Protein AF-A0A1F9G1N9-F1 (afdb_monomer)

Secondary structure (DSSP, 8-state):
---S-BHHHHHHHHHHHHH-TTS-----TT-PBPSS-EEEEEEEEE-SSS-EEEEEEEEEGGG--HHHHHHHHHHHSSTT---TT-EEEEEEEEEE--PPEEEEEEEEE--SGGGHHHHHHHHHHHHHHHHHHHHBSEEEEEEEEETTTT---S----S----TTSTTT--EEEEES-HHHHHHTTSS-TT---SS------SSGGG--S---HHHHHHHHTSPPPTT---S-S-BSS--TTSPBTT-EEEEEEEESS--SSS-TTTHHHHHHHHHHHHHTSSSSEEEEEEEEPPTT--SSS---SS-HHHHHHHHHT-EEEETT-HHHHHHHHHHHHHHHHHHT-SEE-SS--EEEEEEEEE-TT-BSS---TTSB-B-SSSEEEEETTTTEEEEEGGGSBPGGGTT-EEEEEEEEEE---S-SSPPPTT-GGGGG--TTEEEETTTTEEEE---PPPPTTEEEETTTTEEEE-TTT----TT-EEETTTTEEEPPTHHHHTS-TTTEEEETTTTEEEE----

Nearest PDB structures (foldseek):
  3vi3-assembly2_D  TM=4.507E-01  e=3.009E-08  Homo sapiens
  8xf6-assembly1_B  TM=4.567E-01  e=3.066E-07  Homo sapiens
  9cza-assembly1_B  TM=4.750E-01  e=1.279E-06  Homo sapiens
  3ze2-assembly2_D  TM=4.640E-01  e=1.070E-06  Homo sapiens
  8xfg-assembly1_B  TM=3.814E-01  e=1.723E-06  Homo sapiens

pLDDT: mean 81.79, std 12.93, range [35.31, 98.19]

Structure (mmCIF, N/CA/C/O backbone):
data_AF-A0A1F9G1N9-F1
#
_entry.id   AF-A0A1F9G1N9-F1
#
loop_
_atom_site.group_PDB
_atom_site.id
_atom_site.type_symbol
_atom_site.label_atom_id
_atom_site.label_alt_id
_atom_site.label_comp_id
_atom_site.label_asym_id
_atom_site.label_entity_id
_atom_site.label_seq_id
_atom_site.pdbx_PDB_ins_code
_atom_site.Cartn_x
_atom_site.Cartn_y
_atom_site.Cartn_z
_atom_site.occupancy
_atom_site.B_iso_or_equiv
_atom_site.auth_seq_id
_atom_site.auth_comp_id
_atom_site.auth_asym_id
_atom_site.auth_atom_id
_atom_site.pdbx_PDB_model_num
ATOM 1 N N . MET A 1 1 ? 4.122 -13.692 -18.248 1.00 40.03 1 MET A N 1
ATOM 2 C CA . MET A 1 1 ? 4.914 -14.676 -19.034 1.00 40.03 1 MET A CA 1
ATOM 3 C C . MET A 1 1 ? 3.956 -15.496 -19.894 1.00 40.03 1 MET A C 1
ATOM 5 O O . MET A 1 1 ? 3.489 -16.522 -19.420 1.00 40.03 1 MET A O 1
ATOM 9 N N . ALA A 1 2 ? 3.642 -15.071 -21.120 1.00 35.31 2 ALA A N 1
ATOM 10 C CA . ALA A 1 2 ? 2.861 -15.904 -22.041 1.00 35.31 2 ALA A CA 1
ATOM 11 C C . ALA A 1 2 ? 3.707 -17.114 -22.476 1.00 35.31 2 ALA A C 1
ATOM 13 O O . ALA A 1 2 ? 4.859 -16.945 -22.889 1.00 35.31 2 ALA A O 1
ATOM 14 N N . GLY A 1 3 ? 3.192 -18.338 -22.344 1.00 46.09 3 GLY A N 1
ATOM 15 C CA . GLY A 1 3 ? 3.965 -19.530 -22.684 1.00 46.09 3 GLY A CA 1
ATOM 16 C C . GLY A 1 3 ? 3.161 -20.823 -22.654 1.00 46.09 3 GLY A C 1
ATOM 17 O O . GLY A 1 3 ? 2.331 -21.034 -21.786 1.00 46.09 3 GLY A O 1
ATOM 18 N N . THR A 1 4 ? 3.480 -21.721 -23.586 1.00 58.44 4 THR A N 1
ATOM 19 C CA . THR A 1 4 ? 2.909 -23.058 -23.836 1.00 58.44 4 THR A CA 1
ATOM 20 C C . THR A 1 4 ? 3.150 -24.081 -22.708 1.00 58.44 4 THR A C 1
ATOM 22 O O . THR A 1 4 ? 3.419 -25.252 -22.970 1.00 58.44 4 THR A O 1
ATOM 25 N N . THR A 1 5 ? 3.171 -23.645 -21.453 1.00 76.88 5 THR A N 1
ATOM 26 C CA . THR A 1 5 ? 3.522 -24.446 -20.278 1.00 76.88 5 THR A CA 1
ATOM 27 C C . THR A 1 5 ? 2.313 -24.496 -19.362 1.00 76.88 5 THR A C 1
ATOM 29 O O . THR A 1 5 ? 1.764 -23.448 -19.033 1.00 76.88 5 THR A O 1
ATOM 32 N N . GLY A 1 6 ? 1.892 -25.690 -18.957 1.00 84.56 6 GLY A N 1
ATOM 33 C CA . GLY A 1 6 ? 0.832 -25.819 -17.966 1.00 84.56 6 GLY A CA 1
ATOM 34 C C . GLY A 1 6 ? 1.316 -25.552 -16.540 1.00 84.56 6 GLY A C 1
ATOM 35 O O . GLY A 1 6 ? 2.519 -25.414 -16.271 1.00 84.56 6 GLY A O 1
ATOM 36 N N . THR A 1 7 ? 0.364 -25.420 -15.620 1.00 85.94 7 THR A N 1
ATOM 37 C CA . THR A 1 7 ? 0.605 -25.071 -14.214 1.00 85.94 7 THR A CA 1
ATOM 38 C C . THR A 1 7 ? 1.517 -26.072 -13.520 1.00 85.94 7 THR A C 1
ATOM 40 O O . THR A 1 7 ? 2.440 -25.674 -12.809 1.00 85.94 7 THR A O 1
ATOM 43 N N . LYS A 1 8 ? 1.314 -27.374 -13.743 1.00 87.38 8 LYS A N 1
ATOM 44 C CA . LYS A 1 8 ? 2.110 -28.432 -13.101 1.00 87.38 8 LYS A CA 1
ATOM 45 C C . LYS A 1 8 ? 3.550 -28.416 -13.605 1.00 87.38 8 LYS A C 1
ATOM 47 O O . LYS A 1 8 ? 4.487 -28.522 -12.815 1.00 87.38 8 LYS A O 1
ATOM 52 N N . ALA A 1 9 ? 3.744 -28.227 -14.907 1.00 87.81 9 ALA A N 1
ATOM 53 C CA . ALA A 1 9 ? 5.057 -28.096 -15.518 1.00 87.81 9 ALA A CA 1
ATOM 54 C C . ALA A 1 9 ? 5.789 -26.849 -15.001 1.00 87.81 9 ALA A C 1
ATOM 56 O O . ALA A 1 9 ? 6.985 -26.914 -14.707 1.00 87.81 9 ALA A O 1
ATOM 57 N N . ARG A 1 10 ? 5.075 -25.729 -14.824 1.00 87.31 10 ARG A N 1
ATOM 58 C CA . ARG A 1 10 ? 5.639 -24.510 -14.231 1.00 87.31 10 ARG A CA 1
ATOM 59 C C . ARG A 1 10 ? 6.016 -24.707 -12.762 1.00 87.31 10 ARG A C 1
ATOM 61 O O . ARG A 1 10 ? 7.118 -24.317 -12.381 1.00 87.31 10 ARG A O 1
ATOM 68 N N . ALA A 1 11 ? 5.156 -25.347 -11.972 1.00 85.06 11 ALA A N 1
ATOM 69 C CA . ALA A 1 11 ? 5.431 -25.684 -10.577 1.00 85.06 11 ALA A CA 1
ATOM 70 C C . ALA A 1 11 ? 6.692 -26.546 -10.453 1.00 85.06 11 ALA A C 1
ATOM 72 O O . ALA A 1 11 ? 7.602 -26.211 -9.698 1.00 85.06 11 ALA A O 1
ATOM 73 N N . ASN A 1 12 ? 6.802 -27.594 -11.275 1.00 86.69 12 ASN A N 1
ATOM 74 C CA . ASN A 1 12 ? 7.985 -28.451 -11.322 1.00 86.69 12 ASN A CA 1
ATOM 75 C C . ASN A 1 12 ? 9.259 -27.657 -11.653 1.00 86.69 12 ASN A C 1
ATOM 77 O O . ASN A 1 12 ? 10.304 -27.907 -11.054 1.00 86.69 12 ASN A O 1
ATOM 81 N N . ALA A 1 13 ? 9.187 -26.693 -12.577 1.00 84.62 13 ALA A N 1
ATOM 82 C CA . ALA A 1 13 ? 10.326 -25.847 -12.928 1.00 84.62 13 ALA A CA 1
ATOM 83 C C . ALA A 1 13 ? 10.766 -24.947 -11.761 1.00 84.62 13 ALA A C 1
ATOM 85 O O . ALA A 1 13 ? 11.962 -24.843 -11.499 1.00 84.62 13 ALA A O 1
ATOM 86 N N . ILE A 1 14 ? 9.816 -24.342 -11.040 1.00 80.94 14 ILE A N 1
ATOM 87 C CA . ILE A 1 14 ? 10.099 -23.508 -9.861 1.00 80.94 14 ILE A CA 1
ATOM 88 C C . ILE A 1 14 ? 10.708 -24.355 -8.741 1.00 80.94 14 ILE A C 1
ATOM 90 O O . ILE A 1 14 ? 11.771 -24.017 -8.229 1.00 80.94 14 ILE A O 1
ATOM 94 N N . VAL A 1 15 ? 10.096 -25.496 -8.415 1.00 79.44 15 VAL A N 1
ATOM 95 C CA . VAL A 1 15 ? 10.607 -26.420 -7.391 1.00 79.44 15 VAL A CA 1
ATOM 96 C C . VAL A 1 15 ? 12.011 -26.910 -7.749 1.00 79.44 15 VAL A C 1
ATOM 98 O O . VAL A 1 15 ? 12.892 -26.914 -6.896 1.00 79.44 15 VAL A O 1
ATOM 101 N N . THR A 1 16 ? 12.254 -27.256 -9.016 1.00 80.75 16 THR A N 1
ATOM 102 C CA . THR A 1 16 ? 13.584 -27.684 -9.480 1.00 80.75 16 THR A CA 1
ATOM 103 C C . THR A 1 16 ? 14.614 -26.559 -9.381 1.00 80.75 16 THR A C 1
ATOM 105 O O . THR A 1 16 ? 15.767 -26.820 -9.051 1.00 80.75 16 THR A O 1
ATOM 108 N N . ALA A 1 17 ? 14.222 -25.311 -9.651 1.00 79.12 17 ALA A N 1
ATOM 109 C CA . ALA A 1 17 ? 15.111 -24.160 -9.517 1.00 79.12 17 ALA A CA 1
ATOM 110 C C . ALA A 1 17 ? 15.458 -23.855 -8.050 1.00 79.12 17 ALA A C 1
ATOM 112 O O . ALA A 1 17 ? 16.586 -23.460 -7.771 1.00 79.12 17 ALA A O 1
ATOM 113 N N . LEU A 1 18 ? 14.513 -24.062 -7.127 1.00 71.00 18 LEU A N 1
ATOM 114 C CA . LEU A 1 18 ? 14.698 -23.787 -5.699 1.00 71.00 18 LEU A CA 1
ATOM 115 C C . LEU A 1 18 ? 15.414 -24.919 -4.949 1.00 71.00 18 LEU A C 1
ATOM 117 O O . LEU A 1 18 ? 16.270 -24.649 -4.113 1.00 71.00 18 LEU A O 1
ATOM 121 N N . LEU A 1 19 ? 15.065 -26.177 -5.228 1.00 73.94 19 LEU A N 1
ATOM 122 C CA . LEU A 1 19 ? 15.500 -27.346 -4.448 1.00 73.94 19 LEU A CA 1
ATOM 123 C C . LEU A 1 19 ? 16.431 -28.292 -5.224 1.00 73.94 19 LEU A C 1
ATOM 125 O O . LEU A 1 19 ? 16.933 -29.266 -4.664 1.00 73.94 19 LEU A O 1
ATOM 129 N N . GLY A 1 20 ? 16.664 -28.032 -6.512 1.00 75.00 20 GLY A N 1
ATOM 130 C CA . GLY A 1 20 ? 17.349 -28.955 -7.412 1.00 75.00 20 GLY A CA 1
ATOM 131 C C . GLY A 1 20 ? 16.456 -30.109 -7.886 1.00 75.00 20 GLY A C 1
ATOM 132 O O . GLY A 1 20 ? 15.270 -30.209 -7.568 1.00 75.00 20 GLY A O 1
ATOM 133 N N . GLY A 1 21 ? 17.021 -31.004 -8.699 1.00 69.88 21 GLY A N 1
ATOM 134 C CA . GLY A 1 21 ? 16.305 -32.192 -9.169 1.00 69.88 21 GLY A CA 1
ATOM 135 C C . GLY A 1 21 ? 16.083 -33.211 -8.044 1.00 69.88 21 GLY A C 1
ATOM 136 O O . GLY A 1 21 ? 17.013 -33.519 -7.306 1.00 69.88 21 GLY A O 1
ATOM 137 N N . GLY A 1 22 ? 14.875 -33.782 -7.951 1.00 59.81 22 GLY A N 1
ATOM 138 C CA . GLY A 1 22 ? 14.576 -34.907 -7.047 1.00 59.81 22 GLY A CA 1
ATOM 139 C C . GLY A 1 22 ? 13.524 -34.652 -5.961 1.00 59.81 22 GLY A C 1
ATOM 140 O O . GLY A 1 22 ? 13.155 -35.597 -5.271 1.00 59.81 22 GLY A O 1
ATOM 141 N N . ALA A 1 23 ? 12.973 -33.440 -5.850 1.00 62.66 23 ALA A N 1
ATOM 142 C CA . ALA A 1 23 ? 11.947 -33.071 -4.859 1.00 62.66 23 ALA A CA 1
ATOM 143 C C . ALA A 1 23 ? 10.529 -33.644 -5.129 1.00 62.66 23 ALA A C 1
ATOM 145 O O . ALA A 1 23 ? 9.545 -33.178 -4.561 1.00 62.66 23 ALA A O 1
ATOM 146 N N . GLY A 1 24 ? 10.409 -34.664 -5.987 1.00 68.69 24 GLY A N 1
ATOM 147 C CA . GLY A 1 24 ? 9.132 -35.087 -6.568 1.00 68.69 24 GLY A CA 1
ATOM 148 C C . GLY A 1 24 ? 8.666 -34.128 -7.670 1.00 68.69 24 GLY A C 1
ATOM 149 O O . GLY A 1 24 ? 9.054 -32.964 -7.707 1.00 68.69 24 GLY A O 1
ATOM 150 N N . ALA A 1 25 ? 7.876 -34.632 -8.616 1.00 82.44 25 ALA A N 1
ATOM 151 C CA . ALA A 1 25 ? 7.341 -33.836 -9.716 1.00 82.44 25 ALA A CA 1
ATOM 152 C C . ALA A 1 25 ? 5.871 -34.189 -9.934 1.00 82.44 25 ALA A C 1
ATOM 154 O O . ALA A 1 25 ? 5.492 -35.361 -9.879 1.00 82.44 25 ALA A O 1
ATOM 155 N N . PHE A 1 26 ? 5.051 -33.177 -10.195 1.00 85.06 26 PHE A N 1
ATOM 156 C CA . PHE A 1 26 ? 3.680 -33.374 -10.639 1.00 85.06 26 PHE A CA 1
ATOM 157 C C . PHE A 1 26 ? 3.653 -34.040 -12.018 1.00 85.06 26 PHE A C 1
ATOM 159 O O . PHE A 1 26 ? 4.483 -33.725 -12.875 1.00 85.06 26 PHE A O 1
ATOM 166 N N . ASP A 1 27 ? 2.678 -34.925 -12.241 1.00 88.06 27 ASP A N 1
ATOM 167 C CA . ASP A 1 27 ? 2.424 -35.512 -13.558 1.00 88.06 27 ASP A CA 1
ATOM 168 C C . ASP A 1 27 ? 1.830 -34.463 -14.509 1.00 88.06 27 ASP A C 1
ATOM 170 O O . ASP A 1 27 ? 0.766 -33.891 -14.251 1.00 88.06 27 ASP A O 1
ATOM 174 N N . VAL A 1 28 ? 2.535 -34.222 -15.612 1.00 89.12 28 VAL A N 1
ATOM 175 C CA . VAL A 1 28 ? 2.215 -33.201 -16.616 1.00 89.12 28 VAL A CA 1
ATOM 176 C C . VAL A 1 28 ? 1.408 -33.745 -17.802 1.00 89.12 28 VAL A C 1
ATOM 178 O O . VAL A 1 28 ? 1.196 -33.013 -18.763 1.00 89.12 28 VAL A O 1
ATOM 181 N N . ALA A 1 29 ? 0.961 -35.008 -17.767 1.00 87.19 29 ALA A N 1
ATOM 182 C CA . ALA A 1 29 ? 0.202 -35.614 -18.867 1.00 87.19 29 ALA A CA 1
ATOM 183 C C . ALA A 1 29 ? -1.099 -34.854 -19.202 1.00 87.19 29 ALA A C 1
ATOM 185 O O . ALA A 1 29 ? -1.412 -34.669 -20.376 1.00 87.19 29 ALA A O 1
ATOM 186 N N . ASP A 1 30 ? -1.794 -34.354 -18.174 1.00 85.06 30 ASP A N 1
ATOM 187 C CA . ASP A 1 30 ? -3.026 -33.559 -18.272 1.00 85.06 30 ASP A CA 1
ATOM 188 C C . ASP A 1 30 ? -2.800 -32.153 -17.686 1.00 85.06 30 ASP A C 1
ATOM 190 O O . ASP A 1 30 ? -3.367 -31.788 -16.649 1.00 85.06 30 ASP A O 1
ATOM 194 N N . ASP A 1 31 ? -1.876 -31.395 -18.277 1.00 85.31 31 ASP A N 1
ATOM 195 C CA . ASP A 1 31 ? -1.491 -30.054 -17.819 1.00 85.31 31 ASP A CA 1
ATOM 196 C C . ASP A 1 31 ? -1.736 -29.009 -18.922 1.00 85.31 31 ASP A C 1
ATOM 198 O O . ASP A 1 31 ? -0.840 -28.744 -19.732 1.00 85.31 31 ASP A O 1
ATOM 202 N N . PRO A 1 32 ? -2.964 -28.458 -19.028 1.00 84.69 32 PRO A N 1
ATOM 203 C CA . PRO A 1 32 ? -3.291 -27.489 -20.067 1.00 84.69 32 PRO A CA 1
ATOM 204 C C . PRO A 1 32 ? -2.408 -26.248 -19.927 1.00 84.69 32 PRO A C 1
ATOM 206 O O . PRO A 1 32 ? -2.141 -25.786 -18.820 1.00 84.69 32 PRO A O 1
ATOM 209 N N . ALA A 1 33 ? -1.948 -25.718 -21.060 1.00 82.38 33 ALA A N 1
ATOM 210 C CA . ALA A 1 33 ? -1.106 -24.530 -21.072 1.00 82.38 33 ALA A CA 1
ATOM 211 C C . ALA A 1 33 ? -1.878 -23.307 -20.567 1.00 82.38 33 ALA A C 1
ATOM 213 O O . ALA A 1 33 ? -3.014 -23.097 -20.989 1.00 82.38 33 ALA A O 1
ATOM 214 N N . ALA A 1 34 ? -1.227 -22.497 -19.730 1.00 78.75 34 ALA A N 1
ATOM 215 C CA . ALA A 1 34 ? -1.748 -21.185 -19.380 1.00 78.75 34 ALA A CA 1
ATOM 216 C C . ALA A 1 34 ? -1.495 -20.215 -20.540 1.00 78.75 34 ALA A C 1
ATOM 218 O O . ALA A 1 34 ? -0.358 -20.087 -21.007 1.00 78.75 34 ALA A O 1
ATOM 219 N N . THR A 1 35 ? -2.534 -19.552 -21.039 1.00 77.75 35 THR A N 1
ATOM 220 C CA . THR A 1 35 ? -2.392 -18.672 -22.210 1.00 77.75 35 THR A CA 1
ATOM 221 C C . THR A 1 35 ? -1.836 -17.308 -21.835 1.00 77.75 35 THR A C 1
ATOM 223 O O . THR A 1 35 ? -1.015 -16.768 -22.580 1.00 77.75 35 THR A O 1
ATOM 226 N N . ASP A 1 36 ? -2.180 -16.819 -20.643 1.00 72.31 36 ASP A N 1
ATOM 227 C CA . ASP A 1 36 ? -1.871 -15.451 -20.210 1.00 72.31 36 ASP A CA 1
ATOM 228 C C . ASP A 1 36 ? -0.783 -15.414 -19.119 1.00 72.31 36 ASP A C 1
ATOM 230 O O . ASP A 1 36 ? -0.395 -14.366 -18.601 1.00 72.31 36 ASP A O 1
ATOM 234 N N . GLY A 1 37 ? -0.191 -16.574 -18.819 1.00 77.19 37 GLY A N 1
ATOM 235 C CA . GLY A 1 37 ? 0.848 -16.738 -17.809 1.00 77.19 37 GLY A CA 1
ATOM 236 C C . GLY A 1 37 ? 0.284 -17.148 -16.454 1.00 77.19 37 GLY A C 1
ATOM 237 O O . GLY A 1 37 ? -0.689 -17.886 -16.382 1.00 77.19 37 GLY A O 1
ATOM 238 N N . PHE A 1 38 ? 0.939 -16.732 -15.369 1.00 79.31 38 PHE A N 1
ATOM 239 C CA . PHE A 1 38 ? 0.602 -17.181 -14.018 1.00 79.31 38 PHE A CA 1
ATOM 240 C C . PHE A 1 38 ? 0.586 -16.009 -13.045 1.00 79.31 38 PHE A C 1
ATOM 242 O O . PHE A 1 38 ? 1.534 -15.220 -13.030 1.00 79.31 38 PHE A O 1
ATOM 249 N N . ALA A 1 39 ? -0.444 -15.961 -12.206 1.00 75.25 39 ALA A N 1
ATOM 250 C CA . ALA A 1 39 ? -0.373 -15.312 -10.910 1.00 75.25 39 ALA A CA 1
ATOM 251 C C . ALA A 1 39 ? 0.423 -16.225 -9.966 1.00 75.25 39 ALA A C 1
ATOM 253 O O . ALA A 1 39 ? 0.189 -17.438 -9.908 1.00 75.25 39 ALA A O 1
ATOM 254 N N . VAL A 1 40 ? 1.400 -15.642 -9.275 1.00 76.50 40 VAL A N 1
ATOM 255 C CA . VAL A 1 40 ? 2.262 -16.345 -8.325 1.00 76.50 40 VAL A CA 1
ATOM 256 C C . VAL A 1 40 ? 2.173 -15.612 -7.002 1.00 76.50 40 VAL A C 1
ATOM 258 O O . VAL A 1 40 ? 2.550 -14.445 -6.932 1.00 76.50 40 VAL A O 1
ATOM 261 N N . GLU A 1 41 ? 1.716 -16.300 -5.964 1.00 76.56 41 GLU A N 1
ATOM 262 C CA . GLU A 1 41 ? 1.859 -15.822 -4.593 1.00 76.56 41 GLU A CA 1
ATOM 263 C C . GLU A 1 41 ? 2.801 -16.769 -3.866 1.00 76.56 41 GLU A C 1
ATOM 265 O O . GLU A 1 41 ? 2.729 -17.990 -4.028 1.00 76.56 41 GLU A O 1
ATOM 270 N N . ALA A 1 42 ? 3.726 -16.207 -3.100 1.00 74.88 42 ALA A N 1
ATOM 271 C CA . ALA A 1 42 ? 4.661 -16.992 -2.328 1.00 74.88 42 ALA A CA 1
ATOM 272 C C . ALA A 1 42 ? 4.852 -16.378 -0.951 1.00 74.88 42 ALA A C 1
ATOM 274 O O . ALA A 1 42 ? 4.985 -15.164 -0.820 1.00 74.88 42 ALA A O 1
ATOM 275 N N . GLU A 1 43 ? 4.948 -17.239 0.049 1.00 74.56 43 GLU A N 1
ATOM 276 C CA . GLU A 1 43 ? 5.362 -16.867 1.388 1.00 74.56 43 GLU A CA 1
ATOM 277 C C . GLU A 1 43 ? 6.523 -17.745 1.811 1.00 74.56 43 GLU A C 1
ATOM 279 O O . GLU A 1 43 ? 6.595 -18.949 1.538 1.00 74.56 43 GLU A O 1
ATOM 284 N N . VAL A 1 44 ? 7.466 -17.093 2.471 1.00 72.69 44 VAL A N 1
ATOM 285 C CA . VAL A 1 44 ? 8.679 -17.701 2.975 1.00 72.69 44 VAL A CA 1
ATOM 286 C C . VAL A 1 44 ? 8.642 -17.566 4.484 1.00 72.69 44 VAL A C 1
ATOM 288 O O . VAL A 1 44 ? 8.931 -16.507 5.036 1.00 72.69 44 VAL A O 1
ATOM 291 N N . VAL A 1 45 ? 8.304 -18.655 5.163 1.00 70.50 45 VAL A N 1
ATOM 292 C CA . VAL A 1 45 ? 8.279 -18.693 6.620 1.00 70.50 45 VAL A CA 1
ATOM 293 C C . VAL A 1 45 ? 9.574 -19.301 7.116 1.00 70.50 45 VAL A C 1
ATOM 295 O O . VAL A 1 45 ? 9.826 -20.502 6.979 1.00 70.50 45 VAL A O 1
ATOM 298 N N . ARG A 1 46 ? 10.408 -18.462 7.732 1.00 62.66 46 ARG A N 1
ATOM 299 C CA . ARG A 1 46 ? 11.564 -18.926 8.497 1.00 62.66 46 ARG A CA 1
ATOM 300 C C . ARG A 1 46 ? 11.044 -19.557 9.786 1.00 62.66 46 ARG A C 1
ATOM 302 O O . ARG A 1 46 ? 10.728 -18.864 10.747 1.00 62.66 46 ARG A O 1
ATOM 309 N N . ARG A 1 47 ? 10.921 -20.883 9.785 1.00 65.19 47 ARG A N 1
ATOM 310 C CA . ARG A 1 47 ? 10.469 -21.662 10.945 1.00 65.19 47 ARG A CA 1
ATOM 311 C C . ARG A 1 47 ? 11.525 -21.672 12.045 1.00 65.19 47 ARG A C 1
ATOM 313 O O . ARG A 1 47 ? 11.183 -21.721 13.220 1.00 65.19 47 ARG A O 1
ATOM 320 N N . SER A 1 48 ? 12.797 -21.616 11.659 1.00 57.31 48 SER A N 1
ATOM 321 C CA . SER A 1 48 ? 13.923 -21.593 12.585 1.00 57.31 48 SER A CA 1
ATOM 322 C C . SER A 1 48 ? 15.210 -21.094 11.926 1.00 57.31 48 SER A C 1
ATOM 324 O O . SER A 1 48 ? 15.245 -20.703 10.758 1.00 57.31 48 SER A O 1
ATOM 326 N N . ALA A 1 49 ? 16.313 -21.175 12.668 1.00 52.62 49 ALA A N 1
ATOM 327 C CA . ALA A 1 49 ? 17.660 -20.979 12.149 1.00 52.62 49 ALA A CA 1
ATOM 328 C C . ALA A 1 49 ? 18.053 -21.960 11.021 1.00 52.62 49 ALA A C 1
ATOM 330 O O . ALA A 1 49 ? 19.016 -21.681 10.307 1.00 52.62 49 ALA A O 1
ATOM 331 N N . GLN A 1 50 ? 17.354 -23.092 10.880 1.00 53.16 50 GLN A N 1
ATOM 332 C CA . GLN A 1 50 ? 17.691 -24.194 9.965 1.00 53.16 50 GLN A CA 1
ATOM 333 C C . GLN A 1 50 ? 16.609 -24.508 8.936 1.00 53.16 50 GLN A C 1
ATOM 335 O O . GLN A 1 50 ? 16.898 -25.145 7.924 1.00 53.16 50 GLN A O 1
ATOM 340 N N . THR A 1 51 ? 15.373 -24.095 9.197 1.00 62.34 51 THR A N 1
ATOM 341 C CA . THR A 1 51 ? 14.227 -24.504 8.399 1.00 62.34 51 THR A CA 1
ATOM 342 C C . THR A 1 51 ? 13.508 -23.278 7.873 1.00 62.34 51 THR A C 1
ATOM 344 O O . THR A 1 51 ? 12.991 -22.457 8.633 1.00 62.34 51 THR A O 1
ATOM 347 N N . THR A 1 52 ? 13.412 -23.208 6.552 1.00 71.50 52 THR A N 1
ATOM 348 C CA . THR A 1 52 ? 12.540 -22.275 5.849 1.00 71.50 52 THR A CA 1
ATOM 349 C C . THR A 1 52 ? 11.497 -23.085 5.106 1.00 71.50 52 THR A C 1
ATOM 351 O O . THR A 1 52 ? 11.835 -24.008 4.365 1.00 71.50 52 THR A O 1
ATOM 354 N N . VAL A 1 53 ? 10.230 -22.747 5.308 1.00 74.81 53 VAL A N 1
ATOM 355 C CA . VAL A 1 53 ? 9.132 -23.313 4.535 1.00 74.81 53 VAL A CA 1
ATOM 356 C C . VAL A 1 53 ? 8.723 -22.285 3.497 1.00 74.81 53 VAL A C 1
ATOM 358 O O . VAL A 1 53 ? 8.425 -21.145 3.837 1.00 74.81 53 VAL A O 1
ATOM 361 N N . VAL A 1 54 ? 8.749 -22.688 2.231 1.00 76.12 54 VAL A N 1
ATOM 362 C CA . VAL A 1 54 ? 8.314 -21.852 1.114 1.00 76.12 54 VAL A CA 1
ATOM 363 C C . VAL A 1 54 ? 7.001 -22.416 0.601 1.00 76.12 54 VAL A C 1
ATOM 365 O O . VAL A 1 54 ? 6.960 -23.559 0.139 1.00 76.12 54 VAL A O 1
ATOM 368 N N . LEU A 1 55 ? 5.935 -21.629 0.694 1.00 77.94 55 LEU A N 1
ATOM 369 C CA . LEU A 1 55 ? 4.647 -21.949 0.098 1.00 77.94 55 LEU A CA 1
ATOM 370 C C . LEU A 1 55 ? 4.514 -21.104 -1.148 1.00 77.94 55 LEU A C 1
ATOM 372 O O . LEU A 1 55 ? 4.717 -19.899 -1.099 1.00 77.94 55 LEU A O 1
ATOM 376 N N . VAL A 1 56 ? 4.206 -21.751 -2.265 1.00 77.94 56 VAL A N 1
ATOM 377 C CA . VAL A 1 56 ? 3.991 -21.075 -3.541 1.00 77.94 56 VAL A CA 1
ATOM 378 C C . VAL A 1 56 ? 2.656 -21.543 -4.087 1.00 77.94 56 VAL A C 1
ATOM 380 O O . VAL A 1 56 ? 2.464 -22.740 -4.314 1.00 77.94 56 VAL A O 1
ATOM 383 N N . SER A 1 57 ? 1.746 -20.604 -4.313 1.00 82.06 57 SER A N 1
ATOM 384 C CA . SER A 1 57 ? 0.541 -20.829 -5.095 1.00 82.06 57 SER A CA 1
ATOM 385 C C . SER A 1 57 ? 0.785 -20.357 -6.532 1.00 82.06 57 SER A C 1
ATOM 387 O O . SER A 1 57 ? 1.447 -19.350 -6.791 1.00 82.06 57 SER A O 1
ATOM 389 N N . LEU A 1 58 ? 0.311 -21.152 -7.490 1.00 83.00 58 LEU A N 1
ATOM 390 C CA . LEU A 1 58 ? 0.439 -20.884 -8.919 1.00 83.00 58 LEU A CA 1
ATOM 391 C C . LEU A 1 58 ? -0.930 -21.045 -9.554 1.00 83.00 58 LEU A C 1
ATOM 393 O O . LEU A 1 58 ? -1.475 -22.152 -9.569 1.00 83.00 58 LEU A O 1
ATOM 397 N N . THR A 1 59 ? -1.442 -19.963 -10.125 1.00 83.12 59 THR A N 1
ATOM 398 C CA . THR A 1 59 ? -2.752 -19.947 -10.779 1.00 83.12 59 THR A CA 1
ATOM 399 C C . THR A 1 59 ? -2.595 -19.381 -12.180 1.00 83.1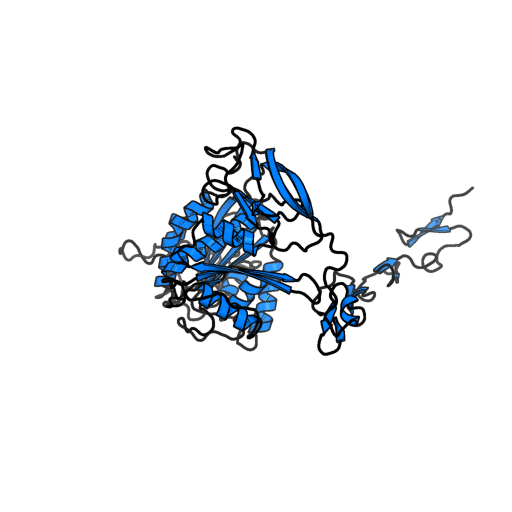2 59 THR A C 1
ATOM 401 O O . THR A 1 59 ? -1.967 -18.330 -12.322 1.00 83.12 59 THR A O 1
ATOM 404 N N . PRO A 1 60 ? -3.104 -20.051 -13.233 1.00 84.69 60 PRO A N 1
ATOM 405 C CA . PRO A 1 60 ? -3.178 -19.453 -14.564 1.00 84.69 60 PRO A CA 1
ATOM 406 C C . PRO A 1 60 ? -3.827 -18.073 -14.477 1.00 84.69 60 PRO A C 1
ATOM 408 O O . PRO A 1 60 ? -4.860 -17.935 -13.824 1.00 84.69 60 PRO A O 1
ATOM 411 N N . ALA A 1 61 ? -3.213 -17.058 -15.080 1.00 78.44 61 ALA A N 1
ATOM 412 C CA . ALA A 1 61 ? -3.663 -15.673 -14.931 1.00 78.44 61 ALA A CA 1
ATOM 413 C C . ALA A 1 61 ? -5.124 -15.495 -15.382 1.00 78.44 61 ALA A C 1
ATOM 415 O O . ALA A 1 61 ? -5.890 -14.789 -14.736 1.00 78.44 61 ALA A O 1
ATOM 416 N N . GLU A 1 62 ? -5.538 -16.224 -16.418 1.00 77.25 62 GLU A N 1
ATOM 417 C CA . GLU A 1 62 ? -6.910 -16.263 -16.932 1.00 77.25 62 GLU A CA 1
ATOM 418 C C . GLU A 1 62 ? -7.948 -16.858 -15.958 1.00 77.25 62 GLU A C 1
ATOM 420 O O . GLU A 1 62 ? -9.151 -16.698 -16.160 1.00 77.25 62 GLU A O 1
ATOM 425 N N . LEU A 1 63 ? -7.497 -17.564 -14.916 1.00 78.75 63 LEU A N 1
ATOM 426 C CA . LEU A 1 63 ? -8.337 -18.151 -13.869 1.00 78.75 63 LEU A CA 1
ATOM 427 C C . LEU A 1 63 ? -8.190 -17.436 -12.524 1.00 78.75 63 LEU A C 1
ATOM 429 O O . LEU A 1 63 ? -8.863 -17.827 -11.575 1.00 78.75 63 LEU A O 1
ATOM 433 N N . PHE A 1 64 ? -7.301 -16.445 -12.422 1.00 76.88 64 PHE A N 1
ATOM 434 C CA . PHE A 1 64 ? -7.072 -15.705 -11.190 1.00 76.88 64 PHE A CA 1
ATOM 435 C C . PHE A 1 64 ? -8.121 -14.595 -11.047 1.00 76.88 64 PHE A C 1
ATOM 437 O O . PHE A 1 64 ? -8.062 -13.556 -11.703 1.00 76.88 64 PHE A O 1
ATOM 444 N N . ASP A 1 65 ? -9.101 -14.843 -10.188 1.00 73.62 65 ASP A N 1
ATOM 445 C CA . ASP A 1 65 ? -10.243 -13.988 -9.875 1.00 73.62 65 ASP A CA 1
ATOM 446 C C . ASP A 1 65 ? -10.396 -13.797 -8.355 1.00 73.62 65 ASP A C 1
ATOM 448 O O . ASP A 1 65 ? -9.563 -14.252 -7.574 1.00 73.62 65 ASP A O 1
ATOM 452 N N . GLY A 1 66 ? -11.459 -13.118 -7.910 1.00 66.94 66 GLY A N 1
ATOM 453 C CA . GLY A 1 66 ? -11.698 -12.880 -6.481 1.00 66.94 66 GLY A CA 1
ATOM 454 C C . GLY A 1 66 ? -11.668 -14.174 -5.648 1.00 66.94 66 GLY A C 1
ATOM 455 O O . GLY A 1 66 ? -10.812 -14.301 -4.772 1.00 66.94 66 GLY A O 1
ATOM 456 N N . PRO A 1 67 ? -12.551 -15.158 -5.917 1.00 67.94 67 PRO A N 1
ATOM 457 C CA . PRO A 1 67 ? -12.585 -16.426 -5.187 1.00 67.94 67 PRO A CA 1
ATOM 458 C C . PRO A 1 67 ? -11.268 -17.213 -5.200 1.00 67.94 67 PRO A C 1
ATOM 460 O O . PRO A 1 67 ? -10.841 -17.690 -4.148 1.00 67.94 67 PRO A O 1
ATOM 463 N N . SER A 1 68 ? -10.617 -17.365 -6.356 1.00 66.81 68 SER A N 1
ATOM 464 C CA . SER A 1 68 ? -9.341 -18.090 -6.442 1.00 66.81 68 SER A CA 1
ATOM 465 C C . SER A 1 68 ? -8.195 -17.334 -5.776 1.00 66.81 68 SER A C 1
ATOM 467 O O . SER A 1 68 ? -7.380 -17.970 -5.115 1.00 66.81 68 SER A O 1
ATOM 469 N N . GLY A 1 69 ? -8.177 -16.002 -5.841 1.00 71.19 69 GLY A N 1
ATOM 470 C CA . GLY A 1 69 ? -7.210 -15.157 -5.143 1.00 71.19 69 GLY A CA 1
ATOM 471 C C . GLY A 1 69 ? -7.251 -15.342 -3.627 1.00 71.19 69 GLY A C 1
ATOM 472 O O . GLY A 1 69 ? -6.210 -15.529 -3.004 1.00 71.19 69 GLY A O 1
ATOM 473 N N . PHE A 1 70 ? -8.446 -15.400 -3.029 1.00 74.69 70 PHE A N 1
ATOM 474 C CA . PHE A 1 70 ? -8.574 -15.706 -1.598 1.00 74.69 70 PHE A CA 1
ATOM 475 C C . PHE A 1 70 ? -8.062 -17.105 -1.247 1.00 74.69 70 PHE A C 1
ATOM 477 O O . PHE A 1 70 ? -7.400 -17.266 -0.229 1.00 74.69 70 PHE A O 1
ATOM 484 N N . LEU A 1 71 ? -8.341 -18.117 -2.076 1.00 74.00 71 LEU A N 1
ATOM 485 C CA . LEU A 1 71 ? -7.873 -19.487 -1.830 1.00 74.00 71 LEU A CA 1
ATOM 486 C C . LEU A 1 71 ? -6.355 -19.621 -1.991 1.00 74.00 71 LEU A C 1
ATOM 488 O O . LEU A 1 71 ? -5.715 -20.333 -1.220 1.00 74.00 71 LEU A O 1
ATOM 492 N N . CYS A 1 72 ? -5.786 -18.953 -2.995 1.00 75.62 72 CYS A N 1
ATOM 493 C CA . CYS A 1 72 ? -4.347 -18.889 -3.223 1.00 75.62 72 CYS A CA 1
ATOM 494 C C . CYS A 1 72 ? -3.636 -18.242 -2.045 1.00 75.62 72 CYS A C 1
ATOM 496 O O . CYS A 1 72 ? -2.654 -18.807 -1.560 1.00 75.62 72 CYS A O 1
ATOM 498 N N . ARG A 1 73 ? -4.193 -17.136 -1.547 1.00 77.19 73 ARG A N 1
ATOM 499 C CA . ARG A 1 73 ? -3.682 -16.446 -0.376 1.00 77.19 73 ARG A CA 1
ATOM 500 C C . ARG A 1 73 ? -3.809 -17.308 0.863 1.00 77.19 73 ARG A C 1
ATOM 502 O O . ARG A 1 73 ? -2.803 -17.565 1.490 1.00 77.19 73 ARG A O 1
ATOM 509 N N . ASP A 1 74 ? -4.988 -17.845 1.159 1.00 80.19 74 ASP A N 1
ATOM 510 C CA . ASP A 1 74 ? -5.185 -18.725 2.317 1.00 80.19 74 ASP A CA 1
ATOM 511 C C . ASP A 1 74 ? -4.239 -19.926 2.314 1.00 80.19 74 ASP A C 1
ATOM 513 O O . ASP A 1 74 ? -3.841 -20.423 3.362 1.00 80.19 74 ASP A O 1
ATOM 517 N N . LEU A 1 75 ? -3.887 -20.440 1.137 1.00 77.62 75 LEU A N 1
ATOM 518 C CA . LEU A 1 75 ? -2.893 -21.495 1.040 1.00 77.62 75 LEU A CA 1
ATOM 519 C C . LEU A 1 75 ? -1.486 -20.965 1.332 1.00 77.62 75 LEU A C 1
ATOM 521 O O . LEU A 1 75 ? -0.721 -21.637 2.017 1.00 77.62 75 LEU A O 1
ATOM 525 N N . ALA A 1 76 ? -1.144 -19.809 0.770 1.00 75.88 76 ALA A N 1
ATOM 526 C CA . ALA A 1 76 ? 0.194 -19.238 0.778 1.00 75.88 76 ALA A CA 1
ATOM 527 C C . ALA A 1 76 ? 0.441 -18.225 1.904 1.00 75.88 76 ALA A C 1
ATOM 529 O O . ALA A 1 76 ? 1.467 -17.580 1.864 1.00 75.88 76 ALA A O 1
ATOM 530 N N . ASP A 1 77 ? -0.450 -18.052 2.876 1.00 73.62 77 ASP A N 1
ATOM 531 C CA . ASP A 1 77 ? -0.347 -17.036 3.940 1.00 73.62 77 ASP A CA 1
ATOM 532 C C . ASP A 1 77 ? -0.000 -17.623 5.318 1.00 73.62 77 ASP A C 1
ATOM 534 O O . ASP A 1 77 ? -0.251 -17.021 6.370 1.00 73.62 77 ASP A O 1
ATOM 538 N N . GLY A 1 78 ? 0.488 -18.860 5.295 1.00 71.19 78 GLY A N 1
ATOM 539 C CA . GLY A 1 78 ? 1.014 -19.559 6.451 1.00 71.19 78 GLY A CA 1
ATOM 540 C C . GLY A 1 78 ? -0.057 -20.318 7.215 1.00 71.19 78 GLY A C 1
ATOM 541 O O . GLY A 1 78 ? 0.266 -21.131 8.088 1.00 71.19 78 GLY A O 1
ATOM 542 N N . SER A 1 79 ? -1.335 -20.160 6.854 1.00 72.56 79 SER A N 1
ATOM 543 C CA . SER A 1 79 ? -2.428 -20.877 7.508 1.00 72.56 79 SER A CA 1
ATOM 544 C C . SER A 1 79 ? -2.328 -22.402 7.339 1.00 72.56 79 SER A C 1
ATOM 546 O O . SER A 1 79 ? -2.855 -23.147 8.168 1.00 72.56 79 SER A O 1
ATOM 548 N N . ALA A 1 80 ? -1.578 -22.879 6.340 1.00 69.75 80 ALA A N 1
ATOM 549 C CA . ALA A 1 80 ? -1.339 -24.294 6.052 1.00 69.75 80 ALA A CA 1
ATOM 550 C C . ALA A 1 80 ? -0.070 -24.892 6.707 1.00 69.75 80 ALA A C 1
ATOM 552 O O . ALA A 1 80 ? 0.294 -26.030 6.407 1.00 69.75 80 ALA A O 1
ATOM 553 N N . LEU A 1 81 ? 0.622 -24.168 7.596 1.00 76.25 81 LEU A N 1
ATOM 554 C CA . LEU A 1 81 ? 1.963 -24.543 8.076 1.00 76.25 81 LEU A CA 1
ATOM 555 C C . LEU A 1 81 ? 2.040 -25.448 9.316 1.00 76.25 81 LEU A C 1
ATOM 557 O O . LEU A 1 81 ? 3.142 -25.673 9.823 1.00 76.25 81 LEU A O 1
ATOM 561 N N . ALA A 1 82 ? 0.930 -25.998 9.800 1.00 76.75 82 ALA A N 1
ATOM 562 C CA . ALA A 1 82 ? 0.924 -26.831 11.005 1.00 76.75 82 ALA A CA 1
ATOM 563 C C . ALA A 1 82 ? 1.867 -28.045 10.943 1.00 76.75 82 ALA A C 1
ATOM 565 O O . ALA A 1 82 ? 2.054 -28.679 9.901 1.00 76.75 82 ALA A O 1
ATOM 566 N N . GLN A 1 83 ? 2.422 -28.412 12.093 1.00 75.31 83 GLN A N 1
ATOM 567 C CA . GLN A 1 83 ? 3.168 -29.645 12.312 1.00 75.31 83 GLN A CA 1
ATOM 568 C C . GLN A 1 83 ? 2.252 -30.756 12.840 1.00 75.31 83 GLN A C 1
ATOM 570 O O . GLN A 1 83 ? 1.166 -30.519 13.358 1.00 75.31 83 GLN A O 1
ATOM 575 N N . ALA A 1 84 ? 2.712 -32.005 12.733 1.00 76.19 84 ALA A N 1
ATOM 576 C CA . ALA A 1 84 ? 1.946 -33.176 13.160 1.00 76.19 84 ALA A CA 1
ATOM 577 C C . ALA A 1 84 ? 1.426 -33.145 14.618 1.00 76.19 84 ALA A C 1
ATOM 579 O O . ALA A 1 84 ? 0.339 -33.684 14.836 1.00 76.19 84 ALA A O 1
ATOM 580 N N . PRO A 1 85 ? 2.148 -32.594 15.619 1.00 78.12 85 PRO A N 1
ATOM 581 C CA . PRO A 1 85 ? 1.615 -32.505 16.974 1.00 78.12 85 PRO A CA 1
ATOM 582 C C . PRO A 1 85 ? 0.730 -31.275 17.198 1.00 78.12 85 PRO A C 1
ATOM 584 O O . PRO A 1 85 ? 0.049 -31.241 18.219 1.00 78.12 85 PRO A O 1
ATOM 587 N N . ASP A 1 86 ? 0.729 -30.292 16.294 1.00 81.38 86 ASP A N 1
ATOM 588 C CA . ASP A 1 86 ? 0.001 -29.043 16.492 1.00 81.38 86 ASP A CA 1
ATOM 589 C C . ASP A 1 86 ? -1.505 -29.291 16.552 1.00 81.38 86 ASP A C 1
ATOM 591 O O . ASP A 1 86 ? -2.070 -30.159 15.879 1.00 81.38 86 ASP A O 1
ATOM 595 N N . SER A 1 87 ? -2.179 -28.479 17.356 1.00 82.69 87 SER A N 1
ATOM 596 C CA . SER A 1 87 ? -3.636 -28.471 17.439 1.00 82.69 87 SER A CA 1
ATOM 597 C C . SER A 1 87 ? -4.189 -27.104 17.069 1.00 82.69 87 SER A C 1
ATOM 599 O O . SER A 1 87 ? -3.452 -26.145 16.849 1.00 82.69 87 SER A O 1
ATOM 601 N N . THR A 1 88 ? -5.513 -27.001 16.966 1.00 86.81 88 THR A N 1
ATOM 602 C CA . THR A 1 88 ? -6.178 -25.722 16.704 1.00 86.81 88 THR A CA 1
ATOM 603 C C . THR A 1 88 ? -6.808 -25.158 17.971 1.00 86.81 88 THR A C 1
ATOM 605 O O . THR A 1 88 ? -7.533 -25.871 18.669 1.00 86.81 88 THR A O 1
ATOM 608 N N . GLY A 1 89 ? -6.614 -23.866 18.216 1.00 84.06 89 GLY A N 1
ATOM 609 C CA . GLY A 1 89 ? -7.368 -23.074 19.184 1.00 84.06 89 GLY A CA 1
ATOM 610 C C . GLY A 1 89 ? -8.546 -22.340 18.539 1.00 84.06 89 GLY A C 1
ATOM 611 O O . GLY A 1 89 ? -8.610 -22.203 17.318 1.00 84.06 89 GLY A O 1
ATOM 612 N N . VAL A 1 90 ? -9.471 -21.851 19.368 1.00 89.88 90 VAL A N 1
ATOM 613 C CA . VAL A 1 90 ? -10.551 -20.937 18.957 1.00 89.88 90 VAL A CA 1
ATOM 614 C C . VAL A 1 90 ? -10.266 -19.559 19.543 1.00 89.88 90 VAL A C 1
ATOM 616 O O . VAL A 1 90 ? -9.939 -19.451 20.725 1.00 89.88 90 VAL A O 1
ATOM 619 N N . GLN A 1 91 ? -10.418 -18.522 18.726 1.00 91.50 91 GLN A N 1
ATOM 620 C CA . GLN A 1 91 ? -10.278 -17.124 19.108 1.00 91.50 91 GLN A CA 1
ATOM 621 C C . GLN A 1 91 ? -11.532 -16.350 18.677 1.00 91.50 91 GLN A C 1
ATOM 623 O O . GLN A 1 91 ? -12.145 -16.649 17.650 1.00 91.50 91 GLN A O 1
ATOM 628 N N . CYS A 1 92 ? -11.945 -15.386 19.498 1.00 93.81 92 CYS A N 1
ATOM 629 C CA . CYS A 1 92 ? -13.038 -14.476 19.184 1.00 93.81 92 CYS A CA 1
ATOM 630 C C . CYS A 1 92 ? -12.663 -13.081 19.673 1.00 93.81 92 CYS A C 1
ATOM 632 O O . CYS A 1 92 ? -12.749 -12.794 20.869 1.00 93.81 92 CYS A O 1
ATOM 634 N N . ASP A 1 93 ? -12.299 -12.219 18.737 1.00 93.62 93 ASP A N 1
ATOM 635 C CA . ASP A 1 93 ? -11.944 -10.840 19.019 1.00 93.62 93 ASP A CA 1
ATOM 636 C C . ASP A 1 93 ? -13.211 -9.997 18.966 1.00 93.62 93 ASP A C 1
ATOM 638 O O . ASP A 1 93 ? -14.019 -10.093 18.039 1.00 93.62 93 ASP A O 1
ATOM 642 N N . ARG A 1 94 ? -13.407 -9.170 19.991 1.00 94.00 94 ARG A N 1
ATOM 643 C CA . ARG A 1 94 ? -14.460 -8.157 20.002 1.00 94.00 94 ARG A CA 1
ATOM 644 C C . ARG A 1 94 ? -13.810 -6.805 19.806 1.00 94.00 94 ARG A C 1
ATOM 646 O O . ARG A 1 94 ? -12.954 -6.409 20.596 1.00 94.00 94 ARG A O 1
ATOM 653 N N . ARG A 1 95 ? -14.220 -6.118 18.751 1.00 94.69 95 ARG A N 1
ATOM 654 C CA . ARG A 1 95 ? -13.782 -4.769 18.404 1.00 94.69 95 ARG A CA 1
ATOM 655 C C . ARG A 1 95 ? -14.996 -3.852 18.342 1.00 94.69 95 ARG A C 1
ATOM 657 O O . ARG A 1 95 ? -16.142 -4.301 18.359 1.00 94.69 95 ARG A O 1
ATOM 664 N N . THR A 1 96 ? -14.734 -2.561 18.285 1.00 94.62 96 THR A N 1
ATOM 665 C CA . THR A 1 96 ? -15.746 -1.539 18.025 1.00 94.62 96 THR A CA 1
ATOM 666 C C . THR A 1 96 ? -15.405 -0.841 16.724 1.00 94.62 96 THR A C 1
ATOM 668 O O . THR A 1 96 ? -14.220 -0.630 16.463 1.00 94.62 96 THR A O 1
ATOM 671 N N . SER A 1 97 ? -16.413 -0.477 15.931 1.00 93.25 97 SER A N 1
ATOM 672 C CA . SER A 1 97 ? -16.202 0.300 14.714 1.00 93.25 97 SER A CA 1
ATOM 673 C C . SER A 1 97 ? -15.459 1.595 15.033 1.00 93.25 97 SER A C 1
ATOM 675 O O . SER A 1 97 ? -15.785 2.300 15.995 1.00 93.25 97 SER A O 1
ATOM 677 N N . GLN A 1 98 ? -14.433 1.872 14.237 1.00 90.88 98 GLN A N 1
ATOM 678 C CA . GLN A 1 98 ? -13.620 3.079 14.300 1.00 90.88 98 GLN A CA 1
ATOM 679 C C . GLN A 1 98 ? -13.870 3.948 13.066 1.00 90.88 98 GLN A C 1
ATOM 681 O O . GLN A 1 98 ? -14.454 3.488 12.082 1.00 90.88 98 GLN A O 1
ATOM 686 N N . GLY A 1 99 ? -13.448 5.212 13.149 1.00 87.38 99 GLY A N 1
ATOM 687 C CA . GLY A 1 99 ? -13.455 6.118 12.004 1.00 87.38 99 GLY A CA 1
ATOM 688 C C . GLY A 1 99 ? -12.536 5.624 10.889 1.00 87.38 99 GLY A C 1
ATOM 689 O O . GLY A 1 99 ? -11.726 4.716 11.084 1.00 87.38 99 GLY A O 1
ATOM 690 N N . PHE A 1 100 ? -12.683 6.221 9.713 1.00 91.06 100 PHE A N 1
ATOM 691 C CA . PHE A 1 100 ? -11.847 5.887 8.570 1.00 91.06 100 PHE A CA 1
ATOM 692 C C . PHE A 1 100 ? -10.420 6.395 8.778 1.00 91.06 100 PHE A C 1
ATOM 694 O O . PHE A 1 100 ? -10.206 7.470 9.342 1.00 91.06 100 PHE A O 1
ATOM 701 N N . ALA A 1 101 ? -9.446 5.599 8.341 1.00 91.94 101 ALA A N 1
ATOM 702 C CA . ALA A 1 101 ? -8.041 5.975 8.413 1.00 91.94 101 ALA A CA 1
ATOM 703 C C . ALA A 1 101 ? -7.720 7.035 7.348 1.00 91.94 101 ALA A C 1
ATOM 705 O O . ALA A 1 101 ? -8.221 6.950 6.227 1.00 91.94 101 ALA A O 1
ATOM 706 N N . GLN A 1 102 ? -6.876 8.012 7.683 1.00 94.50 102 GLN A N 1
ATOM 707 C CA . GLN A 1 102 ? -6.397 9.009 6.720 1.00 94.50 102 GLN A CA 1
ATOM 708 C C . GLN A 1 102 ? -5.290 8.398 5.858 1.00 94.50 102 GLN A C 1
ATOM 710 O O . GLN A 1 102 ? -4.268 7.968 6.396 1.00 94.50 102 GLN A O 1
ATOM 715 N N . LEU A 1 103 ? -5.481 8.362 4.540 1.00 96.62 103 LEU A N 1
ATOM 716 C CA . LEU A 1 103 ? -4.529 7.824 3.572 1.00 96.62 103 LEU A CA 1
ATOM 717 C C . LEU A 1 103 ? -4.119 8.897 2.557 1.00 96.62 103 LEU A C 1
ATOM 719 O O . LEU A 1 103 ? -4.875 9.269 1.658 1.00 96.62 103 LEU A O 1
ATOM 723 N N . ASP A 1 104 ? -2.870 9.329 2.657 1.00 97.88 104 ASP A N 1
ATOM 724 C CA . ASP A 1 104 ? -2.230 10.195 1.679 1.00 97.88 104 ASP A CA 1
ATOM 725 C C . ASP A 1 104 ? -1.511 9.332 0.644 1.00 97.88 104 ASP A C 1
ATOM 727 O O . ASP A 1 104 ? -0.711 8.464 0.989 1.00 97.88 104 ASP A O 1
ATOM 731 N N . ILE A 1 105 ? -1.794 9.553 -0.638 1.00 98.06 105 ILE A N 1
ATOM 732 C CA . ILE A 1 105 ? -1.180 8.809 -1.741 1.00 98.06 105 ILE A CA 1
ATOM 733 C C . ILE A 1 105 ? -0.353 9.781 -2.573 1.00 98.06 105 ILE A C 1
ATOM 735 O O . ILE A 1 105 ? -0.898 10.685 -3.203 1.00 98.06 105 ILE A O 1
ATOM 739 N N . LEU A 1 106 ? 0.961 9.591 -2.601 1.00 97.50 106 LEU A N 1
ATOM 740 C CA . LEU A 1 106 ? 1.876 10.367 -3.424 1.00 97.50 106 LEU A CA 1
ATOM 741 C C . LEU A 1 106 ? 2.343 9.529 -4.613 1.00 97.50 106 LEU A C 1
ATOM 743 O O . LEU A 1 106 ? 2.919 8.460 -4.442 1.00 97.50 106 LEU A O 1
ATOM 747 N N . TRP A 1 107 ? 2.140 10.037 -5.820 1.00 96.94 107 TRP A N 1
ATOM 748 C CA . TRP A 1 107 ? 2.700 9.465 -7.038 1.00 96.94 107 TRP A CA 1
ATOM 749 C C . TRP A 1 107 ? 4.002 10.163 -7.399 1.00 96.94 107 TRP A C 1
ATOM 751 O O . TRP A 1 107 ? 4.019 11.377 -7.562 1.00 96.94 107 TRP A O 1
ATOM 761 N N . ALA A 1 108 ? 5.080 9.409 -7.555 1.00 94.81 108 ALA A N 1
ATOM 762 C CA . ALA A 1 108 ? 6.345 9.900 -8.077 1.00 94.81 108 ALA A CA 1
ATOM 763 C C . ALA A 1 108 ? 6.527 9.365 -9.499 1.00 94.81 108 ALA A C 1
ATOM 765 O O . ALA A 1 108 ? 6.694 8.162 -9.704 1.00 94.81 108 ALA A O 1
ATOM 766 N N . VAL A 1 109 ? 6.423 10.267 -10.471 1.00 92.38 109 VAL A N 1
ATOM 767 C CA . VAL A 1 109 ? 6.166 9.942 -11.876 1.00 92.38 109 VAL A CA 1
ATOM 768 C C . VAL A 1 109 ? 7.310 10.400 -12.758 1.00 92.38 109 VAL A C 1
ATOM 770 O O . VAL A 1 109 ? 7.720 11.557 -12.728 1.00 92.38 109 VAL A O 1
ATOM 773 N N . ASP A 1 110 ? 7.791 9.509 -13.602 1.00 89.19 110 ASP A N 1
ATOM 774 C CA . ASP A 1 110 ? 8.679 9.875 -14.680 1.00 89.19 110 ASP A CA 1
ATOM 775 C C . ASP A 1 110 ? 7.928 10.643 -15.774 1.00 89.19 110 ASP A C 1
ATOM 777 O O . ASP A 1 110 ? 6.964 10.139 -16.358 1.00 89.19 110 ASP A O 1
ATOM 781 N N . ASN A 1 111 ? 8.360 11.884 -16.019 1.00 84.50 111 ASN A N 1
ATOM 782 C CA . ASN A 1 111 ? 7.795 12.771 -17.033 1.00 84.50 111 ASN A CA 1
ATOM 783 C C . ASN A 1 111 ? 8.602 12.818 -18.346 1.00 84.50 111 ASN A C 1
ATOM 785 O O . ASN A 1 111 ? 8.464 13.754 -19.148 1.00 84.50 111 ASN A O 1
ATOM 789 N N . SER A 1 112 ? 9.446 11.808 -18.577 1.00 81.44 112 SER A N 1
ATOM 790 C CA . SER A 1 112 ? 10.152 11.585 -19.837 1.00 81.44 112 SER A CA 1
ATOM 791 C C . SER A 1 112 ? 9.186 11.310 -21.002 1.00 81.44 112 SER A C 1
ATOM 793 O O . SER A 1 112 ? 8.048 10.876 -20.834 1.00 81.44 112 SER A O 1
ATOM 795 N N . THR A 1 113 ? 9.621 11.589 -22.235 1.00 80.81 113 THR A N 1
ATOM 796 C CA . THR A 1 113 ? 8.777 11.412 -23.440 1.00 80.81 113 THR A CA 1
ATOM 797 C C . THR A 1 113 ? 8.391 9.952 -23.696 1.00 80.81 113 THR A C 1
ATOM 799 O O . THR A 1 113 ? 7.364 9.699 -24.322 1.00 80.81 113 THR A O 1
ATOM 802 N N . SER A 1 114 ? 9.202 8.993 -23.248 1.00 83.38 114 SER A N 1
ATOM 803 C CA . SER A 1 114 ? 8.933 7.563 -23.427 1.00 83.38 114 SER A CA 1
ATOM 804 C C . SER A 1 114 ? 7.763 7.057 -22.588 1.00 83.38 114 SER A C 1
ATOM 806 O O . SER A 1 114 ? 7.194 6.044 -22.961 1.00 83.38 114 SER A O 1
ATOM 808 N N . MET A 1 115 ? 7.360 7.789 -21.547 1.00 87.56 115 MET A N 1
ATOM 809 C CA . MET A 1 115 ? 6.333 7.384 -20.580 1.00 87.56 115 MET A CA 1
ATOM 810 C C . MET A 1 115 ? 4.890 7.718 -20.983 1.00 87.56 115 MET A C 1
ATOM 812 O O . MET A 1 115 ? 3.986 7.628 -20.152 1.00 87.56 115 MET A O 1
ATOM 816 N N . ASN A 1 116 ? 4.647 8.171 -22.217 1.00 85.12 116 ASN A N 1
ATOM 817 C CA . ASN A 1 116 ? 3.328 8.675 -22.616 1.00 85.12 116 ASN A CA 1
ATOM 818 C C . ASN A 1 116 ? 2.233 7.599 -22.512 1.00 85.12 116 ASN A C 1
ATOM 820 O O . ASN A 1 116 ? 1.196 7.830 -21.891 1.00 85.12 116 ASN A O 1
ATOM 824 N N . ASP A 1 117 ? 2.491 6.414 -23.067 1.00 88.12 117 ASP A N 1
ATOM 825 C CA . ASP A 1 117 ? 1.516 5.321 -23.102 1.00 88.12 117 ASP A CA 1
ATOM 826 C C . ASP A 1 117 ? 1.280 4.761 -21.685 1.00 88.12 117 ASP A C 1
ATOM 828 O O . ASP A 1 117 ? 0.152 4.449 -21.299 1.00 88.12 117 ASP A O 1
ATOM 832 N N . GLU A 1 118 ? 2.334 4.664 -20.873 1.00 90.81 118 GLU A N 1
ATOM 833 C CA . GLU A 1 118 ? 2.288 4.180 -19.494 1.00 90.81 118 GLU A CA 1
ATOM 834 C C . GLU A 1 118 ? 1.531 5.143 -18.573 1.00 90.81 118 GLU A C 1
ATOM 836 O O . GLU A 1 118 ? 0.711 4.701 -17.762 1.00 90.81 118 GLU A O 1
ATOM 841 N N . GLN A 1 119 ? 1.761 6.455 -18.710 1.00 89.19 119 GLN A N 1
ATOM 842 C CA . GLN A 1 119 ? 0.967 7.466 -18.016 1.00 89.19 119 GLN A CA 1
ATOM 843 C C . GLN A 1 119 ? -0.506 7.352 -18.435 1.00 89.19 119 GLN A C 1
ATOM 845 O O . GLN A 1 119 ? -1.366 7.247 -17.559 1.00 89.19 119 GLN A O 1
ATOM 850 N N . GLU A 1 120 ? -0.813 7.251 -19.733 1.00 88.69 120 GLU A N 1
ATOM 851 C CA . GLU A 1 120 ? -2.196 7.095 -20.205 1.00 88.69 120 GLU A CA 1
ATOM 852 C C . GLU A 1 120 ? -2.897 5.895 -19.541 1.00 88.69 120 GLU A C 1
ATOM 854 O O . GLU A 1 120 ? -4.035 6.023 -19.077 1.00 88.69 120 GLU A O 1
ATOM 859 N N . GLN A 1 121 ? -2.212 4.754 -19.389 1.00 90.75 121 GLN A N 1
ATOM 860 C CA . GLN A 1 121 ? -2.770 3.595 -18.681 1.00 90.75 121 GLN A CA 1
ATOM 861 C C . GLN A 1 121 ? -3.062 3.860 -17.199 1.00 90.75 121 GLN A C 1
ATOM 863 O O . GLN A 1 121 ? -4.066 3.365 -16.681 1.00 90.75 121 GLN A O 1
ATOM 868 N N . VAL A 1 122 ? -2.237 4.648 -16.504 1.00 92.12 122 VAL A N 1
ATOM 869 C CA . VAL A 1 122 ? -2.535 5.077 -15.125 1.00 92.12 122 VAL A CA 1
ATOM 870 C C . VAL A 1 122 ? -3.764 5.986 -15.096 1.00 92.12 122 VAL A C 1
ATOM 872 O O . VAL A 1 122 ? -4.641 5.803 -14.249 1.00 92.12 122 VAL A O 1
ATOM 875 N N . GLY A 1 123 ? -3.890 6.899 -16.063 1.00 89.06 123 GLY A N 1
ATOM 876 C CA . GLY A 1 123 ? -5.090 7.719 -16.240 1.00 89.06 123 GLY A CA 1
ATOM 877 C C . GLY A 1 123 ? -6.354 6.875 -16.444 1.00 89.06 123 GLY A C 1
ATOM 878 O O . GLY A 1 123 ? -7.375 7.120 -15.803 1.00 89.06 123 GLY A O 1
ATOM 879 N N . LEU A 1 124 ? -6.285 5.830 -17.274 1.00 88.69 124 LEU A N 1
ATOM 880 C CA . LEU A 1 124 ? -7.386 4.879 -17.488 1.00 88.69 124 LEU A CA 1
ATOM 881 C C . LEU A 1 124 ? -7.700 4.041 -16.235 1.00 88.69 124 LEU A C 1
ATOM 883 O O . LEU A 1 124 ? -8.861 3.702 -15.988 1.00 88.69 124 LEU A O 1
ATOM 887 N N . ALA A 1 125 ? -6.694 3.739 -15.410 1.00 90.31 125 ALA A N 1
ATOM 888 C CA . ALA A 1 125 ? -6.867 3.007 -14.158 1.00 90.31 125 ALA A CA 1
ATOM 889 C C . ALA A 1 125 ? -7.584 3.824 -13.065 1.00 90.31 125 ALA A C 1
ATOM 891 O O . ALA A 1 125 ? -8.105 3.231 -12.115 1.00 90.31 125 ALA A O 1
ATOM 892 N N . ALA A 1 126 ? -7.677 5.152 -13.197 1.00 89.88 126 ALA A N 1
ATOM 893 C CA . ALA A 1 126 ? -8.263 6.036 -12.188 1.00 89.88 126 ALA A CA 1
ATOM 894 C C . ALA A 1 126 ? -9.719 5.684 -11.831 1.00 89.88 126 ALA A C 1
ATOM 896 O O . ALA A 1 126 ? -10.102 5.760 -10.664 1.00 89.88 126 ALA A O 1
ATOM 897 N N . ALA A 1 127 ? -10.525 5.218 -12.794 1.00 87.19 127 ALA A N 1
ATOM 898 C CA . ALA A 1 127 ? -11.888 4.756 -12.520 1.00 87.19 127 ALA A CA 1
ATOM 899 C C . ALA A 1 127 ? -11.904 3.534 -11.583 1.00 87.19 127 ALA A C 1
ATOM 901 O O . ALA A 1 127 ? -12.701 3.466 -10.650 1.00 87.19 127 ALA A O 1
ATOM 902 N N . ALA A 1 128 ? -10.979 2.593 -11.782 1.00 86.69 128 ALA A N 1
ATOM 903 C CA . ALA A 1 128 ? -10.846 1.423 -10.923 1.00 86.69 128 ALA A CA 1
ATOM 904 C C . ALA A 1 128 ? -10.210 1.768 -9.563 1.00 86.69 128 ALA A C 1
ATOM 906 O O . ALA A 1 128 ? -10.526 1.125 -8.560 1.00 86.69 128 ALA A O 1
ATOM 907 N N . MET A 1 129 ? -9.330 2.776 -9.506 1.00 91.56 129 MET A N 1
ATOM 908 C CA . MET A 1 129 ? -8.836 3.338 -8.242 1.00 91.56 129 MET A CA 1
ATOM 909 C C . MET A 1 129 ? -9.979 3.956 -7.441 1.00 91.56 129 MET A C 1
ATOM 911 O O . MET A 1 129 ? -10.097 3.685 -6.251 1.00 91.56 129 MET A O 1
ATOM 915 N N . ARG A 1 130 ? -10.851 4.726 -8.104 1.00 91.50 130 ARG A N 1
ATOM 916 C CA . ARG A 1 130 ? -12.034 5.343 -7.499 1.00 91.50 130 ARG A CA 1
ATOM 917 C C . ARG A 1 130 ? -12.925 4.311 -6.846 1.00 91.50 130 ARG A C 1
ATOM 919 O O . ARG A 1 130 ? -13.184 4.423 -5.656 1.00 91.50 130 ARG A O 1
ATOM 926 N N . THR A 1 131 ? -13.320 3.277 -7.586 1.00 88.50 131 THR A N 1
ATOM 927 C CA . THR A 1 131 ? -14.146 2.203 -7.028 1.00 88.50 131 THR A CA 1
ATOM 928 C C . THR A 1 131 ? -13.506 1.594 -5.781 1.00 88.50 131 THR A C 1
ATOM 930 O O . THR A 1 131 ? -14.191 1.431 -4.779 1.00 88.50 131 THR A O 1
ATOM 933 N N . ARG A 1 132 ? -12.194 1.321 -5.791 1.00 90.06 132 ARG A N 1
ATOM 934 C CA . ARG A 1 132 ? -11.495 0.759 -4.623 1.00 90.06 132 ARG A CA 1
ATOM 935 C C . ARG A 1 132 ? -11.473 1.715 -3.435 1.00 90.06 132 ARG A C 1
ATOM 937 O O . ARG A 1 132 ? -11.896 1.333 -2.347 1.00 90.06 132 ARG A O 1
ATOM 944 N N . LEU A 1 133 ? -11.023 2.947 -3.642 1.00 92.81 133 LEU A N 1
ATOM 945 C CA . LEU A 1 133 ? -10.872 3.945 -2.585 1.00 92.81 133 LEU A CA 1
ATOM 946 C C . LEU A 1 133 ? -12.226 4.342 -1.976 1.00 92.81 133 LEU A C 1
ATOM 948 O O . LEU A 1 133 ? -12.355 4.382 -0.757 1.00 92.81 133 LEU A O 1
ATOM 952 N N . GLU A 1 134 ? -13.260 4.531 -2.800 1.00 90.62 134 GLU A N 1
ATOM 953 C CA . GLU A 1 134 ? -14.630 4.806 -2.341 1.00 90.62 134 GLU A CA 1
ATOM 954 C C . GLU A 1 134 ? -15.300 3.581 -1.699 1.00 90.62 134 GLU A C 1
ATOM 956 O O . GLU A 1 134 ? -16.270 3.729 -0.949 1.00 90.62 134 GLU A O 1
ATOM 961 N N . SER A 1 135 ? -14.809 2.367 -1.979 1.00 89.81 135 SER A N 1
ATOM 962 C CA . SER A 1 135 ? -15.278 1.135 -1.340 1.00 89.81 135 SER A CA 1
ATOM 963 C C . SER A 1 135 ? -14.624 0.875 0.026 1.00 89.81 135 SER A C 1
ATOM 965 O O . SER A 1 135 ? -15.210 0.160 0.832 1.00 89.81 135 SER A O 1
ATOM 967 N N . ALA A 1 136 ? -13.474 1.466 0.344 1.00 91.94 136 ALA A N 1
ATOM 968 C CA . ALA A 1 136 ? -12.712 1.132 1.548 1.00 91.94 136 ALA A CA 1
ATOM 969 C C . ALA A 1 136 ? -13.026 2.018 2.770 1.00 91.94 136 ALA A C 1
ATOM 971 O O . ALA A 1 136 ? -13.729 3.023 2.684 1.00 91.94 136 ALA A O 1
ATOM 972 N N . THR A 1 137 ? -12.504 1.634 3.940 1.00 92.12 137 THR A N 1
ATOM 973 C CA . THR A 1 137 ? -12.626 2.380 5.210 1.00 92.12 137 THR A CA 1
ATOM 974 C C . THR A 1 137 ? -11.531 3.434 5.380 1.00 92.12 137 THR A C 1
ATOM 976 O O . THR A 1 137 ? -10.861 3.483 6.416 1.00 92.12 137 THR A O 1
ATOM 979 N N . VAL A 1 138 ? -11.316 4.252 4.350 1.00 93.31 138 VAL A N 1
ATOM 980 C CA . VAL A 1 138 ? -10.289 5.300 4.344 1.00 93.31 138 VAL A CA 1
ATOM 981 C C . VAL A 1 138 ? -10.863 6.636 3.899 1.00 93.31 138 VAL A C 1
ATOM 983 O O . VAL A 1 138 ? -11.759 6.699 3.059 1.00 93.31 138 VAL A O 1
ATOM 986 N N . GLU A 1 139 ? -10.311 7.708 4.443 1.00 93.12 139 GLU A N 1
ATOM 987 C CA . GLU A 1 139 ? -10.389 9.039 3.857 1.00 93.12 139 GLU A CA 1
ATOM 988 C C . GLU A 1 139 ? -9.097 9.250 3.080 1.00 93.12 139 GLU A C 1
ATOM 990 O O . GLU A 1 139 ? -8.010 9.180 3.648 1.00 93.12 139 GLU A O 1
ATOM 995 N N . TYR A 1 140 ? -9.205 9.422 1.764 1.00 95.19 140 TYR A N 1
ATOM 996 C CA . TYR A 1 140 ? -8.042 9.446 0.890 1.00 95.19 140 TYR A CA 1
ATOM 997 C C . TYR A 1 140 ? -7.863 10.797 0.211 1.00 95.19 140 TYR A C 1
ATOM 999 O O . TYR A 1 140 ? -8.821 11.521 -0.078 1.00 95.19 140 TYR A O 1
ATOM 1007 N N . ARG A 1 141 ? -6.615 11.084 -0.138 1.00 96.19 141 ARG A N 1
ATOM 1008 C CA . ARG A 1 141 ? -6.262 12.133 -1.091 1.00 96.19 141 ARG A CA 1
ATOM 1009 C C . ARG A 1 141 ? -4.996 11.759 -1.840 1.00 96.19 141 ARG A C 1
ATOM 1011 O O . ARG A 1 141 ? -4.111 11.093 -1.311 1.00 96.19 141 ARG A O 1
ATOM 1018 N N . VAL A 1 142 ? -4.934 12.182 -3.091 1.00 96.19 142 VAL A N 1
ATOM 1019 C CA . VAL A 1 142 ? -3.869 11.850 -4.029 1.00 96.19 142 VAL A CA 1
ATOM 1020 C C . VAL A 1 142 ? -3.119 13.110 -4.435 1.00 96.19 142 VAL A C 1
ATOM 1022 O O . VAL A 1 142 ? -3.728 14.150 -4.673 1.00 96.19 142 VAL A O 1
ATOM 1025 N N . ALA A 1 143 ? -1.803 13.010 -4.519 1.00 94.56 143 ALA A N 1
ATOM 1026 C CA . ALA A 1 143 ? -0.893 14.035 -5.006 1.00 94.56 143 ALA A CA 1
ATOM 1027 C C . ALA A 1 143 ? 0.112 13.407 -5.974 1.00 94.56 143 ALA A C 1
ATOM 1029 O O . ALA A 1 143 ? 0.233 12.181 -6.054 1.00 94.56 143 ALA A O 1
ATOM 1030 N N . ALA A 1 144 ? 0.848 14.242 -6.701 1.00 92.81 144 ALA A N 1
ATOM 1031 C CA . ALA A 1 144 ? 1.885 13.775 -7.610 1.00 92.81 144 ALA A CA 1
ATOM 1032 C C . ALA A 1 144 ? 3.125 14.671 -7.573 1.00 92.81 144 ALA A C 1
ATOM 1034 O O . ALA A 1 144 ? 3.043 15.863 -7.288 1.00 92.81 144 ALA A O 1
ATOM 1035 N N . VAL A 1 145 ? 4.271 14.100 -7.905 1.00 89.62 145 VAL A N 1
ATOM 1036 C CA . VAL A 1 145 ? 5.554 14.766 -8.115 1.00 89.62 145 VAL A CA 1
ATOM 1037 C C . VAL A 1 145 ? 6.232 14.109 -9.303 1.00 89.62 145 VAL A C 1
ATOM 1039 O O . VAL A 1 145 ? 6.112 12.899 -9.480 1.00 89.62 145 VAL A O 1
ATOM 1042 N N . THR A 1 146 ? 6.913 14.881 -10.140 1.00 87.69 146 THR A N 1
ATOM 1043 C CA . THR A 1 146 ? 7.591 14.330 -11.314 1.00 87.69 146 THR A CA 1
ATOM 1044 C C . THR A 1 146 ? 9.094 14.189 -11.108 1.00 87.69 146 THR A C 1
ATOM 1046 O O . THR A 1 146 ? 9.686 14.830 -10.236 1.00 87.69 146 THR A O 1
ATOM 1049 N N . SER A 1 147 ? 9.731 13.374 -11.948 1.00 84.62 147 SER A N 1
ATOM 1050 C CA . SER A 1 147 ? 11.173 13.118 -11.932 1.00 84.62 147 SER A CA 1
ATOM 1051 C C . SER A 1 147 ? 12.030 14.372 -12.135 1.00 84.62 147 SER A C 1
ATOM 1053 O O . SER A 1 147 ? 13.161 14.411 -11.659 1.00 84.62 147 SER A O 1
ATOM 1055 N N . GLY A 1 148 ? 11.501 15.441 -12.741 1.00 76.19 148 GLY A N 1
ATOM 1056 C CA . GLY A 1 148 ? 12.193 16.734 -12.802 1.00 76.19 148 GLY A CA 1
ATOM 1057 C C . GLY A 1 148 ? 12.030 17.658 -11.599 1.00 76.19 148 GLY A C 1
ATOM 1058 O O . GLY A 1 148 ? 12.555 18.771 -11.641 1.00 76.19 148 GLY A O 1
ATOM 1059 N N . PHE A 1 149 ? 11.363 17.241 -10.519 1.00 76.94 149 PHE A N 1
ATOM 1060 C CA . PHE A 1 149 ? 11.372 17.968 -9.241 1.00 76.94 149 PHE A CA 1
ATOM 1061 C C . PHE A 1 149 ? 12.718 17.816 -8.490 1.00 76.94 149 PHE A C 1
ATOM 1063 O O . PHE A 1 149 ? 12.771 17.895 -7.270 1.00 76.94 149 PHE A O 1
ATOM 1070 N N . TYR A 1 150 ? 13.833 17.589 -9.191 1.00 71.25 150 TYR A N 1
ATOM 1071 C CA . TYR A 1 150 ? 15.155 17.413 -8.577 1.00 71.25 150 TYR A CA 1
ATOM 1072 C C . TYR A 1 150 ? 15.883 18.720 -8.249 1.00 71.25 150 TYR A C 1
ATOM 1074 O O . TYR A 1 150 ? 16.860 18.730 -7.503 1.00 71.25 150 TYR A O 1
ATOM 1082 N N . ASP A 1 151 ? 15.447 19.837 -8.832 1.00 68.19 151 ASP A N 1
ATOM 1083 C CA . ASP A 1 151 ? 16.095 21.138 -8.658 1.00 68.19 151 ASP A CA 1
ATOM 1084 C C . ASP A 1 151 ? 15.056 22.272 -8.615 1.00 68.19 151 ASP A C 1
ATOM 1086 O O . ASP A 1 151 ? 14.949 23.066 -9.560 1.00 68.19 151 ASP A O 1
ATOM 1090 N N . PRO A 1 152 ? 14.250 22.356 -7.536 1.00 61.56 152 PRO A N 1
ATOM 1091 C CA . PRO A 1 152 ? 13.242 23.397 -7.367 1.00 61.56 152 PRO A CA 1
ATOM 1092 C C . PRO A 1 152 ? 13.917 24.750 -7.066 1.00 61.56 152 PRO A C 1
ATOM 1094 O O . PRO A 1 152 ? 13.913 25.243 -5.937 1.00 61.56 152 PRO A O 1
ATOM 1097 N N . ARG A 1 153 ? 14.566 25.378 -8.057 1.00 54.38 153 ARG A N 1
ATOM 1098 C CA . ARG A 1 153 ? 15.228 26.677 -7.854 1.00 54.38 153 ARG A CA 1
ATOM 1099 C C . ARG A 1 153 ? 14.207 27.807 -7.721 1.00 54.38 153 ARG A C 1
ATOM 1101 O O . ARG A 1 153 ? 13.695 28.307 -8.718 1.00 54.38 153 ARG A O 1
ATOM 1108 N N . GLY A 1 154 ? 14.057 28.314 -6.499 1.00 50.19 154 GLY A N 1
ATOM 1109 C CA . GLY A 1 154 ? 13.826 29.738 -6.241 1.00 50.19 154 GLY A CA 1
ATOM 1110 C C . GLY A 1 154 ? 12.421 30.304 -6.463 1.00 50.19 154 GLY A C 1
ATOM 1111 O O . GLY A 1 154 ? 12.325 31.522 -6.620 1.00 50.19 154 GLY A O 1
ATOM 1112 N N . GLN A 1 155 ? 11.349 29.506 -6.439 1.00 51.19 155 GLN A N 1
ATOM 1113 C CA . GLN A 1 155 ? 9.986 30.053 -6.441 1.00 51.19 155 GLN A CA 1
ATOM 1114 C C . GLN A 1 155 ? 9.063 29.396 -5.412 1.00 51.19 155 GLN A C 1
ATOM 1116 O O . GLN A 1 155 ? 8.922 28.181 -5.345 1.00 51.19 155 GLN A O 1
ATOM 1121 N N . ALA A 1 156 ? 8.410 30.263 -4.634 1.00 49.50 156 ALA A N 1
ATOM 1122 C CA . ALA A 1 156 ? 7.460 29.954 -3.568 1.00 49.50 156 ALA A CA 1
ATOM 1123 C C . ALA A 1 156 ? 6.029 29.695 -4.085 1.00 49.50 156 ALA A C 1
ATOM 1125 O O . ALA A 1 156 ? 5.065 29.839 -3.336 1.00 49.50 156 ALA A O 1
ATOM 1126 N N . SER A 1 157 ? 5.860 29.385 -5.371 1.00 53.09 157 SER A N 1
ATOM 1127 C CA . SER A 1 157 ? 4.552 29.301 -6.030 1.00 53.09 157 SER A CA 1
ATOM 1128 C C . SER A 1 157 ? 3.875 27.933 -5.895 1.00 53.09 157 SER A C 1
ATOM 1130 O O . SER A 1 157 ? 3.139 27.555 -6.792 1.00 53.09 157 SER A O 1
ATOM 1132 N N . GLY A 1 158 ? 4.071 27.215 -4.782 1.00 60.00 158 GLY A N 1
ATOM 1133 C CA . GLY A 1 158 ? 3.313 25.993 -4.466 1.00 60.00 158 GLY A CA 1
ATOM 1134 C C . GLY A 1 158 ? 3.411 24.874 -5.516 1.00 60.00 158 GLY A C 1
ATOM 1135 O O . GLY A 1 158 ? 4.077 24.993 -6.543 1.00 60.00 158 GLY A O 1
ATOM 1136 N N . CYS A 1 159 ? 2.736 23.752 -5.268 1.00 70.00 159 CYS A N 1
ATOM 1137 C CA . CYS A 1 159 ? 2.406 22.849 -6.369 1.00 70.00 159 CYS A CA 1
ATOM 1138 C C . CYS A 1 159 ? 1.355 23.536 -7.243 1.00 70.00 159 CYS A C 1
ATOM 1140 O O . CYS A 1 159 ? 0.382 24.079 -6.720 1.00 70.00 159 CYS A O 1
ATOM 1142 N N . THR A 1 160 ? 1.525 23.515 -8.566 1.00 60.88 160 THR A N 1
ATOM 1143 C CA . THR A 1 160 ? 0.562 24.154 -9.476 1.00 60.88 160 THR A CA 1
ATOM 1144 C C . THR A 1 160 ? -0.255 23.121 -10.230 1.00 60.88 160 THR A C 1
ATOM 1146 O O . THR A 1 160 ? 0.199 22.007 -10.490 1.00 60.88 160 THR A O 1
ATOM 1149 N N . ASN A 1 161 ? -1.464 23.524 -10.609 1.00 55.38 161 ASN A N 1
ATOM 1150 C CA . ASN A 1 161 ? -2.340 22.755 -11.493 1.00 55.38 161 ASN A CA 1
ATOM 1151 C C . ASN A 1 161 ? -2.188 23.155 -12.960 1.00 55.38 161 ASN A C 1
ATOM 1153 O O . ASN A 1 161 ? -3.025 22.776 -13.771 1.00 55.38 161 ASN A O 1
ATOM 1157 N N . LEU A 1 162 ? -1.189 23.977 -13.282 1.00 55.25 162 LEU A N 1
ATOM 1158 C CA . LEU A 1 162 ? -1.029 24.522 -14.620 1.00 55.25 162 LEU A CA 1
ATOM 1159 C C . LEU A 1 162 ? -0.372 23.499 -15.536 1.00 55.25 162 LEU A C 1
ATOM 1161 O O . LEU A 1 162 ? 0.332 22.586 -15.083 1.00 55.25 162 LEU A O 1
ATOM 1165 N N . ALA A 1 163 ? -0.634 23.659 -16.831 1.00 54.03 163 ALA A N 1
ATOM 1166 C CA . ALA A 1 163 ? -0.080 22.776 -17.825 1.00 54.03 163 ALA A CA 1
ATOM 1167 C C . ALA A 1 163 ? 1.436 22.846 -17.858 1.00 54.03 163 ALA A C 1
ATOM 1169 O O . ALA A 1 163 ? 2.088 23.845 -17.542 1.00 54.03 163 ALA A O 1
ATOM 1170 N N . CYS A 1 164 ? 1.979 21.728 -18.301 1.00 55.06 164 CYS A N 1
ATOM 1171 C CA . CYS A 1 164 ? 3.330 21.611 -18.773 1.00 55.06 164 CYS A CA 1
ATOM 1172 C C . CYS A 1 164 ? 3.791 22.845 -19.592 1.00 55.06 164 CYS A C 1
ATOM 1174 O O . CYS A 1 164 ? 3.360 23.013 -20.730 1.00 55.06 164 CYS A O 1
ATOM 1176 N N . GLY A 1 165 ? 4.675 23.700 -19.047 1.00 50.12 165 GLY A N 1
ATOM 1177 C CA . GLY A 1 165 ? 5.218 24.859 -19.782 1.00 50.12 165 GLY A CA 1
ATOM 1178 C C . GLY A 1 165 ? 5.553 26.119 -18.983 1.00 50.12 165 GLY A C 1
ATOM 1179 O O . GLY A 1 165 ? 6.316 26.954 -19.475 1.00 50.12 165 GLY A O 1
ATOM 1180 N N . GLU A 1 166 ? 5.099 26.250 -17.735 1.00 51.53 166 GLU A N 1
ATOM 1181 C CA . GLU A 1 166 ? 5.577 27.322 -16.852 1.00 51.53 166 GLU A CA 1
ATOM 1182 C C . GLU A 1 166 ? 6.968 26.983 -16.281 1.00 51.53 166 GLU A C 1
ATOM 1184 O O . GLU A 1 166 ? 7.121 26.130 -15.409 1.00 51.53 166 GLU A O 1
ATOM 1189 N N . THR A 1 167 ? 8.008 27.603 -16.851 1.00 49.81 167 THR A N 1
ATOM 1190 C CA . THR A 1 167 ? 9.434 27.588 -16.450 1.00 49.81 167 THR A CA 1
ATOM 1191 C C . THR A 1 167 ? 9.885 26.480 -15.484 1.00 49.81 167 THR A C 1
ATOM 1193 O O . THR A 1 167 ? 10.295 26.813 -14.386 1.00 49.81 167 THR A O 1
ATOM 1196 N N . THR A 1 168 ? 9.873 25.190 -15.853 1.00 46.09 168 THR A N 1
ATOM 1197 C CA . THR A 1 168 ? 10.533 24.049 -15.145 1.00 46.09 168 THR A CA 1
ATOM 1198 C C . THR A 1 168 ? 10.317 23.890 -13.619 1.00 46.09 168 THR A C 1
ATOM 1200 O O . THR A 1 168 ? 10.863 22.960 -13.034 1.00 46.09 168 THR A O 1
ATOM 1203 N N . GLN A 1 169 ? 9.539 24.755 -12.966 1.00 48.72 169 GLN A N 1
ATOM 1204 C CA . GLN A 1 169 ? 9.564 25.014 -11.518 1.00 48.72 169 GLN A CA 1
ATOM 1205 C C . GLN A 1 169 ? 8.322 24.462 -10.799 1.00 48.72 169 GLN A C 1
ATOM 1207 O O . GLN A 1 169 ? 8.297 24.437 -9.574 1.00 48.72 169 GLN A O 1
ATOM 1212 N N . ASN A 1 170 ? 7.344 23.933 -11.546 1.00 56.00 170 ASN A N 1
ATOM 1213 C CA . ASN A 1 170 ? 6.027 23.532 -11.041 1.00 56.00 170 ASN A CA 1
ATOM 1214 C C . ASN A 1 170 ? 5.721 22.033 -11.276 1.00 56.00 170 ASN A C 1
ATOM 1216 O O . ASN A 1 170 ? 4.729 21.660 -11.902 1.00 56.00 170 ASN A O 1
ATOM 1220 N N . GLN A 1 171 ? 6.606 21.164 -10.786 1.00 74.75 171 GLN A N 1
ATOM 1221 C CA . GLN A 1 171 ? 6.644 19.720 -11.072 1.00 74.75 171 GLN A CA 1
ATOM 1222 C C . GLN A 1 171 ? 5.987 18.836 -9.997 1.00 74.75 171 GLN A C 1
ATOM 1224 O O . GLN A 1 171 ? 6.358 17.684 -9.788 1.00 74.75 171 GLN A O 1
ATOM 1229 N N . CYS A 1 172 ? 4.988 19.382 -9.308 1.00 82.50 172 CYS A N 1
ATOM 1230 C CA . CYS A 1 172 ? 4.154 18.641 -8.370 1.00 82.50 172 CYS A CA 1
ATOM 1231 C C . CYS A 1 172 ? 2.682 19.054 -8.482 1.00 82.50 172 CYS A C 1
ATOM 1233 O O . CYS A 1 172 ? 2.347 20.101 -9.045 1.00 82.50 172 CYS A O 1
ATOM 1235 N N . ARG A 1 173 ? 1.800 18.210 -7.950 1.00 86.50 173 ARG A N 1
ATOM 1236 C CA . ARG A 1 173 ? 0.354 18.392 -7.847 1.00 86.50 173 ARG A CA 1
ATOM 1237 C C . ARG A 1 173 ? -0.036 18.274 -6.383 1.00 86.50 173 ARG A C 1
ATOM 1239 O O . ARG A 1 173 ? 0.325 17.299 -5.729 1.00 86.50 173 ARG A O 1
ATOM 1246 N N . ALA A 1 174 ? -0.758 19.277 -5.899 1.00 89.50 174 ALA A N 1
ATOM 1247 C CA . ALA A 1 174 ? -1.304 19.304 -4.551 1.00 89.50 174 ALA A CA 1
ATOM 1248 C C . ALA A 1 174 ? -2.309 18.159 -4.341 1.00 89.50 174 ALA A C 1
ATOM 1250 O O . ALA A 1 174 ? -2.916 17.668 -5.299 1.00 89.50 174 ALA A O 1
ATOM 1251 N N . PHE A 1 175 ? -2.500 17.765 -3.087 1.00 93.12 175 PHE A N 1
ATOM 1252 C CA . PHE A 1 175 ? -3.456 16.747 -2.695 1.00 93.12 175 PHE A CA 1
ATOM 1253 C C . PHE A 1 175 ? -4.881 17.099 -3.132 1.00 93.12 175 PHE A C 1
ATOM 1255 O O . PHE A 1 175 ? -5.372 18.214 -2.957 1.00 93.12 175 PHE A O 1
ATOM 1262 N N . THR A 1 176 ? -5.583 16.107 -3.665 1.00 92.94 176 THR A N 1
ATOM 1263 C CA . THR A 1 176 ? -7.002 16.194 -4.001 1.00 92.94 176 THR A CA 1
ATOM 1264 C C . THR A 1 176 ? -7.692 14.859 -3.751 1.00 92.94 176 THR A C 1
ATOM 1266 O O . THR A 1 176 ? -7.068 13.808 -3.824 1.00 92.94 176 THR A O 1
ATOM 1269 N N . ASN A 1 177 ? -8.987 14.880 -3.460 1.00 93.81 177 ASN A N 1
ATOM 1270 C CA . ASN A 1 177 ? -9.835 13.685 -3.454 1.00 93.81 177 ASN A CA 1
ATOM 1271 C C . ASN A 1 177 ? -10.617 13.519 -4.774 1.00 93.81 177 ASN A C 1
ATOM 1273 O O . ASN A 1 177 ? -11.335 12.535 -4.947 1.00 93.81 177 ASN A O 1
ATOM 1277 N N . ASP A 1 178 ? -10.463 14.460 -5.712 1.00 91.94 178 ASP A N 1
ATOM 1278 C CA . ASP A 1 178 ? -11.070 14.411 -7.038 1.00 91.94 178 ASP A CA 1
ATOM 1279 C C . ASP A 1 178 ? -10.237 13.518 -7.968 1.00 91.94 178 ASP A C 1
ATOM 1281 O O . ASP A 1 178 ? -9.177 13.904 -8.470 1.00 91.94 178 ASP A O 1
ATOM 1285 N N . LEU A 1 179 ? -10.726 12.297 -8.194 1.00 91.38 179 LEU A N 1
ATOM 1286 C CA . LEU A 1 179 ? -10.037 11.328 -9.041 1.00 91.38 179 LEU A CA 1
ATOM 1287 C C . LEU A 1 179 ? -10.201 11.586 -10.545 1.00 91.38 179 LEU A C 1
ATOM 1289 O O . LEU A 1 179 ? -9.420 11.035 -11.317 1.00 91.38 179 LEU A O 1
ATOM 1293 N N . ASP A 1 180 ? -11.133 12.446 -10.971 1.00 89.31 180 ASP A N 1
ATOM 1294 C CA . ASP A 1 180 ? -11.181 12.902 -12.367 1.00 89.31 180 ASP A CA 1
ATOM 1295 C C . ASP A 1 180 ? -10.063 13.916 -12.606 1.00 89.31 180 ASP A C 1
ATOM 1297 O O . ASP A 1 180 ? -9.333 13.832 -13.597 1.00 89.31 180 ASP A O 1
ATOM 1301 N N . ARG A 1 181 ? -9.843 14.814 -11.636 1.00 87.75 181 ARG A N 1
ATOM 1302 C CA . ARG A 1 181 ? -8.671 15.693 -11.639 1.00 87.75 181 ARG A CA 1
ATOM 1303 C C . ARG A 1 181 ? -7.373 14.888 -11.611 1.00 87.75 181 ARG A C 1
ATOM 1305 O O . ARG A 1 181 ? -6.488 15.186 -12.405 1.00 87.75 181 ARG A O 1
ATOM 1312 N N . PHE A 1 182 ? -7.259 13.860 -10.770 1.00 90.44 182 PHE A N 1
ATOM 1313 C CA . PHE A 1 182 ? -6.099 12.958 -10.785 1.00 90.44 182 PHE A CA 1
ATOM 1314 C C . PHE A 1 182 ? -5.894 12.294 -12.153 1.00 90.44 182 PHE A C 1
ATOM 1316 O O . PHE A 1 182 ? -4.791 12.341 -12.686 1.00 90.44 182 PHE A O 1
ATOM 1323 N N . ALA A 1 183 ? -6.946 11.724 -12.751 1.00 89.81 183 ALA A N 1
ATOM 1324 C CA . ALA A 1 183 ? -6.858 11.077 -14.061 1.00 89.81 183 ALA A CA 1
ATOM 1325 C C . ALA A 1 183 ? -6.335 12.038 -15.140 1.00 89.81 183 ALA A C 1
ATOM 1327 O O . ALA A 1 183 ? -5.476 11.671 -15.942 1.00 89.81 183 ALA A O 1
ATOM 1328 N N . SER A 1 184 ? -6.792 13.295 -15.107 1.00 85.62 184 SER A N 1
ATOM 1329 C CA . SER A 1 184 ? -6.359 14.333 -16.049 1.00 85.62 184 SER A CA 1
ATOM 1330 C C . SER A 1 184 ? -4.865 14.684 -15.951 1.00 85.62 184 SER A C 1
ATOM 1332 O O . SER A 1 184 ? -4.300 15.226 -16.898 1.00 85.62 184 SER A O 1
ATOM 1334 N N . TRP A 1 185 ? -4.185 14.344 -14.847 1.00 86.88 185 TRP A N 1
ATOM 1335 C CA . TRP A 1 185 ? -2.733 14.526 -14.716 1.00 86.88 185 TRP A CA 1
ATOM 1336 C C . TRP A 1 185 ? -1.935 13.589 -15.623 1.00 86.88 185 TRP A C 1
ATOM 1338 O O . TRP A 1 185 ? -0.791 13.890 -15.951 1.00 86.88 185 TRP A O 1
ATOM 1348 N N . PHE A 1 186 ? -2.534 12.487 -16.063 1.00 86.69 186 PHE A N 1
ATOM 1349 C CA . PHE A 1 186 ? -1.869 11.455 -16.853 1.00 86.69 186 PHE A CA 1
ATOM 1350 C C . PHE A 1 186 ? -2.335 11.405 -18.314 1.00 86.69 186 PHE A C 1
ATOM 1352 O O . PHE A 1 186 ? -1.910 10.537 -19.068 1.00 86.69 186 PHE A O 1
ATOM 1359 N N . GLN A 1 187 ? -3.205 12.329 -18.729 1.00 80.25 187 GLN A N 1
ATOM 1360 C CA . GLN A 1 187 ? -3.761 12.367 -20.080 1.00 80.25 187 GLN A CA 1
ATOM 1361 C C . GLN A 1 187 ? -3.286 13.627 -20.805 1.00 80.25 187 GLN A C 1
ATOM 1363 O O . GLN A 1 187 ? -3.571 14.751 -20.389 1.00 80.25 187 GLN A O 1
ATOM 1368 N N . GLN A 1 188 ? -2.553 13.436 -21.901 1.00 70.12 188 GLN A N 1
ATOM 1369 C CA . GLN A 1 188 ? -2.138 14.526 -22.778 1.00 70.12 188 GLN A CA 1
ATOM 1370 C C . GLN A 1 188 ? -3.360 15.032 -23.563 1.00 70.12 188 GLN A C 1
ATOM 1372 O O . GLN A 1 188 ? -3.882 14.295 -24.388 1.00 70.12 188 GLN A O 1
ATOM 1377 N N . ASP A 1 189 ? -3.814 16.263 -23.283 1.00 58.59 189 ASP A N 1
ATOM 1378 C CA . ASP A 1 189 ? -4.907 16.990 -23.973 1.00 58.59 189 ASP A CA 1
ATOM 1379 C C . ASP A 1 189 ? -5.989 16.086 -24.598 1.00 58.59 189 ASP A C 1
ATOM 1381 O O . ASP A 1 189 ? -6.078 15.938 -25.819 1.00 58.59 189 ASP A O 1
ATOM 1385 N N . ALA A 1 190 ? -6.835 15.496 -23.745 1.00 47.16 190 ALA A N 1
ATOM 1386 C CA . ALA A 1 190 ? -7.970 14.671 -24.166 1.00 47.16 190 ALA A CA 1
ATOM 1387 C C . ALA A 1 190 ? -8.964 15.416 -25.089 1.00 47.16 190 ALA A C 1
ATOM 1389 O O . ALA A 1 190 ? -9.735 14.774 -25.805 1.00 47.16 190 ALA A O 1
ATOM 1390 N N . ASP A 1 191 ? -8.928 16.755 -25.112 1.00 45.22 191 ASP A N 1
ATOM 1391 C CA . ASP A 1 191 ? -9.884 17.597 -25.832 1.00 45.22 191 ASP A CA 1
ATOM 1392 C C . ASP A 1 191 ? -9.340 18.162 -27.158 1.00 45.22 191 ASP A C 1
ATOM 1394 O O . ASP A 1 191 ? -10.093 18.784 -27.913 1.00 45.22 191 ASP A O 1
ATOM 1398 N N . GLY A 1 192 ? -8.057 17.946 -27.477 1.00 47.53 192 GLY A N 1
ATOM 1399 C CA . GLY A 1 192 ? -7.426 18.354 -28.740 1.00 47.53 192 GLY A CA 1
ATOM 1400 C C . GLY A 1 192 ? -7.478 19.860 -29.028 1.00 47.53 192 GLY A C 1
ATOM 1401 O O . GLY A 1 192 ? -7.360 20.271 -30.188 1.00 47.53 192 GLY A O 1
ATOM 1402 N N . ASN A 1 193 ? -7.692 20.682 -27.998 1.00 44.28 193 ASN A N 1
ATOM 1403 C CA . ASN A 1 193 ? -7.932 22.117 -28.139 1.00 44.28 193 ASN A CA 1
ATOM 1404 C C . ASN A 1 193 ? -6.671 22.966 -27.976 1.00 44.28 193 ASN A C 1
ATOM 1406 O O . ASN A 1 193 ? -6.762 24.181 -28.140 1.00 44.28 193 ASN A O 1
ATOM 1410 N N . GLY A 1 194 ? -5.509 22.354 -27.726 1.00 52.16 194 GLY A N 1
ATOM 1411 C CA . GLY A 1 194 ? -4.208 22.995 -27.862 1.00 52.16 194 GLY A CA 1
ATOM 1412 C C . GLY A 1 194 ? -4.096 24.332 -27.134 1.00 52.16 194 GLY A C 1
ATOM 1413 O O . GLY A 1 194 ? -3.884 25.344 -27.796 1.00 52.16 194 GLY A O 1
ATOM 1414 N N . VAL A 1 195 ? -4.224 24.352 -25.803 1.00 42.44 195 VAL A N 1
ATOM 1415 C CA . VAL A 1 195 ? -3.823 25.498 -24.966 1.00 42.44 195 VAL A CA 1
ATOM 1416 C C . VAL A 1 195 ? -3.437 25.030 -23.553 1.00 42.44 195 VAL A C 1
ATOM 1418 O O . VAL A 1 195 ? -4.086 24.155 -22.991 1.00 42.44 195 VAL A O 1
ATOM 1421 N N . ASP A 1 196 ? -2.384 25.654 -23.032 1.00 46.44 196 ASP A N 1
ATOM 1422 C CA . ASP A 1 196 ? -1.807 25.836 -21.682 1.00 46.44 196 ASP A CA 1
ATOM 1423 C C . ASP A 1 196 ? -2.592 25.517 -20.364 1.00 46.44 196 ASP A C 1
ATOM 1425 O O . ASP A 1 196 ? -2.108 25.894 -19.298 1.00 46.44 196 ASP A O 1
ATOM 1429 N N . ASP A 1 197 ? -3.721 24.792 -20.356 1.00 50.59 197 ASP A N 1
ATOM 1430 C CA . ASP A 1 197 ? -4.574 24.573 -19.158 1.00 50.59 197 ASP A CA 1
ATOM 1431 C C . ASP A 1 197 ? -4.818 23.094 -18.753 1.00 50.59 197 ASP A C 1
ATOM 1433 O O . ASP A 1 197 ? -5.565 22.825 -17.810 1.00 50.59 197 ASP A O 1
ATOM 1437 N N . VAL A 1 198 ? -4.199 22.105 -19.411 1.00 55.94 198 VAL A N 1
ATOM 1438 C CA . VAL A 1 198 ? -4.331 20.688 -19.002 1.00 55.94 198 VAL A CA 1
ATOM 1439 C C . VAL A 1 198 ? -3.345 20.381 -17.868 1.00 55.94 198 VAL A C 1
ATOM 1441 O O . VAL A 1 198 ? -2.144 20.507 -18.097 1.00 55.94 198 VAL A O 1
ATOM 1444 N N . PRO A 1 199 ? -3.769 19.898 -16.682 1.00 63.84 199 PRO A N 1
ATOM 1445 C CA . PRO A 1 199 ? -2.896 19.647 -15.523 1.00 63.84 199 PRO A CA 1
ATOM 1446 C C . PRO A 1 199 ? -1.969 18.423 -15.697 1.00 63.84 199 PRO A C 1
ATOM 1448 O O . PRO A 1 199 ? -1.473 17.860 -14.717 1.00 63.84 199 PRO A O 1
ATOM 1451 N N . TRP A 1 200 ? -1.717 18.019 -16.938 1.00 72.75 200 TRP A N 1
ATOM 1452 C CA . TRP A 1 200 ? -0.879 16.906 -17.357 1.00 72.75 200 TRP A CA 1
ATOM 1453 C C . TRP A 1 200 ? 0.552 17.030 -16.811 1.00 72.75 200 TRP A C 1
ATOM 1455 O O . TRP A 1 200 ? 1.157 18.104 -16.873 1.00 72.75 200 TRP A O 1
ATOM 1465 N N . LEU A 1 201 ? 1.090 15.944 -16.248 1.00 78.94 201 LEU A N 1
ATOM 1466 C CA . LEU A 1 201 ? 2.444 15.869 -15.676 1.00 78.94 201 LEU A CA 1
ATOM 1467 C C . LEU A 1 201 ? 3.532 15.987 -16.749 1.00 78.94 201 LEU A C 1
ATOM 1469 O O . LEU A 1 201 ? 4.636 16.458 -16.462 1.00 78.94 201 LEU A O 1
ATOM 1473 N N . GLY A 1 202 ? 3.188 15.634 -17.987 1.00 68.19 202 GLY A N 1
ATOM 1474 C CA . GLY A 1 202 ? 4.090 15.679 -19.121 1.00 68.19 202 GLY A CA 1
ATOM 1475 C C . GLY A 1 202 ? 4.757 14.335 -19.376 1.00 68.19 202 GLY A C 1
ATOM 1476 O O . GLY A 1 202 ? 5.251 13.691 -18.466 1.00 68.19 202 GLY A O 1
ATOM 1477 N N . ALA A 1 203 ? 4.796 13.951 -20.640 1.00 59.09 203 ALA A N 1
ATOM 1478 C CA . ALA A 1 203 ? 5.710 13.000 -21.244 1.00 59.09 203 ALA A CA 1
ATOM 1479 C C . ALA A 1 203 ? 6.177 13.684 -22.535 1.00 59.09 203 ALA A C 1
ATOM 1481 O O . ALA A 1 203 ? 5.617 13.494 -23.614 1.00 59.09 203 ALA A O 1
ATOM 1482 N N . GLY A 1 204 ? 7.128 14.616 -22.413 1.00 57.59 204 GLY A N 1
ATOM 1483 C CA . GLY A 1 204 ? 7.700 15.321 -23.565 1.00 57.59 204 GLY A CA 1
ATOM 1484 C C . GLY A 1 204 ? 7.487 16.836 -23.653 1.00 57.59 204 GLY A C 1
ATOM 1485 O O . GLY A 1 204 ? 6.965 17.497 -22.755 1.00 57.59 204 GLY A O 1
ATOM 1486 N N . GLY A 1 205 ? 7.971 17.419 -24.756 1.00 62.06 205 GLY A N 1
ATOM 1487 C CA . GLY A 1 205 ? 7.922 18.863 -25.009 1.00 62.06 205 GLY A CA 1
ATOM 1488 C C . GLY A 1 205 ? 8.723 19.681 -23.988 1.00 62.06 205 GLY A C 1
ATOM 1489 O O . GLY A 1 205 ? 9.850 19.332 -23.643 1.00 62.06 205 GLY A O 1
ATOM 1490 N N . VAL A 1 206 ? 8.138 20.780 -23.506 1.00 59.50 206 VAL A N 1
ATOM 1491 C CA . VAL A 1 206 ? 8.730 21.667 -22.483 1.00 59.50 206 VAL A CA 1
ATOM 1492 C C . VAL A 1 206 ? 8.772 21.050 -21.076 1.00 59.50 206 VAL A C 1
ATOM 1494 O O . VAL A 1 206 ? 9.420 21.618 -20.198 1.00 59.50 206 VAL A O 1
ATOM 1497 N N . CYS A 1 207 ? 8.141 19.887 -20.867 1.00 64.44 207 CYS A N 1
ATOM 1498 C CA . CYS A 1 207 ? 8.217 19.121 -19.614 1.00 64.44 207 CYS A CA 1
ATOM 1499 C C . CYS A 1 207 ? 9.136 17.932 -19.668 1.00 64.44 207 CYS A C 1
ATOM 1501 O O . CYS A 1 207 ? 9.311 17.290 -18.641 1.00 64.44 207 CYS A O 1
ATOM 1503 N N . ASN A 1 208 ? 9.731 17.648 -20.825 1.00 69.81 208 ASN A N 1
ATOM 1504 C CA . ASN A 1 208 ? 10.718 16.595 -20.889 1.00 69.81 208 ASN A CA 1
ATOM 1505 C C . ASN A 1 208 ? 11.909 16.973 -20.015 1.00 69.81 208 ASN A C 1
ATOM 1507 O O . ASN A 1 208 ? 12.521 18.028 -20.215 1.00 69.81 208 ASN A O 1
ATOM 1511 N N . GLN A 1 209 ? 12.258 16.096 -19.088 1.00 72.38 209 GLN A N 1
ATOM 1512 C CA . GLN A 1 209 ? 13.401 16.306 -18.219 1.00 72.38 209 GLN A CA 1
ATOM 1513 C C . GLN A 1 209 ? 14.549 15.416 -18.672 1.00 72.38 209 GLN A C 1
ATOM 1515 O O . GLN A 1 209 ? 14.328 14.286 -19.095 1.00 72.38 209 GLN A O 1
ATOM 1520 N N . PRO A 1 210 ? 15.790 15.927 -18.651 1.00 70.94 210 PRO A N 1
ATOM 1521 C CA . PRO A 1 210 ? 16.948 15.148 -19.066 1.00 70.94 210 PRO A CA 1
ATOM 1522 C C . PRO A 1 210 ? 17.443 14.197 -17.969 1.00 70.94 210 PRO A C 1
ATOM 1524 O O . PRO A 1 210 ? 18.401 13.468 -18.216 1.00 70.94 210 PRO A O 1
ATOM 1527 N N . ARG A 1 211 ? 16.879 14.278 -16.755 1.00 79.75 211 ARG A N 1
ATOM 1528 C CA . ARG A 1 211 ? 17.251 13.451 -15.607 1.00 79.75 211 ARG A CA 1
ATOM 1529 C C . ARG A 1 211 ? 16.005 12.862 -14.965 1.00 79.75 211 ARG A C 1
ATOM 1531 O O . ARG A 1 211 ? 15.067 13.597 -14.667 1.00 79.75 211 ARG A O 1
ATOM 1538 N N . GLU A 1 212 ? 16.052 11.564 -14.715 1.00 85.12 212 GLU A N 1
ATOM 1539 C CA . GLU A 1 212 ? 14.940 10.776 -14.183 1.00 85.12 212 GLU A CA 1
ATOM 1540 C C . GLU A 1 212 ? 15.175 10.510 -12.687 1.00 85.12 212 GLU A C 1
ATOM 1542 O O . GLU A 1 212 ? 15.538 9.418 -12.256 1.00 85.12 212 GLU A O 1
ATOM 1547 N N . GLU A 1 213 ? 15.054 11.557 -11.866 1.00 88.00 213 GLU A N 1
ATOM 1548 C CA . GLU A 1 213 ? 15.364 11.499 -10.430 1.00 88.00 213 GLU A CA 1
ATOM 1549 C C . GLU A 1 213 ? 14.109 11.275 -9.570 1.00 88.00 213 GLU A C 1
ATOM 1551 O O . GLU A 1 213 ? 13.765 12.069 -8.692 1.00 88.00 213 GLU A O 1
ATOM 1556 N N . ILE A 1 214 ? 13.380 10.198 -9.863 1.00 91.06 214 ILE A N 1
ATOM 1557 C CA . ILE A 1 214 ? 12.024 9.940 -9.350 1.00 91.06 214 ILE A CA 1
ATOM 1558 C C . ILE A 1 214 ? 11.980 9.895 -7.811 1.00 91.06 214 ILE A C 1
ATOM 1560 O O . ILE A 1 214 ? 11.206 10.626 -7.183 1.00 91.06 214 ILE A O 1
ATOM 1564 N N . ALA A 1 215 ? 12.815 9.059 -7.180 1.00 92.81 215 ALA A N 1
ATOM 1565 C CA . ALA A 1 215 ? 12.830 8.941 -5.720 1.00 92.81 215 ALA A CA 1
ATOM 1566 C C . ALA A 1 215 ? 13.443 10.178 -5.049 1.00 92.81 215 ALA A C 1
ATOM 1568 O O . ALA A 1 215 ? 12.960 10.608 -3.998 1.00 92.81 215 ALA A O 1
ATOM 1569 N N . HIS A 1 216 ? 14.443 10.814 -5.667 1.00 90.12 216 HIS A N 1
ATOM 1570 C CA . HIS A 1 216 ? 14.978 12.078 -5.169 1.00 90.12 216 HIS A CA 1
ATOM 1571 C C . HIS A 1 216 ? 13.935 13.208 -5.170 1.00 90.12 216 HIS A C 1
ATOM 1573 O O . HIS A 1 216 ? 13.799 13.897 -4.159 1.00 90.12 216 HIS A O 1
ATOM 1579 N N . GLY A 1 217 ? 13.155 13.366 -6.244 1.00 88.00 217 GLY A N 1
ATOM 1580 C CA . GLY A 1 217 ? 12.078 14.357 -6.323 1.00 88.00 217 GLY A CA 1
ATOM 1581 C C . GLY A 1 217 ? 11.021 14.146 -5.236 1.00 88.00 217 GLY A C 1
ATOM 1582 O O . GLY A 1 217 ? 10.658 15.085 -4.525 1.00 88.00 217 GLY A O 1
ATOM 1583 N N . ALA A 1 218 ? 10.603 12.895 -5.016 1.00 93.06 218 ALA A N 1
ATOM 1584 C CA . ALA A 1 218 ? 9.709 12.543 -3.913 1.00 93.06 218 ALA A CA 1
ATOM 1585 C C . ALA A 1 218 ? 10.316 12.860 -2.540 1.00 93.06 218 ALA A C 1
ATOM 1587 O O . ALA A 1 218 ? 9.635 13.403 -1.671 1.00 93.06 218 ALA A O 1
ATOM 1588 N N . ARG A 1 219 ? 11.605 12.561 -2.341 1.00 92.75 219 ARG A N 1
ATOM 1589 C CA . ARG A 1 219 ? 12.326 12.905 -1.112 1.00 92.75 219 ARG A CA 1
ATOM 1590 C C . ARG A 1 219 ? 12.363 14.413 -0.875 1.00 92.75 219 ARG A C 1
ATOM 1592 O O . ARG A 1 219 ? 12.145 14.829 0.256 1.00 92.75 219 ARG A O 1
ATOM 1599 N N . LEU A 1 220 ? 12.648 15.222 -1.897 1.00 87.62 220 LEU A N 1
ATOM 1600 C CA . LEU A 1 220 ? 12.6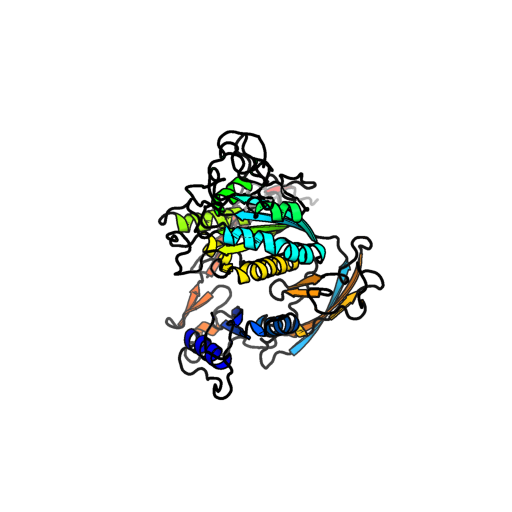82 16.681 -1.766 1.00 87.62 220 LEU A CA 1
ATOM 1601 C C . LEU A 1 220 ? 11.314 17.227 -1.357 1.00 87.62 220 LEU A C 1
ATOM 1603 O O . LEU A 1 220 ? 11.234 18.012 -0.412 1.00 87.62 220 LEU A O 1
ATOM 1607 N N . LEU A 1 221 ? 10.243 16.757 -2.003 1.00 88.81 221 LEU A N 1
ATOM 1608 C CA . LEU A 1 221 ? 8.881 17.164 -1.663 1.00 88.81 221 LEU A CA 1
ATOM 1609 C C . LEU A 1 221 ? 8.482 16.730 -0.245 1.00 88.81 221 LEU A C 1
ATOM 1611 O O . LEU A 1 221 ? 7.724 17.424 0.418 1.00 88.81 221 LEU A O 1
ATOM 1615 N N . LEU A 1 222 ? 9.013 15.610 0.243 1.00 92.69 222 LEU A N 1
ATOM 1616 C CA . LEU A 1 222 ? 8.780 15.102 1.596 1.00 92.69 222 LEU A CA 1
ATOM 1617 C C . LEU A 1 222 ? 9.864 15.530 2.600 1.00 92.69 222 LEU A C 1
ATOM 1619 O O . LEU A 1 222 ? 10.005 14.893 3.637 1.00 92.69 222 LEU A O 1
ATOM 1623 N N . SER A 1 223 ? 10.665 16.556 2.311 1.00 89.12 223 SER A N 1
ATOM 1624 C CA . SER A 1 223 ? 11.719 17.042 3.215 1.00 89.12 223 SER A CA 1
ATOM 1625 C C . SER A 1 223 ? 11.383 18.415 3.780 1.00 89.12 223 SER A C 1
ATOM 1627 O O . SER A 1 223 ? 10.650 19.167 3.147 1.00 89.12 223 SER A O 1
ATOM 1629 N N . ASP A 1 224 ? 11.915 18.767 4.954 1.00 78.44 224 ASP A N 1
ATOM 1630 C CA . ASP A 1 224 ? 11.718 20.111 5.509 1.00 78.44 224 ASP A CA 1
ATOM 1631 C C . ASP A 1 224 ? 12.101 21.182 4.473 1.00 78.44 224 ASP A C 1
ATOM 1633 O O . ASP A 1 224 ? 13.186 21.104 3.881 1.00 78.44 224 ASP A O 1
ATOM 1637 N N . PRO A 1 225 ? 11.244 22.193 4.241 1.00 69.00 225 PRO A N 1
ATOM 1638 C CA . PRO A 1 225 ? 11.465 23.146 3.170 1.00 69.00 225 PRO A CA 1
ATOM 1639 C C . PRO A 1 225 ? 12.750 23.938 3.425 1.00 69.00 225 PRO A C 1
ATOM 1641 O O . PRO A 1 225 ? 12.848 24.739 4.361 1.00 69.00 225 PRO A O 1
ATOM 1644 N N . ALA A 1 226 ? 13.738 23.789 2.541 1.00 60.53 226 ALA A N 1
ATOM 1645 C CA . ALA A 1 226 ? 14.780 24.798 2.409 1.00 60.53 226 ALA A CA 1
ATOM 1646 C C . ALA A 1 226 ? 14.098 26.105 1.964 1.00 60.53 226 ALA A C 1
ATOM 1648 O O . ALA A 1 226 ? 13.234 26.069 1.089 1.00 60.53 226 ALA A O 1
ATOM 1649 N N . GLN A 1 227 ? 14.436 27.241 2.589 1.00 55.44 227 GLN A N 1
ATOM 1650 C CA . GLN A 1 227 ? 13.731 28.529 2.446 1.00 55.44 227 GLN A CA 1
ATOM 1651 C C . GLN A 1 227 ? 13.164 28.777 1.032 1.00 55.44 227 GLN A C 1
ATOM 1653 O O . GLN A 1 227 ? 13.912 29.060 0.098 1.00 55.44 227 GLN A O 1
ATOM 1658 N N . GLY A 1 228 ? 11.833 28.704 0.899 1.00 59.03 228 GLY A N 1
ATOM 1659 C CA . GLY A 1 228 ? 11.105 29.017 -0.336 1.00 59.03 228 GLY A CA 1
ATOM 1660 C C . GLY 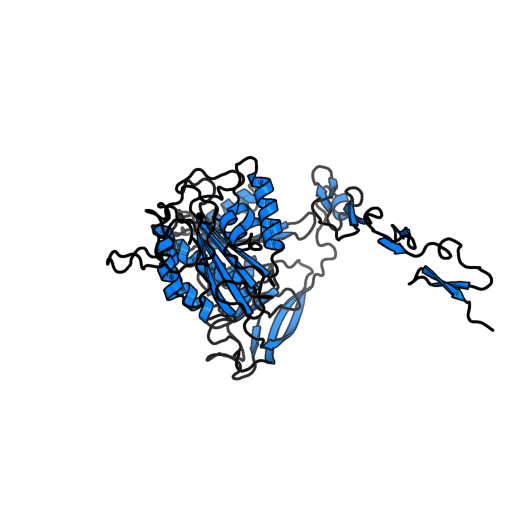A 1 228 ? 10.839 27.847 -1.292 1.00 59.03 228 GLY A C 1
ATOM 1661 O O . GLY A 1 228 ? 10.293 28.097 -2.362 1.00 59.03 228 GLY A O 1
ATOM 1662 N N . THR A 1 229 ? 11.196 26.609 -0.934 1.00 69.12 229 THR A N 1
ATOM 1663 C CA . THR A 1 229 ? 10.817 25.396 -1.685 1.00 69.12 229 THR A CA 1
ATOM 1664 C C . THR A 1 229 ? 9.466 24.853 -1.226 1.00 69.12 229 THR A C 1
ATOM 1666 O O . THR A 1 229 ? 9.098 24.982 -0.057 1.00 69.12 229 THR A O 1
ATOM 1669 N N . VAL A 1 230 ? 8.712 24.271 -2.159 1.00 77.31 230 VAL A N 1
ATOM 1670 C CA . VAL A 1 230 ? 7.458 23.572 -1.857 1.00 77.31 230 VAL A CA 1
ATOM 1671 C C . VAL A 1 230 ? 7.787 22.261 -1.160 1.00 77.31 230 VAL A C 1
ATOM 1673 O O . VAL A 1 230 ? 8.653 21.520 -1.621 1.00 77.31 230 VAL A O 1
ATOM 1676 N N . SER A 1 231 ? 7.087 21.984 -0.067 1.00 86.38 231 SER A N 1
ATOM 1677 C CA . SER A 1 231 ? 7.220 20.755 0.700 1.00 86.38 231 SER A CA 1
ATOM 1678 C C . SER A 1 231 ? 5.861 20.333 1.235 1.00 86.38 231 SER A C 1
ATOM 1680 O O . SER A 1 231 ? 5.027 21.187 1.523 1.00 86.38 231 SER A O 1
ATOM 1682 N N . PHE A 1 232 ? 5.674 19.022 1.369 1.00 91.25 232 PHE A N 1
ATOM 1683 C CA . PHE A 1 232 ? 4.556 18.395 2.062 1.00 91.25 232 PHE A CA 1
ATOM 1684 C C . PHE A 1 232 ? 4.805 18.171 3.556 1.00 91.25 232 PHE A C 1
ATOM 1686 O O . PHE A 1 232 ? 3.946 17.631 4.258 1.00 91.25 232 PHE A O 1
ATOM 1693 N N . LEU A 1 233 ? 5.966 18.607 4.045 1.00 89.88 233 LEU A N 1
ATOM 1694 C CA . LEU A 1 233 ? 6.325 18.656 5.451 1.00 89.88 233 LEU A CA 1
ATOM 1695 C C . LEU A 1 233 ? 6.460 20.109 5.947 1.00 89.88 233 LEU A C 1
ATOM 1697 O O . LEU A 1 233 ? 6.795 21.005 5.170 1.00 89.88 233 LEU A O 1
ATOM 1701 N N . PRO A 1 234 ? 6.238 20.361 7.252 1.00 91.19 234 PRO A N 1
ATOM 1702 C CA . PRO A 1 234 ? 5.924 19.388 8.306 1.00 91.19 234 PRO A CA 1
ATOM 1703 C C . PRO A 1 234 ? 4.501 18.822 8.195 1.00 91.19 234 PRO A C 1
ATOM 1705 O O . PRO A 1 234 ? 3.610 19.456 7.638 1.00 91.19 234 PRO A O 1
ATOM 1708 N N . THR A 1 235 ? 4.268 17.635 8.756 1.00 92.88 235 THR A N 1
ATOM 1709 C CA . THR A 1 235 ? 2.916 17.062 8.842 1.00 92.88 235 THR A CA 1
ATOM 1710 C C . THR A 1 235 ? 1.982 17.943 9.667 1.00 92.88 235 THR A C 1
ATOM 1712 O O . THR A 1 235 ? 2.415 18.589 10.624 1.00 92.88 235 THR A O 1
ATOM 1715 N N . GLN A 1 236 ? 0.688 17.916 9.352 1.00 92.19 236 GLN A N 1
ATOM 1716 C CA . GLN A 1 236 ? -0.328 18.718 10.036 1.00 92.19 236 GLN A CA 1
ATOM 1717 C C . GLN A 1 236 ? -1.534 17.871 10.451 1.00 92.19 236 GLN A C 1
ATOM 1719 O O . GLN A 1 236 ? -1.999 17.035 9.684 1.00 92.19 236 GLN A O 1
ATOM 1724 N N . ALA A 1 237 ? -2.084 18.113 11.645 1.00 89.12 237 ALA A N 1
ATOM 1725 C CA . ALA A 1 237 ? -3.284 17.415 12.128 1.00 89.12 237 ALA A CA 1
ATOM 1726 C C . ALA A 1 237 ? -4.550 17.722 11.303 1.00 89.12 237 ALA A C 1
ATOM 1728 O O . ALA A 1 237 ? -5.443 16.888 11.204 1.00 89.12 237 ALA A O 1
ATOM 1729 N N . ALA A 1 238 ? -4.626 18.919 10.719 1.00 90.69 238 ALA A N 1
ATOM 1730 C CA . ALA A 1 238 ? -5.662 19.323 9.771 1.00 90.69 238 ALA A CA 1
ATOM 1731 C C . ALA A 1 238 ? -4.964 19.888 8.526 1.00 90.69 238 ALA A C 1
ATOM 1733 O O . ALA A 1 238 ? -4.820 21.108 8.418 1.00 90.69 238 ALA A O 1
ATOM 1734 N N . PRO A 1 239 ? -4.433 19.013 7.660 1.00 90.44 239 PRO A N 1
ATOM 1735 C CA . PRO A 1 239 ? -3.574 19.441 6.573 1.00 90.44 239 PRO A CA 1
ATOM 1736 C C . PRO A 1 239 ? -4.355 20.175 5.486 1.00 90.44 239 PRO A C 1
ATOM 1738 O O . PRO A 1 239 ? -5.491 19.828 5.157 1.00 90.44 239 PRO A O 1
ATOM 1741 N N . ASP A 1 240 ? -3.708 21.175 4.898 1.00 90.62 240 ASP A N 1
ATOM 1742 C CA . ASP A 1 240 ? -4.122 21.752 3.623 1.00 90.62 240 ASP A CA 1
ATOM 1743 C C . ASP A 1 240 ? -3.777 20.808 2.449 1.00 90.62 240 ASP A C 1
ATOM 1745 O O . ASP A 1 240 ? -3.415 19.643 2.633 1.00 90.62 240 ASP A O 1
ATOM 1749 N N . ASP A 1 241 ? -3.914 21.293 1.216 1.00 89.12 241 ASP A N 1
ATOM 1750 C CA . ASP A 1 241 ? -3.639 20.521 0.005 1.00 89.12 241 ASP A CA 1
ATOM 1751 C C . ASP A 1 241 ? -2.140 20.317 -0.278 1.00 89.12 241 ASP A C 1
ATOM 1753 O O . ASP A 1 241 ? -1.782 19.620 -1.224 1.00 89.12 241 ASP A O 1
ATOM 1757 N N . VAL A 1 242 ? -1.244 20.858 0.542 1.00 88.69 242 VAL A N 1
ATOM 1758 C CA . VAL A 1 242 ? 0.206 20.753 0.356 1.00 88.69 242 VAL A CA 1
ATOM 1759 C C . VAL A 1 242 ? 0.924 20.283 1.610 1.00 88.69 242 VAL A C 1
ATOM 1761 O O . VAL A 1 242 ? 2.121 20.475 1.692 1.00 88.69 242 VAL A O 1
ATOM 1764 N N . HIS A 1 243 ? 0.250 19.653 2.571 1.00 92.00 243 HIS A N 1
ATOM 1765 C CA . HIS A 1 243 ? 0.905 19.008 3.713 1.00 92.00 243 HIS A CA 1
ATOM 1766 C C . HIS A 1 243 ? 0.346 17.611 3.941 1.00 92.00 243 HIS A C 1
ATOM 1768 O O . HIS A 1 243 ? -0.836 17.387 3.712 1.00 92.00 243 HIS A O 1
ATOM 1774 N N . VAL A 1 244 ? 1.171 16.677 4.417 1.00 94.69 244 VAL A N 1
ATOM 1775 C CA . VAL A 1 244 ? 0.748 15.316 4.803 1.00 94.69 244 VAL A CA 1
ATOM 1776 C C . VAL A 1 244 ? 0.013 15.333 6.152 1.00 94.69 244 VAL A C 1
ATOM 1778 O O . VAL A 1 244 ? 0.311 16.154 7.027 1.00 94.69 244 VAL A O 1
ATOM 1781 N N . HIS A 1 245 ? -0.943 14.421 6.335 1.00 94.44 245 HIS A N 1
ATOM 1782 C CA . HIS A 1 245 ? -1.643 14.212 7.599 1.00 94.44 245 HIS A CA 1
ATOM 1783 C C . HIS A 1 245 ? -0.656 13.815 8.699 1.00 94.44 245 HIS A C 1
ATOM 1785 O O . HIS A 1 245 ? 0.074 12.830 8.586 1.00 94.44 245 HIS A O 1
ATOM 1791 N N . GLN A 1 246 ? -0.685 14.553 9.804 1.00 90.12 246 GLN A N 1
ATOM 1792 C CA . GLN A 1 246 ? -0.076 14.110 11.050 1.00 90.12 246 GLN A CA 1
ATOM 1793 C C . GLN A 1 246 ? -0.836 12.880 11.546 1.00 90.12 246 GLN A C 1
ATOM 1795 O O . GLN A 1 246 ? -2.066 12.880 11.556 1.00 90.12 246 GLN A O 1
ATOM 1800 N N . ASP A 1 247 ? -0.099 11.834 11.918 1.00 85.81 247 ASP A N 1
ATOM 1801 C CA . ASP A 1 247 ? -0.646 10.533 12.328 1.00 85.81 247 ASP A CA 1
ATOM 1802 C C . ASP A 1 247 ? -1.470 9.817 11.232 1.00 85.81 247 ASP A C 1
ATOM 1804 O O . ASP A 1 247 ? -2.131 8.815 11.502 1.00 85.81 247 ASP A O 1
ATOM 1808 N N . GLY A 1 248 ? -1.417 10.300 9.985 1.00 92.94 248 GLY A N 1
ATOM 1809 C CA . GLY A 1 248 ? -1.993 9.628 8.822 1.00 92.94 248 GLY A CA 1
ATOM 1810 C C . GLY A 1 248 ? -1.056 8.577 8.232 1.00 92.94 248 GLY A C 1
ATOM 1811 O O . GLY A 1 248 ? 0.104 8.446 8.627 1.00 92.94 248 GLY A O 1
ATOM 1812 N N . HIS A 1 249 ? -1.553 7.827 7.259 1.00 95.81 249 HIS A N 1
ATOM 1813 C CA . HIS A 1 249 ? -0.788 6.826 6.527 1.00 95.81 249 HIS A CA 1
ATOM 1814 C C . HIS A 1 249 ? -0.362 7.385 5.167 1.00 95.81 249 HIS A C 1
ATOM 1816 O O . HIS A 1 249 ? -1.165 8.023 4.491 1.00 95.81 249 HIS A O 1
ATOM 1822 N N . LEU A 1 250 ? 0.878 7.127 4.746 1.00 97.38 250 LEU A N 1
ATOM 1823 C CA . LEU A 1 250 ? 1.410 7.576 3.458 1.00 97.38 250 LEU A CA 1
ATOM 1824 C C . LEU A 1 250 ? 1.742 6.380 2.558 1.00 97.38 250 LEU A C 1
ATOM 1826 O O . LEU A 1 250 ? 2.529 5.510 2.933 1.00 97.38 250 LEU A O 1
ATOM 1830 N N . LEU A 1 251 ? 1.171 6.365 1.357 1.00 98.06 251 LEU A N 1
ATOM 1831 C CA . LEU A 1 251 ? 1.533 5.468 0.263 1.00 98.06 251 LEU A CA 1
ATOM 1832 C C . LEU A 1 251 ? 2.303 6.262 -0.795 1.00 98.06 251 LEU A C 1
ATOM 1834 O O . LEU A 1 251 ? 1.759 7.202 -1.368 1.00 98.06 251 LEU A O 1
ATOM 1838 N N . LEU A 1 252 ? 3.539 5.865 -1.094 1.00 98.19 252 LEU A N 1
ATOM 1839 C CA . LEU A 1 252 ? 4.307 6.405 -2.216 1.00 98.19 252 LEU A CA 1
ATOM 1840 C C . LEU A 1 252 ? 4.345 5.384 -3.364 1.00 98.19 252 LEU A C 1
ATOM 1842 O O . LEU A 1 252 ? 4.744 4.236 -3.174 1.00 98.19 252 LEU A O 1
ATOM 1846 N N . VAL A 1 253 ? 3.925 5.804 -4.559 1.00 98.06 253 VAL A N 1
ATOM 1847 C CA . VAL A 1 253 ? 3.894 4.971 -5.768 1.00 98.06 253 VAL A CA 1
ATOM 1848 C C . VAL A 1 253 ? 4.895 5.494 -6.791 1.00 98.06 253 VAL A C 1
ATOM 1850 O O . VAL A 1 253 ? 4.760 6.622 -7.260 1.00 98.06 253 VAL A O 1
ATOM 1853 N N . PHE A 1 254 ? 5.880 4.675 -7.157 1.00 96.62 254 PHE A N 1
ATOM 1854 C CA . PHE A 1 254 ? 6.816 4.979 -8.241 1.00 96.62 254 PHE A CA 1
ATOM 1855 C C . PHE A 1 254 ? 6.247 4.561 -9.600 1.00 96.62 254 PHE A C 1
ATOM 1857 O O . PHE A 1 254 ? 5.741 3.449 -9.747 1.00 96.62 254 PHE A O 1
ATOM 1864 N N . LEU A 1 255 ? 6.381 5.422 -10.605 1.00 94.62 255 LEU A N 1
ATOM 1865 C CA . LEU A 1 255 ? 6.030 5.138 -11.994 1.00 94.62 255 LEU A CA 1
ATOM 1866 C C . LEU A 1 255 ? 7.164 5.634 -12.894 1.00 94.62 255 LEU A C 1
ATOM 1868 O O . LEU A 1 255 ? 7.320 6.842 -13.027 1.00 94.62 255 LEU A O 1
ATOM 1872 N N . GLY A 1 256 ? 7.953 4.743 -13.499 1.00 91.38 256 GLY A N 1
ATOM 1873 C CA . GLY A 1 256 ? 9.059 5.176 -14.365 1.00 91.38 256 GLY A CA 1
ATOM 1874 C C . GLY A 1 256 ? 9.794 4.063 -15.103 1.00 91.38 256 GLY A C 1
ATOM 1875 O O . GLY A 1 256 ? 10.089 3.006 -14.533 1.00 91.38 256 GLY A O 1
ATOM 1876 N N . ASP A 1 257 ? 10.079 4.299 -16.384 1.00 87.88 257 ASP A N 1
ATOM 1877 C CA . ASP A 1 257 ? 10.846 3.407 -17.261 1.00 87.88 257 ASP A CA 1
ATOM 1878 C C . ASP A 1 257 ? 12.356 3.477 -16.993 1.00 87.88 257 ASP A C 1
ATOM 1880 O O . ASP A 1 257 ? 13.124 2.660 -17.522 1.00 87.88 257 ASP A O 1
ATOM 1884 N N . ALA A 1 258 ? 12.739 4.376 -16.086 1.00 86.56 258 ALA A N 1
ATOM 1885 C CA . ALA A 1 258 ? 14.077 4.598 -15.598 1.00 86.56 258 ALA A CA 1
ATOM 1886 C C . ALA A 1 258 ? 14.291 4.275 -14.112 1.00 86.56 258 ALA A C 1
ATOM 1888 O O . ALA A 1 258 ? 13.366 4.317 -13.300 1.00 86.56 258 ALA A O 1
ATOM 1889 N N . ASP A 1 259 ? 15.531 3.941 -13.743 1.00 87.69 259 ASP A N 1
ATOM 1890 C CA . ASP A 1 259 ? 15.954 3.914 -12.337 1.00 87.69 259 ASP A CA 1
ATOM 1891 C C . ASP A 1 259 ? 16.384 5.312 -11.856 1.00 87.69 259 ASP A C 1
ATOM 1893 O O . ASP A 1 259 ? 16.759 6.158 -12.663 1.00 87.69 2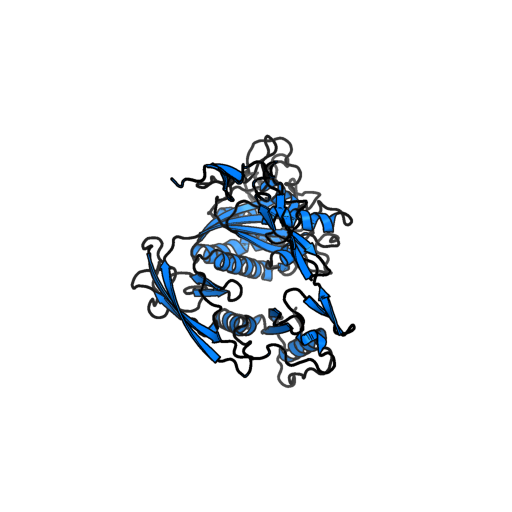59 ASP A O 1
ATOM 1897 N N . ASP A 1 260 ? 16.375 5.561 -10.540 1.00 89.75 260 ASP A N 1
ATOM 1898 C CA . ASP A 1 260 ? 16.681 6.893 -9.992 1.00 89.75 260 ASP A CA 1
ATOM 1899 C C . ASP A 1 260 ? 18.084 7.386 -10.402 1.00 89.75 260 ASP A C 1
ATOM 1901 O O . ASP A 1 260 ? 19.125 6.841 -10.012 1.00 89.75 260 ASP A O 1
ATOM 1905 N N . GLN A 1 261 ? 18.116 8.469 -11.183 1.00 88.19 261 GLN A N 1
ATOM 1906 C CA . GLN A 1 261 ? 19.339 9.009 -11.762 1.00 88.19 261 GLN A CA 1
ATOM 1907 C C . GLN A 1 261 ? 20.119 9.970 -10.851 1.00 88.19 261 GLN A C 1
ATOM 1909 O O . GLN A 1 261 ? 21.197 10.445 -11.255 1.00 88.19 261 GLN A O 1
ATOM 1914 N N . PHE A 1 262 ? 19.645 10.234 -9.629 1.00 90.06 262 PHE A N 1
ATOM 1915 C CA . PHE A 1 262 ? 20.356 11.087 -8.674 1.00 90.06 262 PHE A CA 1
ATOM 1916 C C . PHE A 1 262 ? 21.680 10.458 -8.212 1.00 90.06 262 PHE A C 1
ATOM 1918 O O . PHE A 1 262 ? 22.721 11.120 -8.223 1.00 90.06 262 PHE A O 1
ATOM 1925 N N . TYR A 1 263 ? 21.673 9.163 -7.876 1.00 88.25 263 TYR A N 1
ATOM 1926 C CA . TYR A 1 263 ? 22.851 8.440 -7.384 1.00 88.25 263 TYR A CA 1
ATOM 1927 C C . TYR A 1 263 ? 23.570 7.695 -8.504 1.00 88.25 263 TYR A C 1
ATOM 1929 O O . TYR A 1 263 ? 22.993 6.791 -9.105 1.00 88.25 263 TYR A 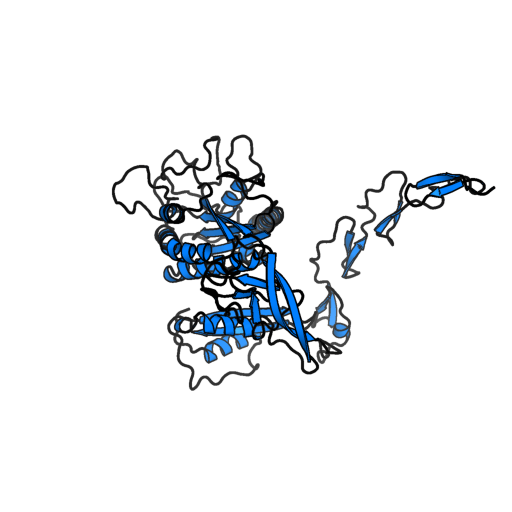O 1
ATOM 1937 N N . ASP A 1 264 ? 24.831 8.029 -8.789 1.00 89.19 264 ASP A N 1
ATOM 1938 C CA . ASP A 1 264 ? 25.642 7.246 -9.733 1.00 89.19 264 ASP A CA 1
ATOM 1939 C C . ASP A 1 264 ? 25.837 5.786 -9.265 1.00 89.19 264 ASP A C 1
ATOM 1941 O O . ASP A 1 264 ? 25.538 5.437 -8.125 1.00 89.19 264 ASP A O 1
ATOM 1945 N N . ASN A 1 265 ? 26.354 4.907 -10.132 1.00 88.38 265 ASN A N 1
ATOM 1946 C CA . ASN A 1 265 ? 26.523 3.484 -9.789 1.00 88.38 265 ASN A CA 1
ATOM 1947 C C . ASN A 1 265 ? 27.388 3.258 -8.533 1.00 88.38 265 ASN A C 1
ATOM 1949 O O . ASN A 1 265 ? 27.203 2.266 -7.833 1.00 88.38 265 ASN A O 1
ATOM 1953 N N . ALA A 1 266 ? 28.342 4.152 -8.247 1.00 90.19 266 ALA A N 1
ATOM 1954 C CA . ALA A 1 266 ? 29.193 4.044 -7.065 1.00 90.19 266 ALA A CA 1
ATOM 1955 C C . ALA A 1 266 ? 28.451 4.472 -5.785 1.00 90.19 266 ALA A C 1
ATOM 1957 O O . ALA A 1 266 ? 28.694 3.912 -4.718 1.00 90.19 266 ALA A O 1
ATOM 1958 N N . GLY A 1 267 ? 27.546 5.446 -5.894 1.00 90.31 267 GLY A N 1
ATOM 1959 C CA . GLY A 1 267 ? 26.736 5.979 -4.806 1.00 90.31 267 GLY A CA 1
ATOM 1960 C C . GLY A 1 267 ? 25.392 5.282 -4.602 1.00 90.31 267 GLY A C 1
ATOM 1961 O O . GLY A 1 267 ? 24.799 5.467 -3.545 1.00 90.31 267 GLY A O 1
ATOM 1962 N N . ALA A 1 268 ? 24.912 4.476 -5.554 1.00 90.56 268 ALA A N 1
ATOM 1963 C CA . ALA A 1 268 ? 23.569 3.890 -5.527 1.00 90.56 268 ALA A CA 1
ATOM 1964 C C . ALA A 1 268 ? 23.291 3.058 -4.265 1.00 90.56 268 ALA A C 1
ATOM 1966 O O . ALA A 1 268 ? 22.238 3.219 -3.659 1.00 90.56 268 ALA A O 1
ATOM 1967 N N . ALA A 1 269 ? 24.245 2.238 -3.804 1.00 91.62 269 ALA A N 1
ATOM 1968 C CA . ALA A 1 269 ? 24.080 1.456 -2.573 1.00 91.62 269 ALA A CA 1
ATOM 1969 C C . ALA A 1 269 ? 23.865 2.350 -1.336 1.00 91.62 269 ALA A C 1
ATOM 1971 O O . ALA A 1 269 ? 22.880 2.193 -0.620 1.00 91.62 269 ALA A O 1
ATOM 1972 N N . ALA A 1 270 ? 24.732 3.348 -1.141 1.00 91.25 270 ALA A N 1
ATOM 1973 C CA . ALA A 1 270 ? 24.588 4.316 -0.053 1.00 91.25 270 ALA A CA 1
ATOM 1974 C C . ALA A 1 270 ? 23.332 5.193 -0.218 1.00 91.25 270 ALA A C 1
ATOM 1976 O O . ALA A 1 270 ? 22.741 5.634 0.765 1.00 91.25 270 ALA A O 1
ATOM 1977 N N . GLY A 1 271 ? 22.918 5.449 -1.461 1.00 92.75 271 GLY A N 1
ATOM 1978 C CA . GLY A 1 271 ? 21.694 6.166 -1.789 1.00 92.75 271 GLY A CA 1
ATOM 1979 C C . GLY A 1 271 ? 20.436 5.412 -1.379 1.00 92.75 271 GLY A C 1
ATOM 1980 O O . GLY A 1 271 ? 19.547 6.018 -0.786 1.00 92.75 271 GLY A O 1
ATOM 1981 N N . ILE A 1 272 ? 20.394 4.097 -1.612 1.00 95.19 272 ILE A N 1
ATOM 1982 C CA . ILE A 1 272 ? 19.313 3.219 -1.147 1.00 95.19 272 ILE A CA 1
ATOM 1983 C C . ILE A 1 272 ? 19.212 3.280 0.380 1.00 95.19 272 ILE A C 1
ATOM 1985 O O . ILE A 1 272 ? 18.126 3.531 0.898 1.00 95.19 272 ILE A O 1
ATOM 1989 N N . ASP A 1 273 ? 20.332 3.123 1.095 1.00 95.75 273 ASP A N 1
ATOM 1990 C CA . ASP A 1 273 ? 20.352 3.182 2.563 1.00 95.75 273 ASP A CA 1
ATOM 1991 C C . ASP A 1 273 ? 19.869 4.549 3.081 1.00 95.75 273 ASP A C 1
ATOM 1993 O O . ASP A 1 273 ? 19.078 4.630 4.022 1.00 95.75 273 ASP A O 1
ATOM 1997 N N . ALA A 1 274 ? 20.303 5.639 2.441 1.00 95.38 274 ALA A N 1
ATOM 1998 C CA . ALA A 1 274 ? 19.902 6.991 2.813 1.00 95.38 274 ALA A CA 1
ATOM 1999 C C . ALA A 1 274 ? 18.413 7.267 2.544 1.00 95.38 274 ALA A C 1
ATOM 2001 O O . ALA A 1 274 ? 17.756 7.908 3.367 1.00 95.38 274 ALA A O 1
ATOM 2002 N N . LEU A 1 275 ? 17.880 6.808 1.407 1.00 95.94 275 LEU A N 1
ATOM 2003 C CA . LEU A 1 275 ? 16.465 6.947 1.058 1.00 95.94 275 LEU A CA 1
ATOM 2004 C C . LEU A 1 275 ? 15.583 6.107 1.981 1.00 95.94 275 LEU A C 1
ATOM 2006 O O . LEU A 1 275 ? 14.577 6.606 2.477 1.00 95.94 275 LEU A O 1
ATOM 2010 N N . GLU A 1 276 ? 15.975 4.868 2.271 1.00 96.62 276 GLU A N 1
ATOM 2011 C CA . GLU A 1 276 ? 15.256 4.027 3.224 1.00 96.62 276 GLU A CA 1
ATOM 2012 C C . GLU A 1 276 ? 15.209 4.670 4.611 1.00 96.62 276 GLU A C 1
ATOM 2014 O O . GLU A 1 276 ? 14.125 4.815 5.177 1.00 96.62 276 GLU A O 1
ATOM 2019 N N . ALA A 1 277 ? 16.362 5.084 5.147 1.00 96.56 277 ALA A N 1
ATOM 2020 C CA . ALA A 1 277 ? 16.431 5.726 6.456 1.00 96.56 277 ALA A CA 1
ATOM 2021 C C . ALA A 1 277 ? 15.557 6.987 6.511 1.00 96.56 277 ALA A C 1
ATOM 2023 O O . ALA A 1 277 ? 14.866 7.216 7.501 1.00 96.56 277 ALA A O 1
ATOM 2024 N N . PHE A 1 278 ? 15.550 7.773 5.432 1.00 96.12 278 PHE A N 1
ATOM 2025 C CA . PHE A 1 278 ? 14.695 8.946 5.300 1.00 96.12 278 PHE A CA 1
ATOM 2026 C C . PHE A 1 278 ? 13.204 8.585 5.340 1.00 96.12 278 PHE A C 1
ATOM 2028 O O . PHE A 1 278 ? 12.479 9.117 6.177 1.00 96.12 278 PHE A O 1
ATOM 2035 N N . TYR A 1 279 ? 12.743 7.665 4.488 1.00 95.56 279 TYR A N 1
ATOM 2036 C CA . TYR A 1 279 ? 11.323 7.310 4.416 1.00 95.56 279 TYR A CA 1
ATOM 2037 C C . TYR A 1 279 ? 10.820 6.637 5.700 1.00 95.56 279 TYR A C 1
ATOM 2039 O O . TYR A 1 279 ? 9.703 6.908 6.134 1.00 95.56 279 TYR A O 1
ATOM 2047 N N . ARG A 1 280 ? 11.653 5.816 6.358 1.00 95.06 280 ARG A N 1
ATOM 2048 C CA . ARG A 1 280 ? 11.329 5.222 7.669 1.00 95.06 280 ARG A CA 1
ATOM 2049 C C . ARG A 1 280 ? 11.235 6.256 8.794 1.00 95.06 280 ARG A C 1
ATOM 2051 O O . ARG A 1 280 ? 10.580 5.985 9.794 1.00 95.06 280 ARG A O 1
ATOM 2058 N N . ALA A 1 281 ? 11.892 7.406 8.648 1.00 94.62 281 ALA A N 1
ATOM 2059 C CA . ALA A 1 281 ? 11.897 8.479 9.638 1.00 94.62 281 ALA A CA 1
ATOM 2060 C C . ALA A 1 281 ? 10.787 9.525 9.423 1.00 94.62 281 ALA A C 1
ATOM 2062 O O . ALA A 1 281 ? 10.707 10.481 10.196 1.00 94.62 281 ALA A O 1
ATOM 2063 N N . LEU A 1 282 ? 9.946 9.378 8.390 1.00 93.50 282 LEU A N 1
ATOM 2064 C CA . LEU A 1 282 ? 8.845 10.308 8.148 1.00 93.50 282 LEU A CA 1
ATOM 2065 C C . LEU A 1 282 ? 7.853 10.306 9.329 1.00 93.50 282 LEU A C 1
ATOM 2067 O O . LEU A 1 282 ? 7.507 9.233 9.824 1.00 93.50 282 LEU A O 1
ATOM 2071 N N . PRO A 1 283 ? 7.355 11.479 9.767 1.00 92.94 283 PRO A N 1
ATOM 2072 C CA . PRO A 1 283 ? 6.471 11.606 10.929 1.00 92.94 283 PRO A CA 1
ATOM 2073 C C . PRO A 1 283 ? 5.008 11.242 10.603 1.00 92.94 283 PRO A C 1
ATOM 2075 O O . PRO A 1 283 ? 4.085 12.014 10.847 1.00 92.94 283 PRO A O 1
ATOM 2078 N N . VAL A 1 284 ? 4.799 10.058 10.033 1.00 93.06 284 VAL A N 1
ATOM 2079 C CA . VAL A 1 284 ? 3.496 9.488 9.654 1.00 93.06 284 VAL A CA 1
ATOM 2080 C C . VAL A 1 284 ? 3.240 8.204 10.449 1.00 93.06 284 VAL A C 1
ATOM 2082 O O . VAL A 1 284 ? 4.182 7.570 10.921 1.00 93.06 284 VAL A O 1
ATOM 2085 N N . ALA A 1 285 ? 1.982 7.785 10.596 1.00 92.44 285 ALA A N 1
ATOM 2086 C CA . ALA A 1 285 ? 1.641 6.563 11.331 1.00 92.44 285 ALA A CA 1
ATOM 2087 C C . ALA A 1 285 ? 2.168 5.296 10.641 1.00 92.44 285 ALA A C 1
ATOM 2089 O O . ALA A 1 285 ? 2.585 4.345 11.302 1.00 92.44 285 ALA A O 1
ATOM 2090 N N . SER A 1 286 ? 2.171 5.281 9.306 1.00 92.75 286 SER A N 1
ATOM 2091 C CA . SER A 1 286 ? 2.829 4.237 8.520 1.00 92.75 286 SER A CA 1
ATOM 2092 C C . SER A 1 286 ? 3.246 4.755 7.153 1.00 92.75 286 SER A C 1
ATOM 2094 O O . SER A 1 286 ? 2.553 5.599 6.580 1.00 92.75 286 SER A O 1
ATOM 2096 N N . PHE A 1 287 ? 4.289 4.157 6.589 1.00 95.06 287 PHE A N 1
ATOM 2097 C CA . PHE A 1 287 ? 4.749 4.422 5.234 1.00 95.06 287 PHE A CA 1
ATOM 2098 C C . PHE A 1 287 ? 4.768 3.135 4.409 1.00 95.06 287 PHE A C 1
ATOM 2100 O O . PHE A 1 287 ? 5.242 2.102 4.884 1.00 95.06 287 PHE A O 1
ATOM 2107 N N . GLN A 1 288 ? 4.264 3.202 3.180 1.00 95.25 288 GLN A N 1
ATOM 2108 C CA . GLN A 1 288 ? 4.185 2.075 2.253 1.00 95.25 288 GLN A CA 1
ATOM 2109 C C . GLN A 1 288 ? 4.708 2.476 0.874 1.00 95.25 288 GLN A C 1
ATOM 2111 O O . GLN A 1 288 ? 4.580 3.633 0.470 1.00 95.25 288 GLN A O 1
ATOM 2116 N N . LEU A 1 289 ? 5.263 1.504 0.145 1.00 96.00 289 LEU A N 1
ATOM 2117 C CA . LEU A 1 289 ? 5.737 1.692 -1.223 1.00 96.00 289 LEU A CA 1
ATOM 2118 C C . LEU A 1 289 ? 5.023 0.760 -2.195 1.00 96.00 289 LEU A C 1
ATOM 2120 O O . LEU A 1 289 ? 4.811 -0.413 -1.907 1.00 96.00 289 LEU A O 1
ATOM 2124 N N . GLY A 1 290 ? 4.723 1.281 -3.376 1.00 96.75 290 GLY A N 1
ATOM 2125 C CA . GLY A 1 290 ? 4.377 0.504 -4.560 1.00 96.75 290 GLY A CA 1
ATOM 2126 C C . GLY A 1 290 ? 5.155 1.030 -5.758 1.00 96.75 290 GLY A C 1
ATOM 2127 O O . GLY A 1 290 ? 5.645 2.160 -5.745 1.00 96.75 290 GLY A O 1
ATOM 2128 N N . GLY A 1 291 ? 5.307 0.223 -6.799 1.00 95.50 291 GLY A N 1
ATOM 2129 C CA . GLY A 1 291 ? 6.059 0.653 -7.967 1.00 95.50 291 GLY A CA 1
ATOM 2130 C C . GLY A 1 291 ? 5.653 -0.064 -9.234 1.00 95.50 291 GLY A C 1
ATOM 2131 O O . GLY A 1 291 ? 5.442 -1.271 -9.240 1.00 95.50 291 GLY A O 1
ATOM 2132 N N . ILE A 1 292 ? 5.579 0.691 -10.319 1.00 95.12 292 ILE A N 1
ATOM 2133 C CA . ILE A 1 292 ? 5.397 0.196 -11.676 1.00 95.12 292 ILE A CA 1
ATOM 2134 C C . ILE A 1 292 ? 6.636 0.664 -12.430 1.00 95.12 292 ILE A C 1
ATOM 2136 O O . ILE A 1 292 ? 6.747 1.829 -12.806 1.00 95.12 292 ILE A O 1
ATOM 2140 N N . ILE A 1 293 ? 7.615 -0.233 -12.541 1.00 92.81 293 ILE A N 1
ATOM 2141 C CA . ILE A 1 293 ? 8.979 0.100 -12.968 1.00 92.81 293 ILE A CA 1
ATOM 2142 C C . ILE A 1 293 ? 9.478 -0.854 -14.056 1.00 92.81 293 ILE A C 1
ATOM 2144 O O . ILE A 1 293 ? 8.867 -1.889 -14.356 1.00 92.81 293 ILE A O 1
ATOM 2148 N N . CYS A 1 294 ? 10.609 -0.514 -14.674 1.00 89.25 294 CYS A N 1
ATOM 2149 C CA . CYS A 1 294 ? 11.228 -1.367 -15.682 1.00 89.25 294 CYS A CA 1
ATOM 2150 C C . CYS A 1 294 ? 11.705 -2.712 -15.083 1.00 89.25 294 CYS A C 1
ATOM 2152 O O . CYS A 1 294 ? 12.490 -2.711 -14.128 1.00 89.25 294 CYS A O 1
ATOM 2154 N N . PRO A 1 295 ? 11.301 -3.882 -15.624 1.00 85.06 295 PRO A N 1
ATOM 2155 C CA . PRO A 1 295 ? 11.729 -5.191 -15.114 1.00 85.06 295 PRO A CA 1
ATOM 2156 C C . PRO A 1 295 ? 13.241 -5.446 -15.222 1.00 85.06 295 PRO A C 1
ATOM 2158 O O . PRO A 1 295 ? 13.891 -4.985 -16.161 1.00 85.06 295 PRO A O 1
ATOM 2161 N N . VAL A 1 296 ? 13.798 -6.266 -14.318 1.00 80.50 296 VAL A N 1
ATOM 2162 C CA . VAL A 1 296 ? 15.217 -6.679 -14.361 1.00 80.50 296 VAL A CA 1
ATOM 2163 C C . VAL A 1 296 ? 15.572 -7.274 -15.727 1.00 80.50 296 VAL A C 1
ATOM 2165 O O . VAL A 1 296 ? 14.862 -8.132 -16.257 1.00 80.50 296 VAL A O 1
ATOM 2168 N N . GLY A 1 297 ? 16.713 -6.853 -16.276 1.00 76.69 297 GLY A N 1
ATOM 2169 C CA . GLY A 1 297 ? 17.250 -7.395 -17.527 1.00 76.69 297 GLY A CA 1
ATOM 2170 C C . GLY A 1 297 ? 16.485 -6.962 -18.778 1.00 76.69 297 GLY A C 1
ATOM 2171 O O . GLY A 1 297 ? 16.762 -7.475 -19.861 1.00 76.69 297 GLY A O 1
ATOM 2172 N N . GLN A 1 298 ? 15.537 -6.033 -18.643 1.00 80.19 298 GLN A N 1
ATOM 2173 C CA . GLN A 1 298 ? 14.855 -5.394 -19.758 1.00 80.19 298 GLN A CA 1
ATOM 2174 C C . GLN A 1 298 ? 15.391 -3.976 -19.965 1.00 80.19 298 GLN A C 1
ATOM 2176 O O . GLN A 1 298 ? 15.883 -3.335 -19.041 1.00 80.19 298 GLN A O 1
ATOM 2181 N N . THR A 1 299 ? 15.286 -3.491 -21.198 1.00 73.81 299 THR A N 1
ATOM 2182 C CA . THR A 1 299 ? 15.535 -2.090 -21.550 1.00 73.81 299 THR A CA 1
ATOM 2183 C C . THR A 1 299 ? 14.188 -1.426 -21.804 1.00 73.81 299 THR A C 1
ATOM 2185 O O . THR A 1 299 ? 13.505 -1.825 -22.751 1.00 73.81 299 THR A O 1
ATOM 2188 N N . CYS A 1 300 ? 13.803 -0.455 -20.976 1.00 77.94 300 CYS A N 1
ATOM 2189 C CA . CYS A 1 300 ? 12.514 0.238 -21.099 1.00 77.94 300 CYS A CA 1
ATOM 2190 C C . CYS A 1 300 ? 12.616 1.660 -21.662 1.00 77.94 300 CYS A C 1
ATOM 2192 O O . CYS A 1 300 ? 11.602 2.316 -21.772 1.00 77.94 300 CYS A O 1
ATOM 2194 N N . GLY A 1 301 ? 13.797 2.109 -22.085 1.00 67.69 301 GLY A N 1
ATOM 2195 C CA . GLY A 1 301 ? 13.993 3.484 -22.567 1.00 67.69 301 GLY A CA 1
ATOM 2196 C C . GLY A 1 301 ? 15.380 4.016 -22.225 1.00 67.69 301 GLY A C 1
ATOM 2197 O O . GLY A 1 301 ? 15.953 4.797 -22.979 1.00 67.69 301 GLY A O 1
ATOM 2198 N N . GLU A 1 302 ? 15.988 3.467 -21.171 1.00 70.88 302 GLU A N 1
ATOM 2199 C CA . GLU A 1 302 ? 17.317 3.846 -20.695 1.00 70.88 302 GLU A CA 1
ATOM 2200 C C . GLU A 1 302 ? 18.176 2.653 -20.221 1.00 70.88 302 GLU A C 1
ATOM 2202 O O . GLU A 1 302 ? 17.749 1.491 -20.216 1.00 70.88 302 GLU A O 1
ATOM 2207 N N . THR A 1 303 ? 19.437 2.940 -19.864 1.00 68.12 303 THR A N 1
ATOM 2208 C CA . THR A 1 303 ? 20.339 1.957 -19.247 1.00 68.12 303 THR A CA 1
ATOM 2209 C C . THR A 1 303 ? 20.158 1.998 -17.741 1.00 68.12 303 THR A C 1
ATOM 2211 O O . THR A 1 303 ? 20.689 2.877 -17.069 1.00 68.12 303 THR A O 1
ATOM 2214 N N . GLN A 1 304 ? 19.452 0.999 -17.232 1.00 70.38 304 GLN A N 1
ATOM 2215 C CA . GLN A 1 304 ? 19.206 0.833 -15.810 1.00 70.38 304 GLN A CA 1
ATOM 2216 C C . GLN A 1 304 ? 20.517 0.780 -14.997 1.00 70.38 304 GLN A C 1
ATOM 2218 O O . GLN A 1 304 ? 21.493 0.142 -15.414 1.00 70.38 304 GLN A O 1
ATOM 2223 N N . ARG A 1 305 ? 20.535 1.426 -13.823 1.00 74.88 305 ARG A N 1
ATOM 2224 C CA . ARG A 1 305 ? 21.694 1.440 -12.911 1.00 74.88 305 ARG A CA 1
ATOM 2225 C C . ARG A 1 305 ? 21.805 0.146 -12.109 1.00 74.88 305 ARG A C 1
ATOM 2227 O O . ARG A 1 305 ? 20.884 -0.662 -12.042 1.00 74.88 305 ARG A O 1
ATOM 2234 N N . THR A 1 306 ? 22.981 -0.103 -11.537 1.00 79.50 306 THR A N 1
ATOM 2235 C CA . THR A 1 306 ? 23.208 -1.264 -10.664 1.00 79.50 306 THR A CA 1
ATOM 2236 C C . THR A 1 306 ? 24.027 -0.847 -9.440 1.00 79.50 306 THR A C 1
ATOM 2238 O O . THR A 1 306 ? 25.139 -0.347 -9.629 1.00 79.50 306 THR A O 1
ATOM 2241 N N . PRO A 1 307 ? 23.536 -1.098 -8.205 1.00 84.44 307 PRO A N 1
ATOM 2242 C CA . PRO A 1 307 ? 22.215 -1.659 -7.870 1.00 84.44 307 PRO A CA 1
ATOM 2243 C C . PRO A 1 307 ? 21.047 -0.754 -8.304 1.00 84.44 307 PRO A C 1
ATOM 2245 O O . PRO A 1 307 ? 21.222 0.454 -8.406 1.00 84.44 307 PRO A O 1
ATOM 2248 N N . HIS A 1 308 ? 19.879 -1.357 -8.561 1.00 89.62 308 HIS A N 1
ATOM 2249 C CA . HIS A 1 308 ? 18.664 -0.629 -8.950 1.00 89.62 308 HIS A CA 1
ATOM 2250 C C . HIS A 1 308 ? 18.027 0.030 -7.719 1.00 89.62 308 HIS A C 1
ATOM 2252 O O . HIS A 1 308 ? 17.558 -0.688 -6.830 1.00 89.62 308 HIS A O 1
ATOM 2258 N N . VAL A 1 309 ? 17.993 1.358 -7.658 1.00 92.06 309 VAL A N 1
ATOM 2259 C CA . VAL A 1 309 ? 17.548 2.119 -6.481 1.00 92.06 309 VAL A CA 1
ATOM 2260 C C . VAL A 1 309 ? 16.061 1.908 -6.201 1.00 92.06 309 VAL A C 1
ATOM 2262 O O . VAL A 1 309 ? 15.705 1.503 -5.092 1.00 92.06 309 VAL A O 1
ATOM 2265 N N . LEU A 1 310 ? 15.187 2.117 -7.193 1.00 92.50 310 LEU A N 1
ATOM 2266 C CA . LEU A 1 310 ? 13.732 2.034 -6.995 1.00 92.50 310 LEU A CA 1
ATOM 2267 C C . LEU A 1 310 ? 13.300 0.623 -6.588 1.00 92.50 310 LEU A C 1
ATOM 2269 O O . LEU A 1 310 ? 12.552 0.441 -5.628 1.00 92.50 310 LEU A O 1
ATOM 2273 N N . ARG A 1 311 ? 13.830 -0.393 -7.277 1.00 91.56 311 ARG A N 1
ATOM 2274 C CA . ARG A 1 311 ? 13.553 -1.801 -6.965 1.00 91.56 311 ARG A CA 1
ATOM 2275 C C . ARG A 1 311 ? 14.052 -2.189 -5.577 1.00 91.56 311 ARG A C 1
ATOM 2277 O O . ARG A 1 311 ? 13.339 -2.876 -4.852 1.00 91.56 311 ARG A O 1
ATOM 2284 N N . ALA A 1 312 ? 15.259 -1.768 -5.200 1.00 93.19 312 ALA A N 1
ATOM 2285 C CA . ALA A 1 312 ? 15.790 -2.075 -3.878 1.00 93.19 312 ALA A CA 1
ATOM 2286 C C . ALA A 1 312 ? 14.913 -1.470 -2.772 1.00 93.19 312 ALA A C 1
ATOM 2288 O O . ALA A 1 312 ? 14.634 -2.147 -1.786 1.00 93.19 312 ALA A O 1
ATOM 2289 N N . LEU A 1 313 ? 14.411 -0.245 -2.957 1.00 94.88 313 LEU A N 1
ATOM 2290 C CA . LEU A 1 313 ? 13.458 0.358 -2.025 1.00 94.88 313 LEU A CA 1
ATOM 2291 C C . LEU A 1 313 ? 12.151 -0.440 -1.949 1.00 94.88 313 LEU A C 1
ATOM 2293 O O . LEU A 1 313 ? 11.729 -0.782 -0.848 1.00 94.88 313 LEU A O 1
ATOM 2297 N N . LEU A 1 314 ? 11.547 -0.813 -3.084 1.00 93.31 314 LEU A N 1
ATOM 2298 C CA . LEU A 1 314 ? 10.337 -1.652 -3.089 1.00 93.31 314 LEU A CA 1
ATOM 2299 C C . LEU A 1 314 ? 10.547 -2.946 -2.296 1.00 93.31 314 LEU A C 1
ATOM 2301 O O . LEU A 1 314 ? 9.738 -3.282 -1.436 1.00 93.31 314 LEU A O 1
ATOM 2305 N N . GLN A 1 315 ? 11.674 -3.626 -2.511 1.00 90.75 315 GLN A N 1
ATOM 2306 C CA . GLN A 1 315 ? 12.008 -4.862 -1.802 1.00 90.75 315 GLN A CA 1
ATOM 2307 C C . GLN A 1 315 ? 12.196 -4.644 -0.294 1.00 90.75 315 GLN A C 1
ATOM 2309 O O . GLN A 1 315 ? 11.672 -5.424 0.500 1.00 90.75 315 GLN A O 1
ATOM 2314 N N . ARG A 1 316 ? 12.892 -3.578 0.127 1.00 91.12 316 ARG A N 1
ATOM 2315 C CA . ARG A 1 316 ? 13.139 -3.285 1.554 1.00 91.12 316 ARG A CA 1
ATOM 2316 C C . ARG A 1 316 ? 11.888 -2.851 2.323 1.00 91.12 316 ARG A C 1
ATOM 2318 O O . ARG A 1 316 ? 11.826 -3.025 3.542 1.00 91.12 316 ARG A O 1
ATOM 2325 N N . PHE A 1 317 ? 10.892 -2.299 1.635 1.00 90.50 317 PHE A N 1
ATOM 2326 C CA . PHE A 1 317 ? 9.601 -1.939 2.229 1.00 90.50 317 PHE A CA 1
ATOM 2327 C C . PHE A 1 317 ? 8.517 -3.009 2.031 1.00 90.50 317 PHE A C 1
ATOM 2329 O O . PHE A 1 317 ? 7.410 -2.826 2.529 1.00 90.50 317 PHE A O 1
ATOM 2336 N N . GLY A 1 318 ? 8.810 -4.119 1.339 1.00 87.44 318 GLY A N 1
ATOM 2337 C CA . GLY A 1 318 ? 7.812 -5.153 1.037 1.00 87.44 318 GLY A CA 1
ATOM 2338 C C . GLY A 1 318 ? 6.688 -4.662 0.115 1.00 87.44 318 GLY A C 1
ATOM 2339 O O . GLY A 1 318 ? 5.545 -5.103 0.236 1.00 87.44 318 GLY A O 1
ATOM 2340 N N . GLY A 1 319 ? 7.004 -3.709 -0.763 1.00 88.69 319 GLY A N 1
ATOM 2341 C CA . GLY A 1 319 ? 6.065 -3.108 -1.702 1.00 88.69 319 GLY A CA 1
ATOM 2342 C C . GLY A 1 319 ? 5.767 -3.988 -2.913 1.00 88.69 319 GLY A C 1
ATOM 2343 O O . GLY A 1 319 ? 6.586 -4.820 -3.312 1.00 88.69 319 GLY A O 1
ATOM 2344 N N . ILE A 1 320 ? 4.608 -3.776 -3.540 1.00 88.69 320 ILE A N 1
ATOM 2345 C CA . ILE A 1 320 ? 4.267 -4.420 -4.816 1.00 88.69 320 ILE A CA 1
ATOM 2346 C C . ILE A 1 320 ? 5.074 -3.789 -5.957 1.00 88.69 320 ILE A C 1
ATOM 2348 O O . ILE A 1 320 ? 5.046 -2.573 -6.154 1.00 88.69 320 ILE A O 1
ATOM 2352 N N . GLU A 1 321 ? 5.746 -4.635 -6.740 1.00 91.31 321 GLU A N 1
ATOM 2353 C CA . GLU A 1 321 ? 6.413 -4.273 -7.993 1.00 91.31 321 GLU A CA 1
ATOM 2354 C C . GLU A 1 321 ? 5.601 -4.803 -9.187 1.00 91.31 321 GLU A C 1
ATOM 2356 O O . GLU A 1 321 ? 5.398 -6.011 -9.320 1.00 91.31 321 GLU A O 1
ATOM 2361 N N . GLY A 1 322 ? 5.169 -3.914 -10.081 1.00 89.94 322 GLY A N 1
ATOM 2362 C CA . GLY A 1 322 ? 4.616 -4.268 -11.386 1.00 89.94 322 GLY A CA 1
ATOM 2363 C C . GLY A 1 322 ? 5.498 -3.838 -12.548 1.00 89.94 322 GLY A C 1
ATOM 2364 O O . GLY A 1 322 ? 6.433 -3.047 -12.413 1.00 89.94 322 GLY A O 1
ATOM 2365 N N . SER A 1 323 ? 5.181 -4.387 -13.718 1.00 87.75 323 SER A N 1
ATOM 2366 C CA . SER A 1 323 ? 5.943 -4.173 -14.943 1.00 87.75 323 SER A CA 1
ATOM 2367 C C . SER A 1 323 ? 5.339 -3.069 -15.799 1.00 87.75 323 SER A C 1
ATOM 2369 O O . SER A 1 323 ? 4.171 -3.147 -16.160 1.00 87.75 323 SER A O 1
ATOM 2371 N N . LEU A 1 324 ? 6.173 -2.125 -16.239 1.00 88.75 324 LEU A N 1
ATOM 2372 C CA . LEU A 1 324 ? 5.783 -1.139 -17.258 1.00 88.75 324 LEU A CA 1
ATOM 2373 C C . LEU A 1 324 ? 5.642 -1.713 -18.670 1.00 88.75 324 LEU A C 1
ATOM 2375 O O . LEU A 1 324 ? 4.988 -1.121 -19.514 1.00 88.75 324 LEU A O 1
ATOM 2379 N N . ARG A 1 325 ? 6.237 -2.877 -18.957 1.00 85.56 325 ARG A N 1
ATOM 2380 C CA . ARG A 1 325 ? 6.251 -3.433 -20.322 1.00 85.56 325 ARG A CA 1
ATOM 2381 C C . ARG A 1 325 ? 4.920 -4.038 -20.756 1.00 85.56 325 ARG A C 1
ATOM 2383 O O . ARG A 1 325 ? 4.755 -4.338 -21.937 1.00 85.56 325 ARG A O 1
ATOM 2390 N N . ASP A 1 326 ? 4.027 -4.285 -19.808 1.00 86.31 326 ASP A N 1
ATOM 2391 C CA . ASP A 1 326 ? 2.692 -4.799 -20.066 1.00 86.31 326 ASP A CA 1
ATOM 2392 C C . ASP A 1 326 ? 1.671 -3.737 -19.666 1.00 86.31 326 ASP A C 1
ATOM 2394 O O . ASP A 1 326 ? 1.226 -3.675 -18.521 1.00 86.31 326 ASP A O 1
ATOM 2398 N N . LEU A 1 327 ? 1.314 -2.891 -20.633 1.00 87.44 327 LEU A N 1
ATOM 2399 C CA . LEU A 1 327 ? 0.355 -1.802 -20.452 1.00 87.44 327 LEU A CA 1
ATOM 2400 C C . LEU A 1 327 ? -0.979 -2.293 -19.863 1.00 87.44 327 LEU A C 1
ATOM 2402 O O . LEU A 1 327 ? -1.560 -1.628 -19.009 1.00 87.44 327 LEU A O 1
ATOM 2406 N N . ASN A 1 328 ? -1.426 -3.500 -20.231 1.00 86.06 328 ASN A N 1
ATOM 2407 C CA . ASN A 1 328 ? -2.670 -4.073 -19.709 1.00 86.06 328 ASN A CA 1
ATOM 2408 C C . ASN A 1 328 ? -2.560 -4.482 -18.231 1.00 86.06 328 ASN A C 1
ATOM 2410 O O . ASN A 1 328 ? -3.576 -4.584 -17.544 1.00 86.06 328 ASN A O 1
ATOM 2414 N N . ALA A 1 329 ? -1.343 -4.715 -17.731 1.00 84.88 329 ALA A N 1
ATOM 2415 C CA . ALA A 1 329 ? -1.083 -5.076 -16.342 1.00 84.88 329 ALA A CA 1
ATOM 2416 C C . ALA A 1 329 ? -0.938 -3.858 -15.414 1.00 84.88 329 ALA A C 1
ATOM 2418 O O . ALA A 1 329 ? -0.987 -4.031 -14.192 1.00 84.88 329 ALA A O 1
ATOM 2419 N N . ILE A 1 330 ? -0.812 -2.636 -15.951 1.00 88.94 330 ILE A N 1
ATOM 2420 C CA . ILE A 1 330 ? -0.691 -1.405 -15.152 1.00 88.94 330 ILE A CA 1
ATOM 2421 C C . ILE A 1 330 ? -1.922 -1.230 -14.256 1.00 88.94 330 ILE A C 1
ATOM 2423 O O . ILE A 1 330 ? -1.782 -1.179 -13.036 1.00 88.94 330 ILE A O 1
ATOM 2427 N N . GLY A 1 331 ? -3.134 -1.237 -14.821 1.00 89.25 331 GLY A N 1
ATOM 2428 C CA . GLY A 1 331 ? -4.377 -1.098 -14.049 1.00 89.25 331 GLY A CA 1
ATOM 2429 C C . GLY A 1 331 ? -4.536 -2.144 -12.929 1.00 89.25 331 GLY A C 1
ATOM 2430 O O . GLY A 1 331 ? -4.760 -1.765 -11.775 1.00 89.25 331 GLY A O 1
ATOM 2431 N N . PRO A 1 332 ? -4.384 -3.452 -13.217 1.00 85.69 332 PRO A N 1
ATOM 2432 C CA . PRO A 1 332 ? -4.346 -4.497 -12.195 1.00 85.69 332 PRO A CA 1
ATOM 2433 C C . PRO A 1 332 ? -3.272 -4.282 -11.118 1.00 85.69 332 PRO A C 1
ATOM 2435 O O . PRO A 1 332 ? -3.566 -4.467 -9.938 1.00 85.69 332 PRO A O 1
ATOM 2438 N N . THR A 1 333 ? -2.062 -3.844 -11.489 1.00 90.00 333 THR A N 1
ATOM 2439 C CA . THR A 1 333 ? -0.979 -3.568 -10.527 1.00 90.00 333 THR A CA 1
ATOM 2440 C C . THR A 1 333 ? -1.338 -2.413 -9.599 1.00 90.00 333 THR A C 1
ATOM 2442 O O . THR A 1 333 ? -1.173 -2.533 -8.387 1.00 90.00 333 THR A O 1
ATOM 2445 N N . VAL A 1 334 ? -1.874 -1.313 -10.139 1.00 92.69 334 VAL A N 1
ATOM 2446 C CA . VAL A 1 334 ? -2.377 -0.195 -9.328 1.00 92.69 334 VAL A CA 1
ATOM 2447 C C . VAL A 1 334 ? -3.420 -0.693 -8.332 1.00 92.69 334 VAL A C 1
ATOM 2449 O O . VAL A 1 334 ? -3.374 -0.342 -7.156 1.00 92.69 334 VAL A O 1
ATOM 2452 N N . GLY A 1 335 ? -4.324 -1.567 -8.781 1.00 89.62 335 GLY A N 1
ATOM 2453 C CA . GLY A 1 335 ? -5.287 -2.229 -7.909 1.00 89.62 335 GLY A CA 1
ATOM 2454 C C . GLY A 1 335 ? -4.635 -3.012 -6.770 1.00 89.62 335 GLY A C 1
ATOM 2455 O O . GLY A 1 335 ? -5.033 -2.845 -5.624 1.00 89.62 335 GLY A O 1
ATOM 2456 N N . ALA A 1 336 ? -3.612 -3.817 -7.062 1.00 86.25 336 ALA A N 1
ATOM 2457 C CA . ALA A 1 336 ? -2.897 -4.600 -6.056 1.00 86.25 336 ALA A CA 1
ATOM 2458 C C . ALA A 1 336 ? -2.135 -3.725 -5.041 1.00 86.25 336 ALA A C 1
ATOM 2460 O O . ALA A 1 336 ? -2.175 -4.012 -3.844 1.00 86.25 336 ALA A O 1
ATOM 2461 N N . ILE A 1 337 ? -1.487 -2.646 -5.502 1.00 92.38 337 ILE A N 1
ATOM 2462 C CA . ILE A 1 337 ? -0.820 -1.653 -4.642 1.00 92.38 337 ILE A CA 1
ATOM 2463 C C . ILE A 1 337 ? -1.837 -1.017 -3.686 1.00 92.38 337 ILE A C 1
ATOM 2465 O O . ILE A 1 337 ? -1.596 -0.945 -2.480 1.00 92.38 337 ILE A O 1
ATOM 2469 N N . LEU A 1 338 ? -2.988 -0.578 -4.210 1.00 93.00 338 LEU A N 1
ATOM 2470 C CA . LEU A 1 338 ? -4.042 0.020 -3.392 1.00 93.00 338 LEU A CA 1
ATOM 2471 C C . LEU A 1 338 ? -4.632 -0.985 -2.406 1.00 93.00 338 LEU A C 1
ATOM 2473 O O . LEU A 1 338 ? -4.772 -0.653 -1.238 1.00 93.00 338 LEU A O 1
ATOM 2477 N N . ASP A 1 339 ? -4.937 -2.209 -2.832 1.00 88.31 339 ASP A N 1
ATOM 2478 C CA . ASP A 1 339 ? -5.488 -3.234 -1.945 1.00 88.31 339 ASP A CA 1
ATOM 2479 C C . ASP A 1 339 ? -4.547 -3.516 -0.760 1.00 88.31 339 ASP A C 1
ATOM 2481 O O . ASP A 1 339 ? -5.009 -3.602 0.378 1.00 88.31 339 ASP A O 1
ATOM 2485 N N . GLN A 1 340 ? -3.229 -3.608 -0.995 1.00 86.56 340 GLN A N 1
ATOM 2486 C CA . GLN A 1 340 ? -2.244 -3.755 0.084 1.00 86.56 340 GLN A CA 1
ATOM 2487 C C . GLN A 1 340 ? -2.271 -2.543 1.025 1.00 86.56 340 GLN A C 1
ATOM 2489 O O . GLN A 1 340 ? -2.331 -2.709 2.245 1.00 86.56 340 GLN A O 1
ATOM 2494 N N . ALA A 1 341 ? -2.287 -1.329 0.465 1.00 92.19 341 ALA A N 1
ATOM 2495 C CA . ALA A 1 341 ? -2.326 -0.106 1.253 1.00 92.19 341 ALA A CA 1
ATOM 2496 C C . ALA A 1 341 ? -3.571 -0.023 2.137 1.00 92.19 341 ALA A C 1
ATOM 2498 O O . ALA A 1 341 ? -3.453 0.227 3.334 1.00 92.19 341 ALA A O 1
ATOM 2499 N N . LEU A 1 342 ? -4.742 -0.298 1.567 1.00 91.56 342 LEU A N 1
ATOM 2500 C CA . LEU A 1 342 ? -6.037 -0.249 2.242 1.00 91.56 342 LEU A CA 1
ATOM 2501 C C . LEU A 1 342 ? -6.142 -1.270 3.376 1.00 91.56 342 LEU A C 1
ATOM 2503 O O . LEU A 1 342 ? -6.731 -0.968 4.414 1.00 91.56 342 LEU A O 1
ATOM 2507 N N . VAL A 1 343 ? -5.551 -2.457 3.210 1.00 87.25 343 VAL A N 1
ATOM 2508 C CA . VAL A 1 343 ? -5.497 -3.443 4.294 1.00 87.25 343 VAL A CA 1
ATOM 2509 C C . VAL A 1 343 ? -4.588 -2.960 5.421 1.00 87.25 343 VAL A C 1
ATOM 2511 O O . VAL A 1 343 ? -5.004 -2.974 6.575 1.00 87.25 343 VAL A O 1
ATOM 2514 N N . ASN A 1 344 ? -3.395 -2.461 5.101 1.00 86.00 344 ASN A N 1
ATOM 2515 C CA . ASN A 1 344 ? -2.389 -2.064 6.090 1.00 86.00 344 ASN A CA 1
ATOM 2516 C C . ASN A 1 344 ? -2.764 -0.834 6.932 1.00 86.00 344 ASN A C 1
ATOM 2518 O O . ASN A 1 344 ? -2.256 -0.681 8.041 1.00 86.00 344 ASN A O 1
ATOM 2522 N N . VAL A 1 345 ? -3.631 0.049 6.429 1.00 91.25 345 VAL A N 1
ATOM 2523 C CA . VAL A 1 345 ? -4.120 1.211 7.198 1.00 91.25 345 VAL A CA 1
ATOM 2524 C C . VAL A 1 345 ? -5.319 0.890 8.085 1.00 91.25 345 VAL A C 1
ATOM 2526 O O . VAL A 1 345 ? -5.767 1.735 8.858 1.00 91.25 345 VAL A O 1
ATOM 2529 N N . SER A 1 346 ? -5.882 -0.314 7.973 1.00 91.94 346 SER A N 1
ATOM 2530 C CA . SER A 1 346 ? -7.052 -0.668 8.760 1.00 91.94 346 SER A CA 1
ATOM 2531 C C . SER A 1 346 ? -6.714 -0.745 10.258 1.00 91.94 346 SER A C 1
ATOM 2533 O O . SER A 1 346 ? -5.725 -1.368 10.648 1.00 91.94 346 SER A O 1
ATOM 2535 N N . PRO A 1 347 ? -7.565 -0.188 11.140 1.00 90.12 347 PRO A N 1
ATOM 2536 C CA . PRO A 1 347 ? -7.324 -0.200 12.580 1.00 90.12 347 PRO A CA 1
ATOM 2537 C C . PRO A 1 347 ? -7.638 -1.554 13.243 1.00 90.12 347 PRO A C 1
ATOM 2539 O O . PRO A 1 347 ? -7.456 -1.714 14.454 1.00 90.12 347 PRO A O 1
ATOM 2542 N N . TYR A 1 348 ? -8.162 -2.533 12.497 1.00 93.12 348 TYR A N 1
ATOM 2543 C CA . TYR A 1 348 ? -8.608 -3.810 13.055 1.00 93.12 348 TYR A CA 1
ATOM 2544 C C . TYR A 1 348 ? -7.499 -4.864 13.004 1.00 93.12 348 TYR A C 1
ATOM 2546 O O . TYR A 1 348 ? -7.468 -5.717 12.121 1.00 93.12 348 TYR A O 1
ATOM 2554 N N . VAL A 1 349 ? -6.614 -4.837 13.999 1.00 92.62 349 VAL A N 1
ATOM 2555 C CA . VAL A 1 349 ? -5.585 -5.870 14.189 1.00 92.62 349 VAL A CA 1
ATOM 2556 C C . VAL A 1 349 ? -6.132 -7.013 15.048 1.00 92.62 349 VAL A C 1
ATOM 2558 O O . VAL A 1 349 ? -6.767 -6.776 16.082 1.00 92.62 349 VAL A O 1
ATOM 2561 N N . LEU A 1 350 ? -5.893 -8.254 14.630 1.00 92.00 350 LEU A N 1
ATOM 2562 C CA . LEU A 1 350 ? -6.297 -9.473 15.328 1.00 92.00 350 LEU A CA 1
ATOM 2563 C C . LEU A 1 350 ? -5.319 -9.819 16.463 1.00 92.00 350 LEU A C 1
ATOM 2565 O O . LEU A 1 350 ? -4.098 -9.688 16.329 1.00 92.00 350 LEU A O 1
ATOM 2569 N N . ASP A 1 351 ? -5.841 -10.327 17.581 1.00 90.88 351 ASP A N 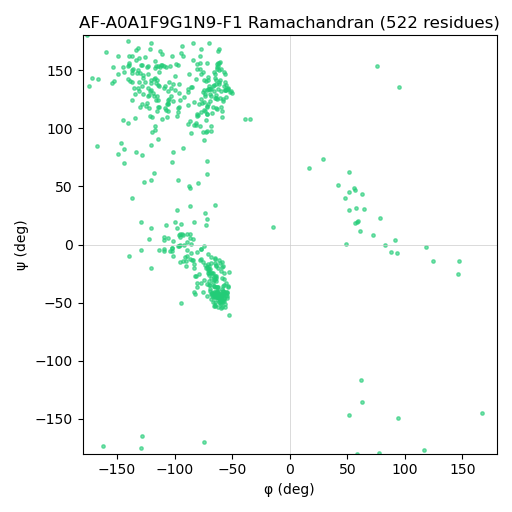1
ATOM 2570 C CA . ASP A 1 351 ? -5.051 -10.633 18.786 1.00 90.88 351 ASP A CA 1
ATOM 2571 C C . ASP A 1 351 ? -4.025 -11.756 18.541 1.00 90.88 351 ASP A C 1
ATOM 2573 O O . ASP A 1 351 ? -2.967 -11.815 19.171 1.00 90.88 351 ASP A O 1
ATOM 2577 N N . LYS A 1 352 ? -4.318 -12.646 17.590 1.00 84.94 352 LYS A N 1
ATOM 2578 C CA . LYS A 1 352 ? -3.499 -13.807 17.204 1.00 84.94 352 LYS A CA 1
ATOM 2579 C C . LYS A 1 352 ? -3.475 -14.000 15.694 1.00 84.94 352 LYS A C 1
ATOM 2581 O O . LYS A 1 352 ? -4.435 -13.623 15.031 1.00 84.94 352 LYS A O 1
ATOM 2586 N N . TYR A 1 353 ? -2.434 -14.667 15.192 1.00 85.88 353 TYR A N 1
ATOM 2587 C CA . TYR A 1 353 ? -2.356 -15.109 13.798 1.00 85.88 353 TYR A CA 1
ATOM 2588 C C . TYR A 1 353 ? -3.517 -16.057 13.468 1.00 85.88 353 TYR A C 1
ATOM 2590 O O . TYR A 1 353 ? -3.648 -17.104 14.119 1.00 85.88 353 TYR A O 1
ATOM 2598 N N . PRO A 1 354 ? -4.390 -15.689 12.517 1.00 88.38 354 PRO A N 1
ATOM 2599 C CA . PRO A 1 354 ? -5.518 -16.521 12.149 1.00 88.38 354 PRO A CA 1
ATOM 2600 C C . PRO A 1 354 ? -5.099 -17.636 11.191 1.00 88.38 354 PRO A C 1
ATOM 2602 O O . PRO A 1 354 ? -4.230 -17.462 10.345 1.00 88.38 354 PRO A O 1
ATOM 2605 N N . ILE A 1 355 ? -5.812 -18.758 11.252 1.00 87.56 355 ILE A N 1
ATOM 2606 C CA . ILE A 1 355 ? -6.013 -19.597 10.073 1.00 87.56 355 ILE A CA 1
ATOM 2607 C C . ILE A 1 355 ? -7.054 -18.856 9.228 1.00 87.56 355 ILE A C 1
ATOM 2609 O O . ILE A 1 355 ? -8.249 -18.911 9.529 1.00 87.56 355 ILE A O 1
ATOM 2613 N N . THR A 1 356 ? -6.605 -18.096 8.237 1.00 88.00 356 THR A N 1
ATOM 2614 C CA . THR A 1 356 ? -7.395 -17.112 7.469 1.00 88.00 356 THR A CA 1
ATOM 2615 C C . THR A 1 356 ? -8.663 -17.682 6.846 1.00 88.00 356 THR A C 1
ATOM 2617 O O . THR A 1 356 ? -9.734 -17.092 6.994 1.00 88.00 356 THR A O 1
ATOM 2620 N N . SER A 1 357 ? -8.597 -18.897 6.301 1.00 86.62 357 SER A N 1
ATOM 2621 C CA . SER A 1 357 ? -9.760 -19.631 5.768 1.00 86.62 357 SER A CA 1
ATOM 2622 C C . SER A 1 357 ? -10.883 -19.895 6.786 1.00 86.62 357 SER A C 1
ATOM 2624 O O . SER A 1 357 ? -12.005 -20.241 6.413 1.00 86.62 357 SER A O 1
ATOM 2626 N N . THR A 1 358 ? -10.610 -19.736 8.084 1.00 90.62 358 THR A N 1
ATOM 2627 C CA . THR A 1 358 ? -11.582 -19.935 9.172 1.00 90.62 358 THR A CA 1
ATOM 2628 C C . THR A 1 358 ? -12.151 -18.637 9.736 1.00 90.62 358 THR A C 1
ATOM 2630 O O . THR A 1 358 ? -12.993 -18.697 10.634 1.00 90.62 358 THR A O 1
ATOM 2633 N N . VAL A 1 359 ? -11.692 -17.480 9.250 1.00 93.25 359 VAL A N 1
ATOM 2634 C CA . VAL A 1 359 ? -12.134 -16.178 9.749 1.00 93.25 359 VAL A CA 1
ATOM 2635 C C . VAL A 1 359 ? -13.589 -15.943 9.357 1.00 93.25 359 VAL A C 1
ATOM 2637 O O . VAL A 1 359 ? -13.982 -16.080 8.199 1.00 93.25 359 VAL A O 1
ATOM 2640 N N . LYS A 1 360 ? -14.392 -15.571 10.351 1.00 96.50 360 LYS A N 1
ATOM 2641 C CA . LYS A 1 360 ? -15.795 -15.191 10.222 1.00 96.50 360 LYS A CA 1
ATOM 2642 C C . LYS A 1 360 ? -16.044 -13.896 10.970 1.00 96.50 360 LYS A C 1
ATOM 2644 O O . LYS A 1 360 ? -15.603 -13.754 12.113 1.00 96.50 360 LYS A O 1
ATOM 2649 N N . VAL A 1 361 ? -16.768 -12.981 10.334 1.00 97.75 361 VAL A N 1
ATOM 2650 C CA . VAL A 1 361 ? -17.040 -11.648 10.868 1.00 97.75 361 VAL A CA 1
ATOM 2651 C C . VAL A 1 361 ? -18.540 -11.445 11.000 1.00 97.75 361 VAL A C 1
ATOM 2653 O O . VAL A 1 361 ? -19.299 -11.723 10.078 1.00 97.75 361 VAL A O 1
ATOM 2656 N N . ALA A 1 362 ? -18.953 -10.931 12.152 1.00 97.50 362 ALA A N 1
ATOM 2657 C CA . ALA A 1 362 ? -20.302 -10.449 12.390 1.00 97.50 362 ALA A CA 1
ATOM 2658 C C . ALA A 1 362 ? -20.242 -9.025 12.947 1.00 97.50 362 ALA A C 1
ATOM 2660 O O . ALA A 1 362 ? -19.333 -8.666 13.700 1.00 97.50 362 ALA A O 1
ATOM 2661 N N . MET A 1 363 ? -21.227 -8.215 12.591 1.00 96.81 363 MET A N 1
ATOM 2662 C CA . MET A 1 363 ? -21.357 -6.819 12.986 1.00 96.81 363 MET A CA 1
ATOM 2663 C C . MET A 1 363 ? -22.725 -6.585 13.626 1.00 96.81 363 MET A C 1
ATOM 2665 O O . MET A 1 363 ? -23.654 -7.385 13.478 1.00 96.81 363 MET A O 1
ATOM 2669 N N . ALA A 1 364 ? -22.856 -5.492 14.373 1.00 95.31 364 ALA A N 1
ATOM 2670 C CA . ALA A 1 364 ? -24.156 -5.060 14.863 1.00 95.31 364 ALA A CA 1
ATOM 2671 C C . ALA A 1 364 ? -25.136 -4.844 13.690 1.00 95.31 364 ALA A C 1
ATOM 2673 O O . ALA A 1 364 ? -24.742 -4.495 12.579 1.00 95.31 364 ALA A O 1
ATOM 2674 N N . ALA A 1 365 ? -26.426 -5.089 13.929 1.00 93.19 365 ALA A N 1
ATOM 2675 C CA . ALA A 1 365 ? -27.448 -4.820 12.922 1.00 93.19 365 ALA A CA 1
ATOM 2676 C C . ALA A 1 365 ? -27.454 -3.328 12.558 1.00 93.19 365 ALA A C 1
ATOM 2678 O O . ALA A 1 365 ? -27.274 -2.485 13.438 1.00 93.19 365 ALA A O 1
ATOM 2679 N N . ASP A 1 366 ? -27.664 -3.033 11.275 1.00 90.00 366 ASP A N 1
ATOM 2680 C CA . ASP A 1 366 ? -27.728 -1.676 10.716 1.00 90.00 366 ASP A CA 1
ATOM 2681 C C . ASP A 1 366 ? -26.459 -0.820 10.930 1.00 90.00 366 ASP A C 1
ATOM 2683 O O . ASP A 1 366 ? -26.527 0.400 10.801 1.00 90.00 366 ASP A O 1
ATOM 2687 N N . SER A 1 367 ? -25.303 -1.437 11.229 1.00 94.31 367 SER A N 1
ATOM 2688 C CA . SER A 1 367 ? -24.037 -0.730 11.497 1.00 94.31 367 SER A CA 1
ATOM 2689 C C . SER A 1 367 ? -23.082 -0.642 10.300 1.00 94.31 367 SER A C 1
ATOM 2691 O O . SER A 1 367 ? -21.885 -0.396 10.483 1.00 94.31 367 SER A O 1
ATOM 2693 N N . THR A 1 368 ? -23.569 -0.923 9.094 1.00 95.44 368 THR A N 1
ATOM 2694 C CA . THR A 1 368 ? -22.796 -0.889 7.846 1.00 95.44 368 THR A CA 1
ATOM 2695 C C . THR A 1 368 ? -23.266 0.241 6.939 1.00 95.44 368 THR A C 1
ATOM 2697 O O . THR A 1 368 ? -24.417 0.661 7.018 1.00 95.44 368 THR A O 1
ATOM 2700 N N . VAL A 1 369 ? -22.381 0.736 6.067 1.00 93.50 369 VAL A N 1
ATOM 2701 C CA . VAL A 1 369 ? -22.693 1.853 5.151 1.00 93.50 369 VAL A CA 1
ATOM 2702 C C . VAL A 1 369 ? -23.812 1.504 4.168 1.00 93.50 369 VAL A C 1
ATOM 2704 O O . VAL A 1 369 ? -24.625 2.361 3.825 1.00 93.50 369 VAL A O 1
ATOM 2707 N N . GLY A 1 370 ? -23.852 0.257 3.702 1.00 92.06 370 GLY A N 1
ATOM 2708 C CA . GLY A 1 370 ? -24.858 -0.232 2.769 1.00 92.06 370 GLY A CA 1
ATOM 2709 C C . GLY A 1 370 ? -25.530 -1.511 3.254 1.00 92.06 370 GLY A C 1
ATOM 2710 O O . GLY A 1 370 ? -25.451 -1.890 4.427 1.00 92.06 370 GLY A O 1
ATOM 2711 N N . ALA A 1 371 ? -26.217 -2.180 2.330 1.00 92.38 371 ALA A N 1
ATOM 2712 C CA . ALA A 1 371 ? -26.884 -3.440 2.617 1.00 92.38 371 ALA A CA 1
ATOM 2713 C C . ALA A 1 371 ? -25.846 -4.564 2.744 1.00 92.38 371 ALA A C 1
ATOM 2715 O O . ALA A 1 371 ? -25.195 -4.932 1.769 1.00 92.38 371 ALA A O 1
ATOM 2716 N N . CYS A 1 372 ? -25.723 -5.134 3.940 1.00 95.06 372 CYS A N 1
ATOM 2717 C CA . CYS A 1 372 ? -24.814 -6.236 4.220 1.00 95.06 372 CYS A CA 1
ATOM 2718 C C . CYS A 1 372 ? -25.494 -7.289 5.098 1.00 95.06 372 CYS A C 1
ATOM 2720 O O . CYS A 1 372 ? -26.316 -6.955 5.954 1.00 95.06 372 CYS A O 1
ATOM 2722 N N . ASP A 1 373 ? -25.130 -8.561 4.925 1.00 95.12 373 ASP A N 1
ATOM 2723 C CA . ASP A 1 373 ? -25.450 -9.583 5.920 1.00 95.12 373 ASP A CA 1
ATOM 2724 C C . ASP A 1 373 ? -24.528 -9.399 7.131 1.00 95.12 373 ASP A C 1
ATOM 2726 O O . ASP A 1 373 ? -23.428 -9.942 7.195 1.00 95.12 373 ASP A O 1
ATOM 2730 N N . THR A 1 374 ? -24.961 -8.596 8.103 1.00 94.94 374 THR A N 1
ATOM 2731 C CA . THR A 1 374 ? -24.166 -8.325 9.307 1.00 94.94 374 THR A CA 1
ATOM 2732 C C . THR A 1 374 ? -24.033 -9.552 10.219 1.00 94.94 374 THR A C 1
ATOM 2734 O O . THR A 1 374 ? -23.228 -9.527 11.148 1.00 94.94 374 THR A O 1
ATOM 2737 N N . GLY A 1 375 ? -24.792 -10.631 9.986 1.00 96.12 375 GLY A N 1
ATOM 2738 C CA . GLY A 1 375 ? -24.678 -11.886 10.734 1.00 96.12 375 GLY A CA 1
ATOM 2739 C C . GLY A 1 375 ? -23.549 -12.799 10.246 1.00 96.12 375 GLY A C 1
ATOM 2740 O O . GLY A 1 375 ? -23.012 -13.571 11.041 1.00 96.12 375 GLY A O 1
ATOM 2741 N N . ASP A 1 376 ? -23.187 -12.698 8.968 1.00 95.12 376 ASP A N 1
ATOM 2742 C CA . ASP A 1 376 ? -22.068 -13.401 8.334 1.00 95.12 376 ASP A CA 1
ATOM 2743 C C . ASP A 1 376 ? -21.517 -12.517 7.210 1.00 95.12 376 ASP A C 1
ATOM 2745 O O . ASP A 1 376 ? -21.821 -12.719 6.032 1.00 95.12 376 ASP A O 1
ATOM 2749 N N . VAL A 1 377 ? -20.735 -11.500 7.589 1.00 96.88 377 VAL A N 1
ATOM 2750 C CA . VAL A 1 377 ? -20.166 -10.558 6.622 1.00 96.88 377 VAL A CA 1
ATOM 2751 C C . VAL A 1 377 ? -19.342 -11.370 5.621 1.00 96.88 377 VAL A C 1
ATOM 2753 O O . VAL A 1 377 ? -18.473 -12.140 6.036 1.00 96.88 377 VAL A O 1
ATOM 2756 N N . PRO A 1 378 ? -19.602 -11.256 4.311 1.00 93.94 378 PRO A N 1
ATOM 2757 C CA . PRO A 1 378 ? -18.923 -12.066 3.309 1.00 93.94 378 PRO A CA 1
ATOM 2758 C C . PRO A 1 378 ? -17.429 -11.738 3.241 1.00 93.94 378 PRO A C 1
ATOM 2760 O O . PRO A 1 378 ? -17.008 -10.597 3.428 1.00 93.94 378 PRO A O 1
ATOM 2763 N N . ARG A 1 379 ? -16.615 -12.741 2.906 1.00 90.12 379 ARG A N 1
ATOM 2764 C CA . ARG A 1 379 ? -15.204 -12.529 2.576 1.00 90.12 379 ARG A CA 1
ATOM 2765 C C . ARG A 1 379 ? -15.096 -12.066 1.122 1.00 90.12 379 ARG A C 1
ATOM 2767 O O . ARG A 1 379 ? -15.340 -12.852 0.210 1.00 90.12 379 ARG A O 1
ATOM 2774 N N . SER A 1 380 ? -14.837 -10.778 0.921 1.00 87.81 380 SER A N 1
ATOM 2775 C CA . SER A 1 380 ? -14.869 -10.104 -0.381 1.00 87.81 380 SER A CA 1
ATOM 2776 C C . SER A 1 380 ? -14.203 -8.733 -0.284 1.00 87.81 380 SER A C 1
ATOM 2778 O O . SER A 1 380 ? -14.389 -8.020 0.701 1.00 87.81 380 SER A O 1
ATOM 2780 N N . ARG A 1 381 ? -13.473 -8.345 -1.335 1.00 84.94 381 ARG A N 1
ATOM 2781 C CA . ARG A 1 381 ? -12.916 -6.990 -1.494 1.00 84.94 381 ARG A CA 1
ATOM 2782 C C . ARG A 1 381 ? -13.850 -6.015 -2.203 1.00 84.94 381 ARG A C 1
ATOM 2784 O O . ARG A 1 381 ? -13.521 -4.845 -2.325 1.00 84.94 381 ARG A O 1
ATOM 2791 N N . GLU A 1 382 ? -14.995 -6.487 -2.682 1.00 85.94 382 GLU A N 1
ATOM 2792 C CA . GLU A 1 382 ? -16.001 -5.629 -3.312 1.00 85.94 382 GLU A CA 1
ATOM 2793 C C . GLU A 1 382 ? -17.048 -5.192 -2.285 1.00 85.94 382 GLU A C 1
ATOM 2795 O O . GLU A 1 382 ? -17.297 -4.006 -2.115 1.00 85.94 382 GLU A O 1
ATOM 2800 N N . HIS A 1 383 ? -17.600 -6.153 -1.543 1.00 91.38 383 HIS A N 1
ATOM 2801 C CA . HIS A 1 383 ? -18.602 -5.945 -0.499 1.00 91.38 383 HIS A CA 1
ATOM 2802 C C . HIS A 1 383 ? -18.365 -6.985 0.592 1.00 91.38 383 HIS A C 1
ATOM 2804 O O . HIS A 1 383 ? -18.911 -8.081 0.505 1.00 91.38 383 HIS A O 1
ATOM 2810 N N . GLY A 1 384 ? -17.506 -6.702 1.571 1.00 94.31 384 GLY A N 1
ATOM 2811 C CA . GLY A 1 384 ? -17.147 -7.693 2.582 1.00 94.31 384 GLY A CA 1
ATOM 2812 C C . GLY A 1 384 ? -15.942 -7.323 3.432 1.00 94.31 384 GLY A C 1
ATOM 2813 O O . GLY A 1 384 ? -15.730 -6.156 3.757 1.00 94.31 384 GLY A O 1
ATOM 2814 N N . PHE A 1 385 ? -15.162 -8.336 3.801 1.00 93.62 385 PHE A N 1
ATOM 2815 C CA . PHE A 1 385 ? -13.880 -8.173 4.476 1.00 93.62 385 PHE A CA 1
ATOM 2816 C C . PHE A 1 385 ? -12.763 -8.996 3.817 1.00 93.62 385 PHE A C 1
ATOM 2818 O O . PHE A 1 385 ? -13.023 -9.989 3.131 1.00 93.62 385 PHE A O 1
ATOM 2825 N N . ASP A 1 386 ? -11.516 -8.613 4.086 1.00 91.12 386 ASP A N 1
ATOM 2826 C CA . ASP A 1 386 ? -10.312 -9.413 3.833 1.00 91.12 386 ASP A CA 1
ATOM 2827 C C . ASP A 1 386 ? -9.352 -9.321 5.029 1.00 91.12 386 ASP A C 1
ATOM 2829 O O . ASP A 1 386 ? -9.479 -8.430 5.872 1.00 91.12 386 ASP A O 1
ATOM 2833 N N . VAL A 1 387 ? -8.406 -10.253 5.112 1.00 88.75 387 VAL A N 1
ATOM 2834 C CA . VAL A 1 387 ? -7.376 -10.312 6.149 1.00 88.75 387 VAL A CA 1
ATOM 2835 C C . VAL A 1 387 ? -6.003 -10.447 5.503 1.00 88.75 387 VAL A C 1
ATOM 2837 O O . VAL A 1 387 ? -5.807 -11.258 4.598 1.00 88.75 387 VAL A O 1
ATOM 2840 N N . ASP A 1 388 ? -5.042 -9.687 6.011 1.00 83.94 388 ASP A N 1
ATOM 2841 C CA . ASP A 1 388 ? -3.620 -9.957 5.830 1.00 83.94 388 ASP A CA 1
ATOM 2842 C C . ASP A 1 388 ? -3.098 -10.702 7.064 1.00 83.94 388 ASP A C 1
ATOM 2844 O O . ASP A 1 388 ? -3.094 -10.170 8.177 1.00 83.94 388 ASP A O 1
ATOM 2848 N N . SER A 1 389 ? -2.687 -11.959 6.884 1.00 77.31 389 SER A N 1
ATOM 2849 C CA . SER A 1 389 ? -2.167 -12.793 7.972 1.00 77.31 389 SER A CA 1
ATOM 2850 C C . SER A 1 389 ? -0.812 -12.300 8.486 1.00 77.31 389 SER A C 1
ATOM 2852 O O . SER A 1 389 ? -0.537 -12.454 9.677 1.00 77.31 389 SER A O 1
ATOM 2854 N N . THR A 1 390 ? -0.008 -11.658 7.629 1.00 74.62 390 THR A N 1
ATOM 2855 C CA . THR A 1 390 ? 1.346 -11.188 7.950 1.00 74.62 390 THR A CA 1
ATOM 2856 C C . THR A 1 390 ? 1.273 -10.079 8.986 1.00 74.62 390 THR A C 1
ATOM 2858 O O . THR A 1 390 ? 1.934 -10.129 10.024 1.00 74.62 390 THR A O 1
ATOM 2861 N N . THR A 1 391 ? 0.409 -9.093 8.740 1.00 79.19 391 THR A N 1
ATOM 2862 C CA . THR A 1 391 ? 0.176 -7.979 9.668 1.00 79.19 391 THR A CA 1
ATOM 2863 C C . THR A 1 391 ? -0.922 -8.273 10.691 1.00 79.19 391 THR A C 1
ATOM 2865 O O . THR A 1 391 ? -1.060 -7.540 11.671 1.00 79.19 391 THR A O 1
ATOM 2868 N N . ARG A 1 392 ? -1.666 -9.377 10.519 1.00 89.38 392 ARG A N 1
ATOM 2869 C CA . ARG A 1 392 ? -2.881 -9.732 11.276 1.00 89.38 392 ARG A CA 1
ATOM 2870 C C . ARG A 1 392 ? -3.962 -8.664 11.168 1.00 89.38 392 ARG A C 1
ATOM 2872 O O . ARG A 1 392 ? -4.731 -8.470 12.107 1.00 89.38 392 ARG A O 1
ATOM 2879 N N . THR A 1 393 ? -4.016 -7.970 10.044 1.00 91.31 393 THR A N 1
ATOM 2880 C CA . THR A 1 393 ? -4.921 -6.841 9.856 1.00 91.31 393 THR A CA 1
ATOM 2881 C C . THR A 1 393 ? -6.143 -7.277 9.067 1.00 91.31 393 THR A C 1
ATOM 2883 O O . THR A 1 393 ? -6.026 -7.953 8.050 1.00 91.31 393 THR A O 1
ATOM 2886 N N . LEU A 1 394 ? -7.327 -6.897 9.539 1.00 93.88 394 LEU A N 1
ATOM 2887 C CA . LEU A 1 394 ? -8.599 -7.116 8.864 1.00 93.88 394 LEU A CA 1
ATOM 2888 C C . LEU A 1 394 ? -9.097 -5.798 8.284 1.00 93.88 394 LEU A C 1
ATOM 2890 O O . LEU A 1 394 ? -9.153 -4.808 9.005 1.00 93.88 394 LEU A O 1
ATOM 2894 N N . ALA A 1 395 ? -9.521 -5.776 7.026 1.00 93.81 395 ALA A N 1
ATOM 2895 C CA . ALA A 1 395 ? -10.096 -4.595 6.385 1.00 93.81 395 ALA A CA 1
ATOM 2896 C C . ALA A 1 395 ? -11.486 -4.883 5.822 1.00 93.81 395 ALA A C 1
ATOM 2898 O O . ALA A 1 395 ? -11.798 -6.024 5.479 1.00 93.81 395 ALA A O 1
ATOM 2899 N N . PHE A 1 396 ? -12.313 -3.840 5.736 1.00 95.06 396 PHE A N 1
ATOM 2900 C CA . PHE A 1 396 ? -13.676 -3.917 5.220 1.00 95.06 396 PHE A CA 1
ATOM 2901 C C . PHE A 1 396 ? -13.832 -3.133 3.918 1.00 95.06 396 PHE A C 1
ATOM 2903 O O . PHE A 1 396 ? -13.207 -2.088 3.734 1.00 95.06 396 PHE A O 1
ATOM 2910 N N . PHE A 1 397 ? -14.724 -3.617 3.056 1.00 93.75 397 PHE A N 1
ATOM 2911 C CA . PHE A 1 397 ? -14.926 -3.116 1.702 1.00 93.75 397 PHE A CA 1
ATOM 2912 C C . PHE A 1 397 ? -16.412 -3.003 1.336 1.00 93.75 397 PHE A C 1
ATOM 2914 O O . PHE A 1 397 ? -17.262 -3.763 1.814 1.00 93.75 397 PHE A O 1
ATOM 2921 N N . GLY A 1 398 ? -16.698 -2.047 0.457 1.00 93.62 398 GLY A N 1
ATOM 2922 C CA . GLY A 1 398 ? -18.009 -1.692 -0.075 1.00 93.62 398 GLY A CA 1
ATOM 2923 C C . GLY A 1 398 ? -19.067 -1.459 0.994 1.00 93.62 398 GLY A C 1
ATOM 2924 O O . GLY A 1 398 ? -18.790 -1.007 2.102 1.00 93.62 398 GLY A O 1
ATOM 2925 N N . ASP A 1 399 ? -20.298 -1.810 0.644 1.00 95.06 399 ASP A N 1
ATOM 2926 C CA . ASP A 1 399 ? -21.497 -1.740 1.484 1.00 95.06 399 ASP A CA 1
ATOM 2927 C C . ASP A 1 399 ? -21.380 -2.427 2.853 1.00 95.06 399 ASP A C 1
ATOM 2929 O O . ASP A 1 399 ? -22.092 -2.053 3.782 1.00 95.06 399 ASP A O 1
ATOM 2933 N N . CYS A 1 400 ? -20.480 -3.400 3.001 1.00 95.62 400 C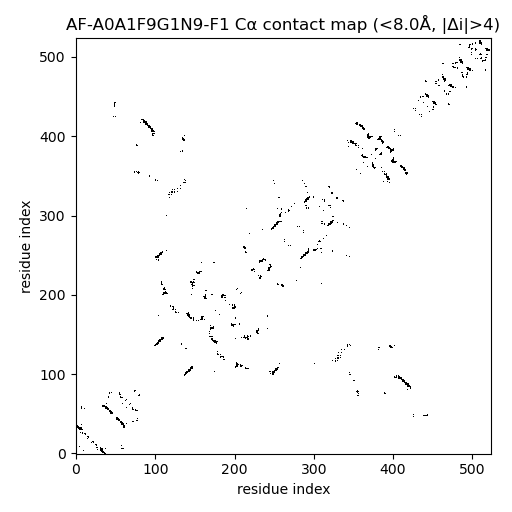YS A N 1
ATOM 2934 C CA . CYS A 1 400 ? -20.272 -4.155 4.239 1.00 95.62 400 CYS A CA 1
ATOM 2935 C C . CYS A 1 400 ? -19.289 -3.507 5.218 1.00 95.62 400 CYS A C 1
ATOM 2937 O O . CYS A 1 400 ? -18.957 -4.098 6.247 1.00 95.62 400 CYS A O 1
ATOM 2939 N N . ARG A 1 401 ? -18.811 -2.297 4.927 1.00 94.88 401 ARG A N 1
ATOM 2940 C CA . ARG A 1 401 ? -17.925 -1.571 5.833 1.00 94.88 401 ARG A CA 1
ATOM 2941 C C . ARG A 1 401 ? -18.674 -0.917 6.994 1.00 94.88 401 ARG A C 1
ATOM 2943 O O . ARG A 1 401 ? -19.828 -0.523 6.809 1.00 94.88 401 ARG A O 1
ATOM 2950 N N . PRO A 1 402 ? -18.031 -0.747 8.165 1.00 95.19 402 PRO A N 1
ATOM 2951 C CA . PRO A 1 402 ? -18.619 -0.015 9.280 1.00 95.19 402 PRO A CA 1
ATOM 2952 C C . PRO A 1 402 ? -19.058 1.393 8.875 1.00 95.19 402 PRO A C 1
ATOM 2954 O O . PRO A 1 402 ? -18.304 2.109 8.216 1.00 95.19 402 PRO A O 1
ATOM 2957 N N . ASP A 1 403 ? -20.266 1.787 9.276 1.00 93.44 403 ASP A N 1
ATOM 2958 C CA . ASP A 1 403 ? -20.788 3.126 9.004 1.00 93.44 403 ASP A CA 1
ATOM 2959 C C . ASP A 1 403 ? -20.057 4.173 9.867 1.00 93.44 403 ASP A C 1
ATOM 2961 O O . ASP A 1 403 ? -20.141 4.105 11.101 1.00 93.44 403 ASP A O 1
ATOM 2965 N N . PRO A 1 404 ? -19.353 5.158 9.268 1.00 89.25 404 PRO A N 1
ATOM 2966 C CA . PRO A 1 404 ? -18.701 6.221 10.027 1.00 89.25 404 PRO A CA 1
ATOM 2967 C C . PRO A 1 404 ? -19.704 7.108 10.785 1.00 89.25 404 PRO A C 1
ATOM 2969 O O . PRO A 1 404 ? -19.314 7.781 11.738 1.00 89.25 404 PRO A O 1
ATOM 2972 N N . ALA A 1 405 ? -20.997 7.089 10.436 1.00 90.25 405 ALA A N 1
ATOM 2973 C CA . ALA A 1 405 ? -22.050 7.741 11.215 1.00 90.25 405 ALA A CA 1
ATOM 2974 C C . ALA A 1 405 ? -22.449 6.952 12.482 1.00 90.25 405 ALA A C 1
ATOM 2976 O O . ALA A 1 405 ? -23.123 7.500 13.357 1.00 90.25 405 ALA A O 1
ATOM 2977 N N . GLN A 1 406 ? -22.023 5.689 12.609 1.00 89.31 406 GLN A N 1
ATOM 2978 C CA . GLN A 1 406 ? -22.343 4.782 13.717 1.00 89.31 406 GLN A CA 1
ATOM 2979 C C . GLN A 1 406 ? -21.085 4.174 14.361 1.00 89.31 406 GLN A C 1
ATOM 2981 O O . GLN A 1 406 ? -20.939 2.952 14.510 1.00 89.31 406 GLN A O 1
ATOM 2986 N N . LEU A 1 407 ? -20.157 5.041 14.768 1.00 91.25 407 LEU A N 1
ATOM 2987 C CA . LEU A 1 407 ? -18.949 4.643 15.495 1.00 91.25 407 LEU A CA 1
ATOM 2988 C C . LEU A 1 407 ? -19.274 3.934 16.818 1.00 91.25 407 LEU A C 1
ATOM 2990 O O . LEU A 1 407 ? -20.288 4.202 17.463 1.00 91.25 407 LEU A O 1
ATOM 2994 N N . GLY A 1 408 ? -18.379 3.046 17.252 1.00 92.81 408 GLY A N 1
ATOM 2995 C CA . GLY A 1 408 ? -18.544 2.287 18.493 1.00 92.81 408 GLY A CA 1
ATOM 2996 C C . GLY A 1 408 ? -19.420 1.034 18.368 1.00 92.81 408 GLY A C 1
ATOM 2997 O O . GLY A 1 408 ? -19.593 0.317 19.356 1.00 92.81 408 GLY A O 1
ATOM 2998 N N . SER A 1 409 ? -19.950 0.740 17.179 1.00 94.00 409 SER A N 1
ATOM 2999 C CA . SER A 1 409 ? -20.755 -0.454 16.906 1.00 94.00 409 SER A CA 1
ATOM 3000 C C . SER A 1 409 ? -19.931 -1.729 17.078 1.00 94.00 409 SER A C 1
ATOM 3002 O O . SER A 1 409 ? -18.753 -1.772 16.731 1.00 94.00 409 SER A O 1
ATOM 3004 N N . LEU A 1 410 ? -20.533 -2.781 17.636 1.00 95.19 410 LEU A N 1
ATOM 3005 C CA . LEU A 1 410 ? -19.812 -4.015 17.948 1.00 95.19 410 LEU A CA 1
ATOM 3006 C C . LEU A 1 410 ? -19.446 -4.787 16.674 1.00 95.19 410 LEU A C 1
ATOM 3008 O O . LEU A 1 410 ? -20.297 -5.028 15.820 1.00 95.19 410 LEU A O 1
ATOM 3012 N N . ILE A 1 411 ? -18.199 -5.244 16.614 1.00 96.62 411 ILE A N 1
ATOM 3013 C CA . ILE A 1 411 ? -17.673 -6.150 15.593 1.00 96.62 411 ILE A CA 1
ATOM 3014 C C . ILE A 1 411 ? -17.140 -7.390 16.314 1.00 96.62 411 ILE A C 1
ATOM 3016 O O . ILE A 1 411 ? -16.360 -7.282 17.264 1.00 96.62 411 ILE A O 1
ATOM 3020 N N . ALA A 1 412 ? -17.567 -8.571 15.883 1.00 96.75 412 ALA A N 1
ATOM 3021 C CA . ALA A 1 412 ? -17.084 -9.853 16.374 1.00 96.75 412 ALA A CA 1
ATOM 3022 C C . ALA A 1 412 ? -16.341 -10.582 15.253 1.00 96.75 412 ALA A C 1
ATOM 3024 O O . ALA A 1 412 ? -16.901 -10.818 14.185 1.00 96.75 412 ALA A O 1
ATOM 3025 N N . ILE A 1 413 ? -15.090 -10.955 15.512 1.00 97.44 413 ILE A N 1
ATOM 3026 C CA . ILE A 1 413 ? -14.230 -11.657 14.559 1.00 97.44 413 ILE A CA 1
ATOM 3027 C C . ILE A 1 413 ? -13.855 -12.992 15.189 1.00 97.44 413 ILE A C 1
ATOM 3029 O O . ILE A 1 413 ? -13.126 -13.039 16.178 1.00 97.44 413 ILE A O 1
ATOM 3033 N N . SER A 1 414 ? -14.385 -14.085 14.652 1.00 95.75 414 SER A N 1
ATOM 3034 C CA . SER A 1 414 ? -14.114 -15.438 15.142 1.00 95.75 414 SER A CA 1
ATOM 3035 C C . SER A 1 414 ? -13.231 -16.193 14.164 1.00 95.75 414 SER A C 1
ATOM 3037 O O . SER A 1 414 ? -13.449 -16.122 12.958 1.00 95.75 414 SER A O 1
ATOM 3039 N N . TYR A 1 415 ? -12.229 -16.900 14.675 1.00 94.56 415 TYR A N 1
ATOM 3040 C CA . TYR A 1 415 ? -11.272 -17.622 13.847 1.00 94.56 415 TYR A CA 1
ATOM 3041 C C . TYR A 1 415 ? -10.557 -18.713 14.643 1.00 94.56 415 TYR A C 1
ATOM 3043 O O . TYR A 1 415 ? -10.619 -18.770 15.876 1.00 94.56 415 TYR A O 1
ATOM 3051 N N . ARG A 1 416 ? -9.885 -19.618 13.932 1.00 88.94 416 ARG A N 1
ATOM 3052 C CA . ARG A 1 416 ? -9.004 -20.623 14.530 1.00 88.94 416 ARG A CA 1
ATOM 3053 C C . ARG A 1 416 ? -7.555 -20.173 14.484 1.00 88.94 416 ARG A C 1
ATOM 3055 O O . ARG A 1 416 ? -7.169 -19.414 13.604 1.00 88.94 416 ARG A O 1
ATOM 3062 N N . THR A 1 417 ? -6.751 -20.677 15.409 1.00 86.50 417 THR A N 1
ATOM 3063 C CA . THR A 1 417 ? -5.300 -20.446 15.448 1.00 86.50 417 THR A CA 1
ATOM 3064 C C . THR A 1 417 ? -4.574 -21.771 15.557 1.00 86.50 417 THR A C 1
ATOM 3066 O O . THR A 1 417 ? -5.119 -22.715 16.132 1.00 86.50 417 THR A O 1
ATOM 3069 N N . TRP A 1 418 ? -3.331 -21.837 15.093 1.00 82.44 418 TRP A N 1
ATOM 3070 C CA . TRP A 1 418 ? -2.452 -22.943 15.458 1.00 82.44 418 TRP A CA 1
ATOM 3071 C C . TRP A 1 418 ? -2.008 -22.809 16.917 1.00 82.44 418 TRP A C 1
ATOM 3073 O O . TRP A 1 418 ? -1.785 -21.707 17.423 1.00 82.44 418 TRP A O 1
ATOM 3083 N N . ILE A 1 419 ? -1.950 -23.937 17.613 1.00 79.06 419 ILE A N 1
ATOM 3084 C CA . ILE A 1 419 ? -1.289 -24.096 18.901 1.00 79.06 419 ILE A CA 1
ATOM 3085 C C . ILE A 1 419 ? -0.087 -24.973 18.604 1.00 79.06 419 ILE A C 1
ATOM 3087 O O . ILE A 1 419 ? -0.256 -26.165 18.338 1.00 79.06 419 ILE A O 1
ATOM 3091 N N . ASP A 1 420 ? 1.096 -24.366 18.632 1.00 76.44 420 ASP A N 1
ATOM 3092 C CA . ASP A 1 420 ? 2.343 -25.104 18.494 1.00 76.44 420 ASP A CA 1
ATOM 3093 C C . ASP A 1 420 ? 2.485 -26.051 19.690 1.00 76.44 420 ASP A C 1
ATOM 3095 O O . ASP A 1 420 ? 2.490 -25.634 20.854 1.00 76.44 420 ASP A O 1
ATOM 3099 N N . GLN A 1 421 ? 2.514 -27.346 19.397 1.00 76.62 421 GLN A N 1
ATOM 3100 C CA . GLN A 1 421 ? 2.763 -28.393 20.387 1.00 76.62 421 GLN A CA 1
ATOM 3101 C C . GLN A 1 421 ? 4.001 -29.204 20.023 1.00 76.62 421 GLN A C 1
ATOM 3103 O O . GLN A 1 421 ? 4.222 -30.282 20.581 1.00 76.62 421 GLN A O 1
ATOM 3108 N N . SER A 1 422 ? 4.803 -28.699 19.090 1.00 69.00 422 SER A N 1
ATOM 3109 C CA . SER A 1 422 ? 6.022 -29.333 18.639 1.00 69.00 422 SER A CA 1
ATOM 3110 C C . SER A 1 422 ? 7.080 -29.213 19.734 1.00 69.00 422 SER A C 1
ATOM 3112 O O . SER A 1 422 ? 7.564 -28.122 20.023 1.00 69.00 422 SER A O 1
ATOM 3114 N N . PRO A 1 423 ? 7.490 -30.330 20.370 1.00 58.69 423 PRO A N 1
ATOM 3115 C CA . PRO A 1 423 ? 8.529 -30.282 21.395 1.00 58.69 423 PRO A CA 1
ATOM 3116 C C . PRO A 1 423 ? 9.901 -29.927 20.801 1.00 58.69 423 PRO A C 1
ATOM 3118 O O . PRO A 1 423 ? 10.812 -29.573 21.544 1.00 58.69 423 PRO A O 1
ATOM 3121 N N . VAL A 1 424 ? 10.044 -30.041 19.473 1.00 59.94 424 VAL A N 1
ATOM 3122 C CA . VAL A 1 424 ? 11.199 -29.597 18.692 1.00 59.94 424 VAL A CA 1
ATOM 3123 C C . VAL A 1 424 ? 10.682 -29.081 17.337 1.00 59.94 424 VAL A C 1
ATOM 3125 O O . VAL A 1 424 ? 10.267 -29.902 16.516 1.00 59.94 424 VAL A O 1
ATOM 3128 N N . PRO A 1 425 ? 10.683 -27.760 17.081 1.00 55.19 425 PRO A N 1
ATOM 3129 C CA . PRO A 1 425 ? 10.280 -27.202 15.785 1.00 55.19 425 PRO A CA 1
ATOM 3130 C C . PRO A 1 425 ? 11.138 -27.733 14.623 1.00 55.19 425 PRO A C 1
ATOM 3132 O O . PRO A 1 425 ? 10.634 -27.910 13.511 1.00 55.19 425 PRO A O 1
ATOM 3135 N N . ASP A 1 426 ? 12.400 -28.078 14.921 1.00 55.12 426 ASP A N 1
ATOM 3136 C CA . ASP A 1 426 ? 13.394 -28.643 14.006 1.00 55.12 426 ASP A CA 1
ATOM 3137 C C . ASP A 1 426 ? 13.822 -30.058 14.423 1.00 55.12 426 ASP A C 1
ATOM 3139 O O . ASP A 1 426 ? 14.695 -30.210 15.287 1.00 55.12 426 ASP A O 1
ATOM 3143 N N . PRO A 1 427 ? 13.282 -31.140 13.835 1.00 51.56 427 PRO A N 1
ATOM 3144 C CA . PRO A 1 427 ? 13.914 -32.441 14.009 1.00 51.56 427 PRO A CA 1
ATOM 3145 C C . PRO A 1 427 ? 15.387 -32.330 13.562 1.00 51.56 427 PRO A C 1
ATOM 3147 O O . PRO A 1 427 ? 15.651 -31.754 12.507 1.00 51.56 427 PRO A O 1
ATOM 3150 N N . PRO A 1 428 ? 16.356 -32.835 14.349 1.00 50.56 428 PRO A N 1
ATOM 3151 C CA . PRO A 1 428 ? 17.771 -32.597 14.093 1.00 50.56 428 PRO A CA 1
ATOM 3152 C C . PRO A 1 428 ? 18.152 -33.027 12.676 1.00 50.56 428 PRO A C 1
ATOM 3154 O O . PRO A 1 428 ? 17.911 -34.173 12.285 1.00 50.56 428 PRO A O 1
ATOM 3157 N N . VAL A 1 429 ? 18.776 -32.115 11.925 1.00 53.16 429 VAL A N 1
ATOM 3158 C CA . VAL A 1 429 ? 19.340 -32.412 10.606 1.00 53.16 429 VAL A CA 1
ATOM 3159 C C . VAL A 1 429 ? 20.361 -33.548 10.770 1.00 53.16 429 VAL A C 1
ATOM 3161 O O . VAL A 1 429 ? 21.288 -33.423 11.584 1.00 53.16 429 VAL A O 1
ATOM 3164 N N . PRO A 1 430 ? 20.226 -34.678 10.047 1.00 52.03 430 PRO A N 1
ATOM 3165 C CA . PRO A 1 430 ? 21.183 -35.773 10.138 1.00 52.03 430 PRO A CA 1
ATOM 3166 C C . PRO A 1 430 ? 22.585 -35.284 9.753 1.00 52.03 430 PRO A C 1
ATOM 3168 O O . PRO A 1 430 ? 22.846 -34.998 8.590 1.00 52.03 430 PRO A O 1
ATOM 3171 N N . GLY A 1 431 ? 23.487 -35.188 10.735 1.00 60.66 431 GLY A N 1
ATOM 3172 C CA . GLY A 1 431 ? 24.886 -34.801 10.524 1.00 60.66 431 GLY A CA 1
ATOM 3173 C C . GLY A 1 431 ? 25.373 -33.609 11.347 1.00 60.66 431 GLY A C 1
ATOM 3174 O O . GLY A 1 431 ? 26.584 -33.456 11.470 1.00 60.66 431 GLY A O 1
ATOM 3175 N N . CYS A 1 432 ? 24.484 -32.820 11.967 1.00 63.22 432 CYS A N 1
ATOM 3176 C CA . CYS A 1 432 ? 24.904 -31.600 12.660 1.00 63.22 432 CYS A CA 1
ATOM 3177 C C . CYS A 1 432 ? 24.115 -31.293 13.946 1.00 63.22 432 CYS A C 1
ATOM 3179 O O . CYS A 1 432 ? 23.182 -30.494 13.962 1.00 63.22 432 CYS A O 1
ATOM 3181 N N . GLN A 1 433 ? 24.492 -31.929 15.063 1.00 67.88 433 GLN A N 1
ATOM 3182 C CA . GLN A 1 433 ? 23.755 -31.790 16.332 1.00 67.88 433 GLN A CA 1
ATOM 3183 C C . GLN A 1 433 ? 23.909 -30.420 17.011 1.00 67.88 433 GLN A C 1
ATOM 3185 O O . GLN A 1 433 ? 23.020 -30.024 17.758 1.00 67.88 433 GLN A O 1
ATOM 3190 N N . VAL A 1 434 ? 24.998 -29.690 16.740 1.00 70.50 434 VAL A N 1
ATOM 3191 C CA . VAL A 1 434 ? 25.256 -28.349 17.305 1.00 70.50 434 VAL A CA 1
ATOM 3192 C C . VAL A 1 434 ? 24.206 -27.340 16.845 1.00 70.50 434 VAL A C 1
ATOM 3194 O O . VAL A 1 434 ? 23.860 -26.416 17.576 1.00 70.50 434 VAL A O 1
ATOM 3197 N N . CYS A 1 435 ? 23.623 -27.544 15.667 1.00 64.62 435 CYS A N 1
ATOM 3198 C CA . CYS A 1 435 ? 22.646 -26.602 15.154 1.00 64.62 435 CYS A CA 1
ATOM 3199 C C . CYS A 1 435 ? 21.320 -26.622 15.928 1.00 64.62 435 CYS A C 1
ATOM 3201 O O . CYS A 1 435 ? 20.660 -25.590 16.030 1.00 64.62 435 CYS A O 1
ATOM 3203 N N . ALA A 1 436 ? 20.957 -27.742 16.565 1.00 64.00 436 ALA A N 1
ATOM 3204 C CA . ALA A 1 436 ? 19.781 -27.810 17.438 1.00 64.00 436 ALA A CA 1
ATOM 3205 C C . ALA A 1 436 ? 19.899 -26.923 18.696 1.00 64.00 436 ALA A C 1
ATOM 3207 O O . ALA A 1 436 ? 18.911 -26.738 19.399 1.00 64.00 436 ALA A O 1
ATOM 3208 N N . SER A 1 437 ? 21.095 -26.397 18.990 1.00 71.44 437 SER A N 1
ATOM 3209 C CA . SER A 1 437 ? 21.331 -25.448 20.081 1.00 71.44 437 SER A CA 1
ATOM 3210 C C . SER A 1 437 ? 21.456 -23.990 19.640 1.00 71.44 437 SER A C 1
ATOM 3212 O O . SER A 1 437 ? 21.700 -23.153 20.503 1.00 71.44 437 SER A O 1
ATOM 3214 N N . CYS A 1 438 ? 21.289 -23.670 18.350 1.00 70.19 438 CYS A N 1
ATOM 3215 C CA . CYS A 1 438 ? 21.294 -22.272 17.920 1.00 70.19 438 CYS A CA 1
ATOM 3216 C C . CYS A 1 438 ? 20.050 -21.558 18.447 1.00 70.19 438 CYS A C 1
ATOM 3218 O O . CYS A 1 438 ? 18.935 -22.076 18.342 1.00 70.19 438 CYS A O 1
ATOM 3220 N N . THR A 1 439 ? 20.233 -20.371 19.011 1.00 65.62 439 THR A N 1
ATOM 3221 C CA . THR A 1 439 ? 19.155 -19.589 19.621 1.00 65.62 439 THR A CA 1
ATOM 3222 C C . THR A 1 439 ? 19.139 -18.157 19.100 1.00 65.62 439 THR A C 1
ATOM 3224 O O . THR A 1 439 ? 20.150 -17.615 18.660 1.00 65.62 439 THR A O 1
ATOM 3227 N N . GLY A 1 440 ? 17.964 -17.524 19.147 1.00 69.38 440 GLY A N 1
ATOM 3228 C CA . GLY A 1 440 ? 17.816 -16.115 18.787 1.00 69.38 440 GLY A CA 1
ATOM 3229 C C . GLY A 1 440 ? 18.183 -15.818 17.328 1.00 69.38 440 GLY A C 1
ATOM 3230 O O . GLY A 1 440 ? 17.515 -16.288 16.412 1.00 69.38 440 GLY A O 1
ATOM 3231 N N . VAL A 1 441 ? 19.220 -14.999 17.143 1.00 66.62 441 VAL A N 1
ATOM 3232 C CA . VAL A 1 441 ? 19.709 -14.451 15.858 1.00 66.62 441 VAL A CA 1
ATOM 3233 C C . VAL A 1 441 ? 20.864 -15.260 15.255 1.00 66.62 441 VAL A C 1
ATOM 3235 O O . VAL A 1 441 ? 21.484 -14.861 14.270 1.00 66.62 441 VAL A O 1
ATOM 3238 N N . GLU A 1 442 ? 21.174 -16.410 15.843 1.00 74.56 442 GLU A N 1
ATOM 3239 C CA . GLU A 1 442 ? 22.125 -17.356 15.280 1.00 74.56 442 GLU A CA 1
ATOM 3240 C C . GLU A 1 442 ? 21.496 -18.088 14.087 1.00 74.56 442 GLU A C 1
ATOM 3242 O O . GLU A 1 442 ? 20.388 -18.620 14.171 1.00 74.56 442 GLU A O 1
ATOM 3247 N N . ARG A 1 443 ? 22.224 -18.177 12.972 1.00 72.00 443 ARG A N 1
ATOM 3248 C CA . ARG A 1 443 ? 21.924 -19.110 11.882 1.00 72.00 443 ARG A CA 1
ATOM 3249 C C . ARG A 1 443 ? 22.829 -20.332 11.992 1.00 72.00 443 ARG A C 1
ATOM 3251 O O . ARG A 1 443 ? 23.992 -20.226 12.374 1.00 72.00 443 ARG A O 1
ATOM 3258 N N . CYS A 1 444 ? 22.314 -21.500 11.633 1.00 68.19 444 CYS A N 1
ATOM 3259 C CA . CYS A 1 444 ? 23.158 -22.684 11.519 1.00 68.19 444 CYS A CA 1
ATOM 3260 C C . CYS A 1 444 ? 23.996 -22.580 10.242 1.00 68.19 444 CYS A C 1
ATOM 3262 O O . CYS A 1 444 ? 23.456 -22.458 9.141 1.00 68.19 444 CYS A O 1
ATOM 3264 N N . ASP A 1 445 ? 25.313 -22.648 10.389 1.00 73.88 445 ASP A N 1
ATOM 3265 C CA . ASP A 1 445 ? 26.211 -22.936 9.283 1.00 73.88 445 ASP A CA 1
ATOM 3266 C C . ASP A 1 445 ? 26.329 -24.459 9.148 1.00 73.88 445 ASP A C 1
ATOM 3268 O O . ASP A 1 445 ? 26.948 -25.131 9.980 1.00 73.88 445 ASP A O 1
ATOM 3272 N N . LEU A 1 446 ? 25.684 -25.004 8.114 1.00 65.56 446 LEU A N 1
ATOM 3273 C CA . LEU A 1 446 ? 25.658 -26.443 7.851 1.00 65.56 446 LEU A CA 1
ATOM 3274 C C . LEU A 1 446 ? 27.021 -26.987 7.393 1.00 65.56 446 LEU A C 1
ATOM 3276 O O . LEU A 1 446 ? 27.271 -28.178 7.572 1.00 65.56 446 LEU A O 1
ATOM 3280 N N . ASP A 1 447 ? 27.903 -26.139 6.856 1.00 68.69 447 ASP A N 1
ATOM 3281 C CA . ASP A 1 447 ? 29.241 -26.535 6.408 1.00 68.69 447 ASP A CA 1
ATOM 3282 C C . ASP A 1 447 ? 30.231 -26.559 7.582 1.00 68.69 447 ASP A C 1
ATOM 3284 O O . ASP A 1 447 ? 31.045 -27.477 7.708 1.00 68.69 447 ASP A O 1
ATOM 3288 N N . ALA A 1 448 ? 30.148 -25.566 8.472 1.00 73.00 448 ALA A N 1
ATOM 3289 C CA . ALA A 1 448 ? 31.001 -25.460 9.659 1.00 73.00 448 ALA A CA 1
ATOM 3290 C C . ALA A 1 448 ? 30.478 -26.254 10.868 1.00 73.00 448 ALA A C 1
ATOM 3292 O O . ALA A 1 448 ? 31.200 -26.445 11.849 1.00 73.00 448 ALA A O 1
ATOM 3293 N N . CYS A 1 449 ? 29.228 -26.707 10.814 1.00 75.56 449 CYS A N 1
ATOM 3294 C CA . CYS A 1 449 ? 28.517 -27.306 11.931 1.00 75.56 449 CYS A CA 1
ATOM 3295 C C . CYS A 1 449 ? 28.532 -26.468 13.217 1.00 75.56 449 CYS A C 1
ATOM 3297 O O . CYS A 1 449 ? 28.763 -26.972 14.321 1.00 75.56 449 CYS A O 1
ATOM 3299 N N . ALA A 1 450 ? 28.280 -25.171 13.062 1.00 77.88 450 ALA A N 1
ATOM 3300 C CA . ALA A 1 450 ? 28.315 -24.197 14.141 1.00 77.88 450 ALA A CA 1
ATOM 3301 C C . ALA A 1 450 ? 27.165 -23.193 14.019 1.00 77.88 450 ALA A C 1
ATOM 3303 O O . ALA A 1 450 ? 26.667 -22.919 12.927 1.00 77.88 450 ALA A O 1
ATOM 3304 N N . CYS A 1 451 ? 26.767 -22.622 15.152 1.00 74.38 451 CYS A N 1
ATOM 3305 C CA . CYS A 1 451 ? 25.908 -21.448 15.180 1.00 74.38 451 CYS A CA 1
ATOM 3306 C C . CYS A 1 451 ? 26.759 -20.230 14.815 1.00 74.38 451 CYS A C 1
ATOM 3308 O O . CYS A 1 451 ? 27.784 -19.973 15.447 1.00 74.38 451 CYS A O 1
ATOM 3310 N N . VAL A 1 452 ? 26.372 -19.520 13.760 1.00 81.12 452 VAL A N 1
ATOM 3311 C CA . VAL A 1 452 ? 27.032 -18.291 13.318 1.00 81.12 452 VAL A CA 1
ATOM 3312 C C . VAL A 1 452 ? 26.048 -17.139 13.408 1.00 81.12 452 VAL A C 1
ATOM 3314 O O . VAL A 1 452 ? 24.861 -17.296 13.139 1.00 81.12 452 VAL A O 1
ATOM 3317 N N . CYS A 1 453 ? 26.535 -15.970 13.795 1.00 79.00 453 CYS A N 1
ATOM 3318 C CA . CYS A 1 453 ? 25.679 -14.809 13.970 1.00 79.00 453 CYS A CA 1
ATOM 3319 C C . CYS A 1 453 ? 25.222 -14.222 12.641 1.00 79.00 453 CYS A C 1
ATOM 3321 O O . CYS A 1 453 ? 26.046 -13.941 11.769 1.00 79.00 453 CYS A O 1
ATOM 3323 N N . ASP A 1 454 ? 23.913 -14.010 12.515 1.00 67.81 454 ASP A N 1
ATOM 3324 C CA . ASP A 1 454 ? 23.314 -13.254 11.421 1.00 67.81 454 ASP A CA 1
ATOM 3325 C C . ASP A 1 454 ? 23.351 -11.766 11.816 1.00 67.81 454 ASP A C 1
ATOM 3327 O O . ASP A 1 454 ? 22.594 -11.293 12.664 1.00 67.81 454 ASP A O 1
ATOM 3331 N N . GLY A 1 455 ? 24.383 -11.070 11.340 1.00 59.88 455 GLY A N 1
ATOM 3332 C CA . GLY A 1 455 ? 24.919 -9.856 11.962 1.00 59.88 455 GLY A CA 1
ATOM 3333 C C . GLY A 1 455 ? 24.273 -8.536 11.553 1.00 59.88 455 GLY A C 1
ATOM 3334 O O . GLY A 1 455 ? 25.010 -7.614 11.220 1.00 59.88 455 GLY A O 1
ATOM 3335 N N . GLU A 1 456 ? 22.946 -8.413 11.599 1.00 58.81 456 GLU A N 1
ATOM 3336 C CA . GLU A 1 456 ? 22.254 -7.160 11.235 1.00 58.81 456 GLU A CA 1
ATOM 3337 C C . GLU A 1 456 ? 21.107 -6.781 12.189 1.00 58.81 456 GLU A C 1
ATOM 3339 O O . GLU A 1 456 ? 20.059 -6.293 11.771 1.00 58.81 456 GLU A O 1
ATOM 3344 N N . LEU A 1 457 ? 21.283 -6.969 13.501 1.00 61.75 457 LEU A N 1
ATOM 3345 C CA . LEU A 1 457 ? 20.342 -6.403 14.472 1.00 61.75 457 LEU A CA 1
ATOM 3346 C C . LEU A 1 457 ? 20.764 -4.977 14.862 1.00 61.75 457 LEU A C 1
ATOM 3348 O O . LEU A 1 457 ? 21.841 -4.771 15.424 1.00 61.75 457 LEU A O 1
ATOM 3352 N N . SER A 1 458 ? 19.905 -3.982 14.615 1.00 73.94 458 SER A N 1
ATOM 3353 C CA . SER A 1 458 ? 20.096 -2.629 15.150 1.00 73.94 458 SER A CA 1
ATOM 3354 C C . SER A 1 458 ? 19.767 -2.610 16.644 1.00 73.94 458 SER A C 1
ATOM 3356 O O . SER A 1 458 ? 18.623 -2.847 17.038 1.00 73.94 458 SER A O 1
ATOM 3358 N N . CYS A 1 459 ? 20.759 -2.326 17.483 1.00 77.12 459 CYS A N 1
ATOM 3359 C CA . CYS A 1 459 ? 20.571 -2.249 18.928 1.00 77.12 459 CYS A CA 1
ATOM 3360 C C . CYS A 1 459 ? 19.893 -0.940 19.351 1.00 77.12 459 CYS A C 1
ATOM 3362 O O . CYS A 1 459 ? 20.108 0.111 18.748 1.00 77.12 459 CYS A O 1
ATOM 3364 N N . ALA A 1 460 ? 19.076 -1.003 20.406 1.00 73.88 460 ALA A N 1
ATOM 3365 C CA . ALA A 1 460 ? 18.504 0.189 21.026 1.00 73.88 460 ALA A CA 1
ATOM 3366 C C . ALA A 1 460 ? 19.611 1.110 21.579 1.00 73.88 460 ALA A C 1
ATOM 3368 O O . ALA A 1 460 ? 20.710 0.653 21.896 1.00 73.88 460 ALA A O 1
ATOM 3369 N N . ALA A 1 461 ? 19.317 2.405 21.729 1.00 70.38 461 ALA A N 1
ATOM 3370 C CA . ALA A 1 461 ? 20.261 3.367 22.300 1.00 70.38 461 ALA A CA 1
ATOM 3371 C C . ALA A 1 461 ? 20.781 2.896 23.674 1.00 70.38 461 ALA A C 1
ATOM 3373 O O . ALA A 1 461 ? 19.999 2.458 24.518 1.00 70.38 461 ALA A O 1
ATOM 3374 N N . GLY A 1 462 ? 22.099 2.975 23.888 1.00 73.94 462 GLY A N 1
ATOM 3375 C CA . GLY A 1 462 ? 22.772 2.427 25.074 1.00 73.94 462 GLY A CA 1
ATOM 3376 C C . GLY A 1 462 ? 23.305 0.999 24.903 1.00 73.94 462 GLY A C 1
ATOM 3377 O O . GLY A 1 462 ? 24.018 0.510 25.776 1.00 73.94 462 GLY A O 1
ATOM 3378 N N . TYR A 1 463 ? 23.003 0.335 23.784 1.00 83.12 463 TYR A N 1
ATOM 3379 C CA . TYR A 1 463 ? 23.461 -1.017 23.472 1.00 83.12 463 TYR A CA 1
ATOM 3380 C C . TYR A 1 463 ? 24.220 -1.044 22.143 1.00 83.12 463 TYR A C 1
ATOM 3382 O O . TYR A 1 463 ? 23.887 -0.323 21.203 1.00 83.12 463 TYR A O 1
ATOM 3390 N N . ARG A 1 464 ? 25.216 -1.924 22.041 1.00 85.69 464 ARG A N 1
ATOM 3391 C CA . ARG A 1 464 ? 25.966 -2.198 20.810 1.00 85.69 464 ARG A CA 1
ATOM 3392 C C . ARG A 1 464 ? 25.884 -3.670 20.448 1.00 85.69 464 ARG A C 1
ATOM 3394 O O . ARG A 1 464 ? 25.743 -4.527 21.315 1.00 85.69 464 ARG A O 1
ATOM 3401 N N . TRP A 1 465 ? 26.027 -3.962 19.166 1.00 83.62 465 TRP A N 1
ATOM 3402 C CA . TRP A 1 465 ? 26.107 -5.336 18.696 1.00 83.62 465 TRP A CA 1
ATOM 3403 C C . TRP A 1 465 ? 27.435 -5.986 19.110 1.00 83.62 465 TRP A C 1
ATOM 3405 O O . TRP A 1 465 ? 28.501 -5.397 18.920 1.00 83.62 465 TRP A O 1
ATOM 3415 N N . ASP A 1 466 ? 27.372 -7.209 19.637 1.00 79.25 466 ASP A N 1
ATOM 3416 C CA . ASP A 1 466 ? 28.531 -8.050 19.932 1.00 79.25 466 ASP A CA 1
ATOM 3417 C C . ASP A 1 466 ? 28.420 -9.386 19.189 1.00 79.25 466 ASP A C 1
ATOM 3419 O O . ASP A 1 466 ? 27.510 -10.186 19.417 1.00 79.25 466 ASP A O 1
ATOM 3423 N N . ALA A 1 467 ? 29.377 -9.633 18.294 1.00 73.00 467 ALA A N 1
ATOM 3424 C CA . ALA A 1 467 ? 29.417 -10.841 17.476 1.00 73.00 467 ALA A CA 1
ATOM 3425 C C . ALA A 1 467 ? 29.834 -12.103 18.256 1.00 73.00 467 ALA A C 1
ATOM 3427 O O . ALA A 1 467 ? 29.614 -13.209 17.773 1.00 73.00 467 ALA A O 1
ATOM 3428 N N . GLY A 1 468 ? 30.447 -11.961 19.434 1.00 74.31 468 GLY A N 1
ATOM 3429 C CA . GLY A 1 468 ? 30.826 -13.074 20.305 1.00 74.31 468 GLY A CA 1
ATOM 3430 C C . GLY A 1 468 ? 29.677 -13.579 21.179 1.00 74.31 468 GLY A C 1
ATOM 3431 O O . GLY A 1 468 ? 29.670 -14.753 21.538 1.00 74.31 468 GLY A O 1
ATOM 3432 N N . VAL A 1 469 ? 28.709 -12.714 21.500 1.00 74.62 469 VAL A N 1
ATOM 3433 C CA . VAL A 1 469 ? 27.494 -13.064 22.269 1.00 74.62 469 VAL A CA 1
ATOM 3434 C C . VAL A 1 469 ? 26.254 -13.170 21.373 1.00 74.62 469 VAL A C 1
ATOM 3436 O O . VAL A 1 469 ? 25.194 -13.590 21.826 1.00 74.62 469 VAL A O 1
ATOM 3439 N N . CYS A 1 470 ? 26.386 -12.828 20.091 1.00 74.12 470 CYS A N 1
ATOM 3440 C CA . CYS A 1 470 ? 25.302 -12.876 19.118 1.00 74.12 470 CYS A CA 1
ATOM 3441 C C . CYS A 1 470 ? 24.087 -12.035 19.527 1.00 74.12 470 CYS A C 1
ATOM 3443 O O . CYS A 1 470 ? 22.946 -12.493 19.509 1.00 74.12 470 CYS A O 1
ATOM 3445 N N . GLY A 1 471 ? 24.331 -10.797 19.956 1.00 82.00 471 GLY A N 1
ATOM 3446 C CA . GLY A 1 471 ? 23.263 -9.948 20.462 1.00 82.00 471 GLY A CA 1
ATOM 3447 C C . GLY A 1 471 ? 23.703 -8.540 20.825 1.00 82.00 471 GLY A C 1
ATOM 3448 O O . GLY A 1 471 ? 24.868 -8.164 20.702 1.00 82.00 471 GLY A O 1
ATOM 3449 N N . CYS A 1 472 ? 22.734 -7.756 21.288 1.00 82.44 472 CYS A N 1
ATOM 3450 C CA . CYS A 1 472 ? 22.968 -6.414 21.795 1.00 82.44 472 CYS A CA 1
ATOM 3451 C C . CYS A 1 472 ? 23.473 -6.481 23.235 1.00 82.44 472 CYS A C 1
ATOM 3453 O O . CYS A 1 472 ? 22.735 -6.859 24.144 1.00 82.44 472 CYS A O 1
ATOM 3455 N N . VAL A 1 473 ? 24.729 -6.104 23.439 1.00 87.06 473 VAL A N 1
ATOM 3456 C CA . VAL A 1 473 ? 25.335 -5.956 24.764 1.00 87.06 473 VAL A CA 1
ATOM 3457 C C . VAL A 1 473 ? 25.321 -4.492 25.166 1.00 87.06 473 VAL A C 1
ATOM 3459 O O . VAL A 1 473 ? 25.283 -3.604 24.313 1.00 87.06 473 VAL A O 1
ATOM 3462 N N . CYS A 1 474 ? 25.350 -4.226 26.468 1.00 88.00 474 CYS A N 1
ATOM 3463 C CA . CYS A 1 474 ? 25.396 -2.855 26.944 1.00 88.00 474 CYS A CA 1
ATOM 3464 C C . CYS A 1 474 ? 26.646 -2.134 26.427 1.00 88.00 474 CYS A C 1
ATOM 3466 O O . CYS A 1 474 ? 27.762 -2.645 26.5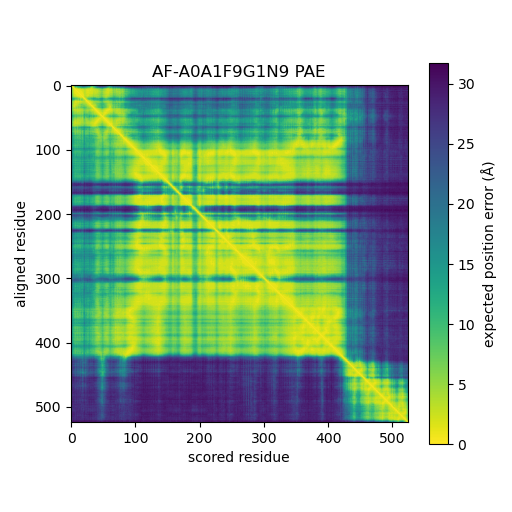42 1.00 88.00 474 CYS A O 1
ATOM 3468 N N . ASP A 1 475 ? 26.470 -0.929 25.892 1.00 88.06 475 ASP A N 1
ATOM 3469 C CA . ASP A 1 475 ? 27.572 -0.043 25.555 1.00 88.06 475 ASP A CA 1
ATOM 3470 C C . ASP A 1 475 ? 27.711 1.023 26.637 1.00 88.06 475 ASP A C 1
ATOM 3472 O O . ASP A 1 475 ? 27.255 2.158 26.485 1.00 88.06 475 ASP A O 1
ATOM 3476 N N . ALA A 1 476 ? 28.346 0.650 27.750 1.00 81.88 476 ALA A N 1
ATOM 3477 C CA . ALA A 1 476 ? 28.514 1.528 28.906 1.00 81.88 476 ALA A CA 1
ATOM 3478 C C . ALA A 1 476 ? 29.224 2.853 28.575 1.00 81.88 476 ALA A C 1
ATOM 3480 O O . ALA A 1 476 ? 29.001 3.847 29.258 1.00 81.88 476 ALA A O 1
ATOM 3481 N N . GLY A 1 477 ? 30.026 2.901 27.504 1.00 78.94 477 GLY A N 1
ATOM 3482 C CA . GLY A 1 477 ? 30.644 4.140 27.020 1.00 78.94 477 GLY A CA 1
ATOM 3483 C C . GLY A 1 477 ? 29.670 5.103 26.328 1.00 78.94 477 GLY A C 1
ATOM 3484 O O . GLY A 1 477 ? 29.958 6.293 26.235 1.00 78.94 477 GLY A O 1
ATOM 3485 N N . SER A 1 478 ? 28.523 4.604 25.861 1.00 80.06 478 SER A N 1
ATOM 3486 C CA . SER A 1 478 ? 27.443 5.398 25.259 1.00 80.06 478 SER A CA 1
ATOM 3487 C C . SER A 1 478 ? 26.373 5.826 26.269 1.00 80.06 478 SER A C 1
ATOM 3489 O O . SER A 1 478 ? 25.577 6.724 25.982 1.00 80.06 478 SER A O 1
ATOM 3491 N N . LEU A 1 479 ? 26.359 5.215 27.460 1.00 78.06 479 LEU A N 1
ATOM 3492 C CA . LEU A 1 479 ? 25.528 5.652 28.574 1.00 78.06 479 LEU A CA 1
ATOM 3493 C C . LEU A 1 479 ? 26.072 7.001 29.061 1.00 78.06 479 LEU A C 1
ATOM 3495 O O . LEU A 1 479 ? 27.059 7.068 29.789 1.00 78.06 479 LEU A O 1
ATOM 3499 N N . ALA A 1 480 ? 25.447 8.091 28.613 1.00 81.56 480 ALA A N 1
ATOM 3500 C CA . ALA A 1 480 ? 25.797 9.466 28.965 1.00 81.56 480 ALA A CA 1
ATOM 3501 C C . ALA A 1 480 ? 25.419 9.797 30.425 1.00 81.56 480 ALA A C 1
ATOM 3503 O O . ALA A 1 480 ? 24.590 10.669 30.682 1.00 81.56 480 ALA A O 1
ATOM 3504 N N . CYS A 1 481 ? 25.993 9.064 31.380 1.00 83.75 481 CYS A N 1
ATOM 3505 C CA . CYS A 1 481 ? 25.768 9.268 32.804 1.00 83.75 481 CYS A CA 1
ATOM 3506 C C . CYS A 1 481 ? 26.285 10.640 33.238 1.00 83.75 481 CYS A C 1
ATOM 3508 O O . CYS A 1 481 ? 27.357 11.078 32.817 1.00 83.75 481 CYS A O 1
ATOM 3510 N N . ASP A 1 482 ? 25.511 11.320 34.081 1.00 81.62 482 ASP A N 1
ATOM 3511 C CA . ASP A 1 482 ? 25.954 12.561 34.707 1.00 81.62 482 ASP A CA 1
ATOM 3512 C C . ASP A 1 482 ? 27.065 12.310 35.746 1.00 81.62 482 ASP A C 1
ATOM 3514 O O . ASP A 1 482 ? 27.394 11.173 36.079 1.00 81.62 482 ASP A O 1
ATOM 3518 N N . GLU A 1 483 ? 27.637 13.385 36.291 1.00 81.88 483 GLU A N 1
ATOM 3519 C CA . GLU A 1 483 ? 28.756 13.324 37.247 1.00 81.88 483 GLU A CA 1
ATOM 3520 C C . GLU A 1 483 ? 28.436 12.571 38.557 1.00 81.88 483 GLU A C 1
ATOM 3522 O O . GLU A 1 483 ? 29.349 12.256 39.322 1.00 81.88 483 GLU A O 1
ATOM 3527 N N . THR A 1 484 ? 27.160 12.290 38.841 1.00 80.94 484 THR A N 1
ATOM 3528 C CA . THR A 1 484 ? 26.710 11.627 40.075 1.00 80.94 484 THR A CA 1
ATOM 3529 C C . THR A 1 484 ? 26.387 10.145 39.901 1.00 80.94 484 THR A C 1
ATOM 3531 O O . THR A 1 484 ? 26.230 9.444 40.904 1.00 80.94 484 THR A O 1
ATOM 3534 N N . HIS A 1 485 ? 26.347 9.647 38.663 1.00 87.81 485 HIS A N 1
ATOM 3535 C CA . HIS A 1 485 ? 26.064 8.250 38.346 1.00 87.81 485 HIS A CA 1
ATOM 3536 C C . HIS A 1 485 ? 27.258 7.573 37.666 1.00 87.81 485 HIS A C 1
ATOM 3538 O O . HIS A 1 485 ? 28.044 8.195 36.956 1.00 87.81 485 HIS A O 1
ATOM 3544 N N . VAL A 1 486 ? 27.374 6.262 37.852 1.00 88.19 486 VAL A N 1
ATOM 3545 C CA . VAL A 1 486 ? 28.355 5.419 37.166 1.00 88.19 486 VAL A CA 1
ATOM 3546 C C . VAL A 1 486 ? 27.603 4.451 36.264 1.00 88.19 486 VAL A C 1
ATOM 3548 O O . VAL A 1 486 ? 26.572 3.901 36.655 1.00 88.19 486 VAL A O 1
ATOM 3551 N N . ALA A 1 487 ? 28.101 4.267 35.043 1.00 86.81 487 ALA A N 1
ATOM 3552 C CA . ALA A 1 487 ? 27.556 3.278 34.125 1.00 86.81 487 ALA A CA 1
ATOM 3553 C C . ALA A 1 487 ? 27.758 1.869 34.700 1.00 86.81 487 ALA A C 1
ATOM 3555 O O . ALA A 1 487 ? 28.879 1.481 35.031 1.00 86.81 487 ALA A O 1
ATOM 3556 N N . ASP A 1 488 ? 26.672 1.109 34.808 1.00 84.19 488 ASP A N 1
ATOM 3557 C CA . ASP A 1 488 ? 26.696 -0.293 35.209 1.00 84.19 488 ASP A CA 1
ATOM 3558 C C . ASP A 1 488 ? 26.409 -1.173 33.989 1.00 84.19 488 ASP A C 1
ATOM 3560 O O . ASP A 1 488 ? 25.328 -1.109 33.402 1.00 84.19 488 ASP A O 1
ATOM 3564 N N . GLU A 1 489 ? 27.389 -1.988 33.592 1.00 81.62 489 GLU A N 1
ATOM 3565 C CA . GLU A 1 489 ? 27.277 -2.881 32.430 1.00 81.62 489 GLU A CA 1
ATOM 3566 C C . GLU A 1 489 ? 26.229 -3.989 32.630 1.00 81.62 489 GLU A C 1
ATOM 3568 O O . GLU A 1 489 ? 25.646 -4.457 31.654 1.00 81.62 489 GLU A O 1
ATOM 3573 N N . GLY A 1 490 ? 25.966 -4.403 33.875 1.00 79.38 490 GLY A N 1
ATOM 3574 C CA . GLY A 1 490 ? 25.026 -5.480 34.192 1.00 79.38 490 GLY A CA 1
ATOM 3575 C C . GLY A 1 490 ? 23.564 -5.033 34.190 1.00 79.38 490 GLY A C 1
ATOM 3576 O O . GLY A 1 490 ? 22.690 -5.781 33.759 1.00 79.38 490 GLY A O 1
ATOM 3577 N N . ALA A 1 491 ? 23.292 -3.812 34.647 1.00 80.00 491 ALA A N 1
ATOM 3578 C CA . ALA A 1 491 ? 21.971 -3.187 34.621 1.00 80.00 491 ALA A CA 1
ATOM 3579 C C . ALA A 1 491 ? 21.714 -2.377 33.340 1.00 80.00 491 ALA A C 1
ATOM 3581 O O . ALA A 1 491 ? 20.589 -1.935 33.115 1.00 80.00 491 ALA A O 1
ATOM 3582 N N . CYS A 1 492 ? 22.759 -2.156 32.538 1.00 83.62 492 CYS A N 1
ATOM 3583 C CA . CYS A 1 492 ? 22.800 -1.237 31.407 1.00 83.62 492 CYS A CA 1
ATOM 3584 C C . CYS A 1 492 ? 22.121 0.109 31.677 1.00 83.62 492 CYS A C 1
ATOM 3586 O O . CYS A 1 492 ? 21.238 0.566 30.948 1.00 83.62 492 CYS A O 1
ATOM 3588 N N . ALA A 1 493 ? 22.521 0.726 32.784 1.00 85.50 493 ALA A N 1
ATOM 3589 C CA . ALA A 1 493 ? 21.950 1.968 33.268 1.00 85.50 493 ALA A CA 1
ATOM 3590 C C . ALA A 1 493 ? 22.999 2.792 34.016 1.00 85.50 493 ALA A C 1
ATOM 3592 O O . ALA A 1 493 ? 24.021 2.280 34.473 1.00 85.50 493 ALA A O 1
ATOM 3593 N N . CYS A 1 494 ? 22.713 4.080 34.174 1.00 86.38 494 CYS A N 1
ATOM 3594 C CA . CYS A 1 494 ? 23.453 4.957 35.068 1.00 86.38 494 CYS A CA 1
ATOM 3595 C C . CYS A 1 494 ? 22.940 4.740 36.493 1.00 86.38 494 CYS A C 1
ATOM 3597 O O . CYS A 1 494 ? 21.798 5.082 36.798 1.00 86.38 494 CYS A O 1
ATOM 3599 N N . LEU A 1 495 ? 23.761 4.141 37.354 1.00 88.44 495 LEU A N 1
ATOM 3600 C CA . LEU A 1 495 ? 23.407 3.840 38.740 1.00 88.44 495 LEU A CA 1
ATOM 3601 C C . LEU A 1 495 ? 24.167 4.741 39.707 1.00 88.44 495 LEU A C 1
ATOM 3603 O O . LEU A 1 495 ? 25.277 5.190 39.422 1.00 88.44 495 LEU A O 1
ATOM 3607 N N . CYS A 1 496 ? 23.592 4.966 40.889 1.00 88.69 496 CYS A N 1
ATOM 3608 C CA . CYS A 1 496 ? 24.344 5.607 41.957 1.00 88.69 496 CYS A CA 1
ATOM 3609 C C . CYS A 1 496 ? 25.519 4.712 42.370 1.00 88.69 496 CYS A C 1
ATOM 3611 O O . CYS A 1 496 ? 25.299 3.542 42.705 1.00 88.69 496 CYS A O 1
ATOM 3613 N N . PRO A 1 497 ? 26.748 5.247 42.417 1.00 84.81 497 PRO A N 1
ATOM 3614 C CA . PRO A 1 497 ? 27.869 4.527 42.992 1.00 84.81 497 PRO A CA 1
ATOM 3615 C C . PRO A 1 497 ? 27.604 4.211 44.467 1.00 84.81 497 PRO A C 1
ATOM 3617 O O . PRO A 1 497 ? 26.811 4.878 45.144 1.00 84.81 497 PRO A O 1
ATOM 3620 N N . ALA A 1 498 ? 28.286 3.184 44.977 1.00 83.94 498 ALA A N 1
ATOM 3621 C CA . ALA A 1 498 ? 28.156 2.770 46.368 1.00 83.94 498 ALA A CA 1
ATOM 3622 C C . ALA A 1 498 ? 28.345 3.969 47.315 1.00 83.94 498 ALA A C 1
ATOM 3624 O O . ALA A 1 498 ? 29.262 4.775 47.152 1.00 83.94 498 ALA A O 1
ATOM 3625 N N . ASN A 1 499 ? 27.424 4.106 48.273 1.00 82.00 499 ASN A N 1
ATOM 3626 C CA . ASN A 1 499 ? 27.393 5.207 49.239 1.00 82.00 499 ASN A CA 1
ATOM 3627 C C . ASN A 1 499 ? 27.476 6.623 48.615 1.00 82.00 499 ASN A C 1
ATOM 3629 O O . ASN A 1 499 ? 28.004 7.543 49.237 1.00 82.00 499 ASN A O 1
ATOM 3633 N N . CYS A 1 500 ? 26.969 6.798 47.386 1.00 85.06 500 CYS A N 1
ATOM 3634 C CA . CYS A 1 500 ? 27.026 8.054 46.633 1.00 85.06 500 CYS A CA 1
ATOM 3635 C C . CYS A 1 500 ? 28.479 8.558 46.479 1.00 85.06 500 CYS A C 1
ATOM 3637 O O . CYS A 1 500 ? 28.764 9.717 46.767 1.00 85.06 500 CYS A O 1
ATOM 3639 N N . ASN A 1 501 ? 29.403 7.678 46.059 1.00 84.19 501 ASN A N 1
ATOM 3640 C CA . ASN A 1 501 ? 30.858 7.924 46.009 1.00 84.19 501 ASN A CA 1
ATOM 3641 C C . ASN A 1 501 ? 31.478 8.182 47.390 1.00 84.19 501 ASN A C 1
ATOM 3643 O O . ASN A 1 501 ? 32.280 9.099 47.559 1.00 84.19 501 ASN A O 1
ATOM 3647 N N . ASP A 1 502 ? 31.083 7.391 48.389 1.00 82.44 502 ASP A N 1
ATOM 3648 C CA . ASP A 1 502 ? 31.533 7.542 49.780 1.00 82.44 502 ASP A CA 1
ATOM 3649 C C . ASP A 1 502 ? 31.259 8.930 50.393 1.00 82.44 502 ASP A C 1
ATOM 3651 O O . ASP A 1 502 ? 31.856 9.302 51.405 1.00 82.44 502 ASP A O 1
ATOM 3655 N N . ALA A 1 503 ? 30.344 9.702 49.799 1.00 83.94 503 ALA A N 1
ATOM 3656 C CA . ALA A 1 503 ? 30.027 11.052 50.243 1.00 83.94 503 ALA A CA 1
ATOM 3657 C C . ALA A 1 503 ? 29.103 11.072 51.467 1.00 83.94 503 ALA A C 1
ATOM 3659 O O . ALA A 1 503 ? 29.120 12.050 52.213 1.00 83.94 503 ALA A O 1
ATOM 3660 N N . CYS A 1 504 ? 28.304 10.021 51.675 1.00 87.81 504 CYS A N 1
ATOM 3661 C CA . CYS A 1 504 ? 27.379 9.973 52.804 1.00 87.81 504 CYS A CA 1
ATOM 3662 C C . CYS A 1 504 ? 28.080 9.470 54.061 1.00 87.81 504 CYS A C 1
ATOM 3664 O O . CYS A 1 504 ? 28.789 8.459 54.024 1.00 87.81 504 CYS A O 1
ATOM 3666 N N . ASP A 1 505 ? 27.833 10.134 55.189 1.00 87.19 505 ASP A N 1
ATOM 3667 C CA . ASP A 1 505 ? 28.302 9.655 56.487 1.00 87.19 505 ASP A CA 1
ATOM 3668 C C . ASP A 1 505 ? 27.559 8.357 56.855 1.00 87.19 505 ASP A C 1
ATOM 3670 O O . ASP A 1 505 ? 26.363 8.401 57.151 1.00 87.19 505 ASP A O 1
ATOM 3674 N N . PRO A 1 506 ? 28.239 7.196 56.913 1.00 82.88 506 PRO A N 1
ATOM 3675 C CA . PRO A 1 506 ? 27.585 5.914 57.167 1.00 82.88 506 PRO A CA 1
ATOM 3676 C C . PRO A 1 506 ? 26.954 5.823 58.566 1.00 82.88 506 PRO A C 1
ATOM 3678 O O . PRO A 1 506 ? 26.206 4.885 58.840 1.00 82.88 506 PRO A O 1
ATOM 3681 N N . SER A 1 507 ? 27.264 6.762 59.468 1.00 82.69 507 SER A N 1
ATOM 3682 C CA . SER A 1 507 ? 26.689 6.825 60.812 1.00 82.69 507 SER A CA 1
ATOM 3683 C C . SER A 1 507 ? 25.405 7.654 60.908 1.00 82.69 507 SER A C 1
ATOM 3685 O O . SER A 1 507 ? 24.661 7.489 61.877 1.00 82.69 507 SER A O 1
ATOM 3687 N N . SER A 1 508 ? 25.122 8.523 59.931 1.00 84.94 508 SER A N 1
ATOM 3688 C CA . SER A 1 508 ? 24.012 9.482 60.014 1.00 84.94 508 SER A CA 1
ATOM 3689 C C . SER A 1 508 ? 23.214 9.668 58.717 1.00 84.94 508 SER A C 1
ATOM 3691 O O . SER A 1 508 ? 22.116 10.229 58.758 1.00 84.94 508 SER A O 1
ATOM 3693 N N . GLU A 1 509 ? 23.684 9.132 57.590 1.00 90.31 509 GLU A N 1
ATOM 3694 C CA . GLU A 1 509 ? 23.101 9.318 56.263 1.00 90.31 509 GLU A CA 1
ATOM 3695 C C . GLU A 1 509 ? 23.026 8.005 55.463 1.00 90.31 509 GLU A C 1
ATOM 3697 O O . GLU A 1 509 ? 23.827 7.088 55.626 1.00 90.31 509 GLU A O 1
ATOM 3702 N N . LEU A 1 510 ? 22.039 7.917 54.572 1.00 89.62 510 LEU A N 1
ATOM 3703 C CA . LEU A 1 510 ? 21.869 6.849 53.595 1.00 89.62 510 LEU A CA 1
ATOM 3704 C C . LEU A 1 510 ? 21.855 7.461 52.191 1.00 89.62 510 LEU A C 1
ATOM 3706 O O . LEU A 1 510 ? 21.113 8.411 51.925 1.00 89.62 510 LEU A O 1
ATOM 3710 N N . CYS A 1 511 ? 22.634 6.888 51.278 1.00 87.62 511 CYS A N 1
ATOM 3711 C CA . CYS A 1 511 ? 22.577 7.237 49.863 1.00 87.62 511 CYS A CA 1
ATOM 3712 C C . CYS A 1 511 ? 21.228 6.806 49.262 1.00 87.62 511 CYS A C 1
ATOM 3714 O O . CYS A 1 511 ? 20.895 5.618 49.236 1.00 87.62 511 CYS A O 1
ATOM 3716 N N . GLN A 1 512 ? 20.434 7.761 48.772 1.00 85.44 512 GLN A N 1
ATOM 3717 C CA . GLN A 1 512 ? 19.177 7.458 48.092 1.00 85.44 512 GLN A CA 1
ATOM 3718 C C . GLN A 1 512 ? 19.444 7.026 46.642 1.00 85.44 512 GLN A C 1
ATOM 3720 O O . GLN A 1 512 ? 19.787 7.850 45.797 1.00 85.44 512 GLN A O 1
ATOM 3725 N N . ALA A 1 513 ? 19.200 5.747 46.342 1.00 78.62 513 ALA A N 1
ATOM 3726 C CA . ALA A 1 513 ? 19.533 5.107 45.062 1.00 78.62 513 ALA A CA 1
ATOM 3727 C C . ALA A 1 513 ? 18.856 5.701 43.809 1.00 78.62 513 ALA A C 1
ATOM 3729 O O . ALA A 1 513 ? 19.289 5.415 42.702 1.00 78.62 513 ALA A O 1
ATOM 3730 N N . SER A 1 514 ? 17.796 6.503 43.956 1.00 76.44 514 SER A N 1
ATOM 3731 C CA . SER A 1 514 ? 17.093 7.131 42.826 1.00 76.44 514 SER A CA 1
ATOM 3732 C C . SER A 1 514 ? 17.550 8.558 42.519 1.00 76.44 514 SER A C 1
ATOM 3734 O O . SER A 1 514 ? 17.155 9.109 41.501 1.00 76.44 514 SER A O 1
ATOM 3736 N N . THR A 1 515 ? 18.271 9.207 43.439 1.00 82.88 515 THR A N 1
ATOM 3737 C CA . THR A 1 515 ? 18.681 10.616 43.290 1.00 82.88 515 THR A CA 1
ATOM 3738 C C . THR A 1 515 ? 20.169 10.837 43.526 1.00 82.88 515 THR A C 1
ATOM 3740 O O . THR A 1 515 ? 20.611 11.971 43.421 1.00 82.88 515 THR A O 1
ATOM 3743 N N . CYS A 1 516 ? 20.910 9.802 43.929 1.00 86.75 516 CYS A N 1
ATOM 3744 C CA . CYS A 1 516 ? 22.318 9.857 44.333 1.00 86.75 516 CYS A CA 1
ATOM 3745 C C . CYS A 1 516 ? 22.631 10.987 45.327 1.00 86.75 516 CYS A C 1
ATOM 3747 O O . CYS A 1 516 ? 23.667 11.641 45.250 1.00 86.75 516 CYS A O 1
ATOM 3749 N N . ILE A 1 517 ? 21.720 11.213 46.280 1.00 88.12 517 ILE A N 1
ATOM 3750 C CA . ILE A 1 517 ? 21.860 12.233 47.327 1.00 88.12 517 ILE A CA 1
ATOM 3751 C C . ILE A 1 517 ? 21.826 11.553 48.693 1.00 88.12 517 ILE A C 1
ATOM 3753 O O . ILE A 1 517 ? 21.002 10.666 48.940 1.00 88.12 517 ILE A O 1
ATOM 3757 N N . CYS A 1 518 ? 22.696 12.010 49.590 1.00 89.12 518 CYS A N 1
ATOM 3758 C CA . CYS A 1 518 ? 22.716 11.601 50.986 1.00 89.12 518 CYS A CA 1
ATOM 3759 C C . CYS A 1 518 ? 21.493 12.152 51.714 1.00 89.12 518 CYS A C 1
ATOM 3761 O O . CYS A 1 518 ? 21.232 13.358 51.713 1.00 89.12 518 CYS A O 1
ATOM 3763 N N . ARG A 1 519 ? 20.716 11.260 52.326 1.00 89.19 519 ARG A N 1
ATOM 3764 C CA . ARG A 1 519 ? 19.597 11.636 53.185 1.00 89.19 519 ARG A CA 1
ATOM 3765 C C . ARG A 1 519 ? 19.853 11.198 54.616 1.00 89.19 519 ARG A C 1
ATOM 3767 O O . ARG A 1 519 ? 20.324 10.082 54.805 1.00 89.19 519 ARG A O 1
ATOM 3774 N N . PRO A 1 520 ? 19.474 12.005 55.619 1.00 87.00 520 PRO A N 1
ATOM 3775 C CA . PRO A 1 520 ? 19.573 11.594 57.010 1.00 87.00 520 PRO A CA 1
ATOM 3776 C C . PRO A 1 520 ? 18.831 10.278 57.248 1.00 87.00 520 PRO A C 1
ATOM 3778 O O . PRO A 1 520 ? 17.704 10.098 56.771 1.00 87.00 520 PRO A O 1
ATOM 3781 N N . ILE A 1 521 ? 19.436 9.378 58.019 1.00 84.12 521 ILE A N 1
ATOM 3782 C CA . ILE A 1 521 ? 18.766 8.173 58.504 1.00 84.12 521 ILE A CA 1
ATOM 3783 C C . ILE A 1 521 ? 17.709 8.634 59.512 1.00 84.12 521 ILE A C 1
ATOM 3785 O O . ILE A 1 521 ? 18.012 8.995 60.648 1.00 84.12 521 ILE A O 1
ATOM 3789 N N . LEU A 1 522 ? 16.446 8.672 59.088 1.00 68.69 522 LEU A N 1
ATOM 3790 C CA . LEU A 1 522 ? 15.331 8.987 59.977 1.00 68.69 522 LEU A CA 1
ATOM 3791 C C . LEU A 1 522 ? 15.088 7.790 60.905 1.00 68.69 522 LEU A C 1
ATOM 3793 O O . LEU A 1 522 ? 14.424 6.828 60.523 1.00 68.69 522 LEU A O 1
ATOM 3797 N N . GLY A 1 523 ? 15.635 7.845 62.120 1.00 61.78 523 GLY A N 1
ATOM 3798 C CA . GLY A 1 523 ? 15.420 6.817 63.135 1.00 61.78 523 GLY A CA 1
ATOM 3799 C C . GLY A 1 523 ? 15.878 7.228 64.531 1.00 61.78 523 GLY A C 1
ATOM 3800 O O . GLY A 1 523 ? 16.979 6.875 64.948 1.00 61.78 523 GLY A O 1
ATOM 3801 N N . GLY A 1 524 ? 15.003 7.932 65.251 1.00 45.31 524 GLY A N 1
ATOM 3802 C CA . GLY A 1 524 ? 15.118 8.258 66.673 1.00 45.31 524 GLY A CA 1
ATOM 3803 C C . GLY A 1 524 ? 13.879 8.975 67.171 1.00 45.31 524 GLY A C 1
ATOM 3804 O O . GLY A 1 524 ? 13.898 10.223 67.122 1.00 45.31 524 GLY A O 1
#

Radius of gyration: 27.87 Å; Cα contacts (8 Å, |Δi|>4): 1121; chains: 1; bounding box: 59×66×95 Å

Foldseek 3Di:
DADQWFQQRVVQVVCCVVPNPDPDGDDCPPGGGQGQAWDKDWDWDPLDLEDIDIFIDIDRPVPDDFVVVQVRCLRHQCLPVDDPVWDKDKDKDKDWFDAAFEEEEEEQAEQALLCLLVLLLVLVLLVVVLLLVVFFRHDYKYKYFYQLLLDQPDALPAQDQKDQDDPSNRGMGFIDPDSNSVSQLSHDPPPPPDDTRRSHNHHDDSNHDPFRQRLSSVLQQCDDDDPRHQHQDDADCDDDRRHHHQQGEYEYEYEDQEFRRPAALVCLVVVLVVSLVSQVPRRYNYYAYEYAYADPPDRSPDDYHPPRNNVSNCVVRVYYYHYSVDSVCSSVSVVVRSVVRSQVSAPAADPAQFSQVFKWKAWPPPQWQADAPNHTFDDGSAAGWHANSVRSTIIGTHRNHGDSVDTRTMMMIMGMDMDDPPPQSDDDDPPAPQQSPADDQWRQDPVVSHTFGPFDDDDDQQWDDDRVVNDTFGPQVRAPADPQFHQDRVVSHTWGDVQSVVPEDPVFWGQDTVPSDTDGPPDD

Solvent-accessible surface area (backbone atoms only — not comparable to full-atom values): 28534 Å² total; per-residue (Å²): 101,71,44,94,47,12,63,40,53,49,50,39,50,52,49,33,72,76,73,38,88,81,83,71,70,65,79,53,91,85,38,69,53,23,75,64,13,63,47,73,48,70,31,76,45,72,77,50,57,84,42,70,49,76,37,72,31,78,37,42,36,87,67,60,44,73,73,51,46,53,54,40,42,38,56,22,56,61,48,68,66,78,54,94,66,38,48,77,44,82,48,73,49,78,49,55,36,66,72,56,36,46,37,42,35,39,36,23,30,43,17,35,51,86,37,44,68,58,34,36,34,54,25,66,26,28,64,61,49,45,57,52,54,77,23,38,64,46,46,62,32,40,28,38,32,25,6,54,36,66,67,65,75,86,57,73,71,50,55,36,68,55,18,60,63,64,78,80,58,50,43,29,38,47,45,39,72,53,51,68,65,55,21,40,28,29,38,81,63,89,79,75,74,86,67,80,67,46,43,20,64,35,42,27,80,77,35,42,44,97,49,46,16,26,64,55,12,45,47,50,34,64,26,76,52,58,93,52,41,60,29,32,33,72,56,24,84,80,48,62,49,54,32,40,46,38,70,15,32,38,38,41,34,41,3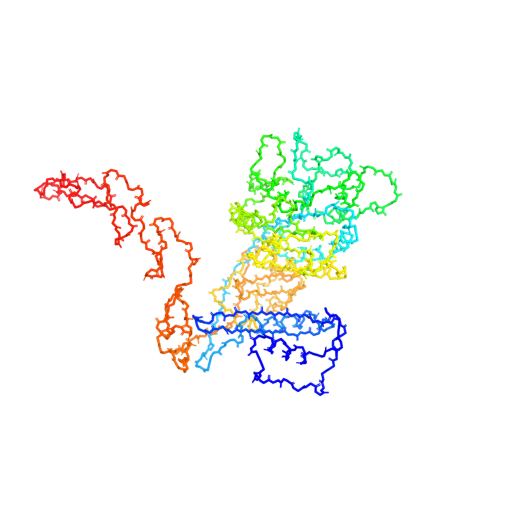8,30,52,59,44,42,57,76,44,51,62,87,42,16,63,63,44,41,54,50,49,50,56,51,60,73,63,48,79,42,67,41,76,46,39,28,32,36,28,54,52,89,97,60,76,60,85,51,86,71,56,59,61,47,40,58,61,50,50,28,61,78,62,72,25,51,78,36,49,57,90,41,61,83,48,41,40,59,39,54,50,52,38,49,52,53,50,57,32,72,58,34,88,44,64,51,98,57,63,47,26,57,85,52,57,45,37,30,43,43,82,91,36,34,69,39,88,53,55,32,81,59,42,44,83,27,83,64,52,8,32,50,72,43,52,88,78,22,20,38,26,40,8,27,31,43,16,69,20,72,93,44,59,63,36,50,32,41,41,34,28,32,24,80,38,89,56,56,95,56,93,65,76,72,59,93,89,39,76,53,40,76,69,47,58,92,52,23,31,47,36,82,89,77,50,34,60,40,62,58,90,77,70,86,46,58,93,48,33,36,72,34,82,90,75,51,43,67,40,56,29,47,90,63,46,83,49,54,99,66,33,40,59,36,63,90,76,59,40,64,36,45,39,72,48,40,71,68,68,32,52,85,90,55,28,42,48,37,74,90,72,45,41,66,37,71,61,90,81,133

Sequence (524 aa):
MAGTTGTKARANAIVTALLGGGAGAFDVADDPAATDGFAVEAEVVRRSAQTTVVLVSLTPAELFDGPSGFLCRDLADGSALAQAPDSTGVQCDRRTSQGFAQLDILWAVDNSTSMNDEQEQVGLAAAAMRTRLESATVEYRVAAVTSGFYDPRGQASGCTNLACGETTQNQCRAFTNDLDRFASWFQQDADGNGVDDVPWLGAGGVCNQPREEIAHGARLLLSDPAQGTVSFLPTQAAPDDVHVHQDGHLLLVFLGDADDQFYDNAGAAAGIDALEAFYRALPVASFQLGGIICPVGQTCGETQRTPHVLRALLQRFGGIEGSLRDLNAIGPTVGAILDQALVNVSPYVLDKYPITSTVKVAMAADSTVGACDTGDVPRSREHGFDVDSTTRTLAFFGDCRPDPAQLGSLIAISYRTWIDQSPVPDPPVPGCQVCASCTGVERCDLDACACVCDGELSCAAGYRWDAGVCGCVCDAGSLACDETHVADEGACACLCPANCNDACDPSSELCQASTCICRPILGG

Mean predicted aligned error: 14.35 Å